Protein AF-A0A1A8I9E7-F1 (afdb_monomer_lite)

Structure (mmCIF, N/CA/C/O backbone):
data_AF-A0A1A8I9E7-F1
#
_entry.id   AF-A0A1A8I9E7-F1
#
loop_
_atom_site.group_PDB
_atom_site.id
_atom_site.type_symbol
_atom_site.label_atom_id
_atom_site.label_alt_id
_atom_site.label_comp_id
_atom_site.label_asym_id
_atom_site.label_entity_id
_atom_site.label_seq_id
_atom_site.pdbx_PDB_ins_code
_atom_site.Cartn_x
_atom_site.Cartn_y
_atom_site.Cartn_z
_atom_site.occupancy
_atom_site.B_iso_or_equiv
_atom_site.auth_seq_id
_atom_site.auth_comp_id
_atom_site.auth_asym_id
_atom_site.auth_atom_id
_atom_site.pdbx_PDB_model_num
ATOM 1 N N . MET A 1 1 ? -54.613 -38.519 32.284 1.00 37.44 1 MET A N 1
ATOM 2 C CA . MET A 1 1 ? -55.415 -38.424 31.058 1.00 37.44 1 MET A CA 1
ATOM 3 C C . MET A 1 1 ? -54.970 -37.152 30.360 1.00 37.44 1 MET A C 1
ATOM 5 O O . MET A 1 1 ? -55.374 -36.081 30.785 1.00 37.44 1 MET A O 1
ATOM 9 N N . ASP A 1 2 ? -53.796 -37.197 29.730 1.00 36.69 2 ASP A N 1
ATOM 10 C CA . ASP A 1 2 ? -53.566 -37.478 28.289 1.00 36.69 2 ASP A CA 1
ATOM 11 C C . ASP A 1 2 ? -53.491 -36.109 27.583 1.00 36.69 2 ASP A C 1
ATOM 13 O O . ASP A 1 2 ? -54.378 -35.292 27.770 1.00 36.69 2 ASP A O 1
ATOM 17 N N . GLY A 1 3 ? -52.450 -35.687 26.867 1.00 38.34 3 GLY A N 1
ATOM 18 C CA . GLY A 1 3 ? -51.458 -36.410 26.076 1.00 38.34 3 GLY A CA 1
ATOM 19 C C . GLY A 1 3 ? -51.583 -35.952 24.611 1.00 38.34 3 GLY A C 1
ATOM 20 O O . GLY A 1 3 ? -52.696 -35.914 24.105 1.00 38.34 3 GLY A O 1
ATOM 21 N N . PHE A 1 4 ? -50.440 -35.674 23.959 1.00 38.84 4 PHE A N 1
ATOM 22 C CA . PHE A 1 4 ? -50.211 -35.439 22.508 1.00 38.84 4 PHE A CA 1
ATOM 23 C C . PHE A 1 4 ? -50.531 -34.026 21.955 1.00 38.84 4 PHE A C 1
ATOM 25 O O . PHE A 1 4 ? -51.675 -33.599 21.970 1.00 38.84 4 PHE A O 1
ATOM 32 N N . THR A 1 5 ? -49.570 -33.141 21.626 1.00 44.59 5 THR A N 1
ATOM 33 C CA . THR A 1 5 ? -48.468 -33.095 20.615 1.00 44.59 5 THR A CA 1
ATOM 34 C C . THR A 1 5 ? -48.896 -32.791 19.170 1.00 44.59 5 THR A C 1
ATOM 36 O O . THR A 1 5 ? -49.544 -33.618 18.543 1.00 44.59 5 THR A O 1
ATOM 39 N N . GLY A 1 6 ? -48.343 -31.694 18.625 1.00 40.12 6 GLY A N 1
ATOM 40 C CA . GLY A 1 6 ? -47.860 -31.596 17.238 1.00 40.12 6 GLY A CA 1
ATOM 41 C C . GLY A 1 6 ? -48.793 -30.978 16.190 1.00 40.12 6 GLY A C 1
ATOM 42 O O . GLY A 1 6 ? -49.735 -31.621 15.755 1.00 40.12 6 GLY A O 1
ATOM 43 N N . SER A 1 7 ? -48.466 -29.770 15.718 1.00 38.19 7 SER A N 1
ATOM 44 C CA . SER A 1 7 ? -48.066 -29.516 14.318 1.00 38.19 7 SER A CA 1
ATOM 45 C C . SER A 1 7 ? -47.848 -28.009 14.117 1.00 38.19 7 SER A C 1
ATOM 47 O O . SER A 1 7 ? -48.800 -27.231 14.104 1.00 38.19 7 SER A O 1
ATOM 49 N N . LEU A 1 8 ? -46.587 -27.585 14.012 1.00 43.53 8 LEU A N 1
ATOM 50 C CA . LEU A 1 8 ? -46.217 -26.324 13.372 1.00 43.53 8 LEU A CA 1
ATOM 51 C C . LEU A 1 8 ? -45.744 -26.719 11.975 1.00 43.53 8 LEU A C 1
ATOM 53 O O . LEU A 1 8 ? -44.605 -27.153 11.816 1.00 43.53 8 LEU A O 1
ATOM 57 N N . ASP A 1 9 ? -46.642 -26.650 10.997 1.00 43.72 9 ASP A N 1
ATOM 58 C CA . ASP A 1 9 ? -46.278 -26.826 9.596 1.00 43.72 9 ASP A CA 1
ATOM 59 C C . ASP A 1 9 ? -45.456 -25.613 9.137 1.00 43.72 9 ASP A C 1
ATOM 61 O O . ASP A 1 9 ? -45.975 -24.511 8.936 1.00 43.72 9 ASP A O 1
ATOM 65 N N . ASP A 1 10 ? -44.155 -25.842 8.962 1.00 47.00 10 ASP A N 1
ATOM 66 C CA . ASP A 1 10 ? -43.246 -25.013 8.176 1.00 47.00 10 ASP A CA 1
ATOM 67 C C . ASP A 1 10 ? -43.697 -25.029 6.706 1.00 47.00 10 ASP A C 1
ATOM 69 O O . ASP A 1 10 ? -43.279 -25.860 5.898 1.00 47.00 10 ASP A O 1
ATOM 73 N N . SER A 1 11 ? -44.548 -24.078 6.324 1.00 49.19 11 SER A N 1
ATOM 74 C CA . SER A 1 11 ? -44.754 -23.748 4.912 1.00 49.19 11 SER A CA 1
ATOM 75 C C . SER A 1 11 ? -43.566 -22.932 4.397 1.00 49.19 11 SER A C 1
ATOM 77 O O . SER A 1 11 ? -43.624 -21.707 4.299 1.00 49.19 11 SER A O 1
ATOM 79 N N . MET A 1 12 ? -42.473 -23.617 4.045 1.00 53.09 12 MET A N 1
ATOM 80 C CA . MET A 1 12 ? -41.503 -23.096 3.077 1.00 53.09 12 MET A CA 1
ATOM 81 C C . MET A 1 12 ? -42.272 -22.803 1.783 1.00 53.09 12 MET A C 1
ATOM 83 O O . MET A 1 12 ? -42.802 -23.713 1.146 1.00 53.09 12 MET A O 1
ATOM 87 N N . SER A 1 13 ? -42.407 -21.527 1.426 1.00 56.28 13 SER A N 1
ATOM 88 C CA . SER A 1 13 ? -43.133 -21.122 0.225 1.00 56.28 13 SER A CA 1
ATOM 89 C C . SER A 1 13 ? -42.505 -21.764 -1.017 1.00 56.28 13 SER A C 1
ATOM 91 O O . SER A 1 13 ? -41.287 -21.825 -1.150 1.00 56.28 13 SER A O 1
ATOM 93 N N . ALA A 1 14 ? -43.322 -22.224 -1.968 1.00 58.38 14 ALA A N 1
ATOM 94 C CA . ALA A 1 14 ? -42.833 -22.829 -3.215 1.00 58.38 14 ALA A CA 1
ATOM 95 C C . ALA A 1 14 ? -41.843 -21.926 -3.989 1.00 58.38 14 ALA A C 1
ATOM 97 O O . ALA A 1 14 ? -41.006 -22.429 -4.734 1.00 58.38 14 ALA A O 1
ATOM 98 N N . ALA A 1 15 ? -41.900 -20.609 -3.753 1.00 58.56 15 ALA A N 1
ATOM 99 C CA . ALA A 1 15 ? -40.973 -19.613 -4.285 1.00 58.56 15 ALA A CA 1
ATOM 100 C C . ALA A 1 15 ? -39.550 -19.692 -3.688 1.00 58.56 15 ALA A C 1
ATOM 102 O O . ALA A 1 15 ? -38.583 -19.393 -4.379 1.00 58.56 15 ALA A O 1
ATOM 103 N N . SER A 1 16 ? -39.382 -20.111 -2.426 1.00 63.25 16 SER A N 1
ATOM 104 C CA . SER A 1 16 ? -38.044 -20.269 -1.832 1.00 63.25 16 SER A CA 1
ATOM 105 C C . SER A 1 16 ? -37.353 -21.549 -2.304 1.00 63.25 16 SER A C 1
ATOM 107 O O . SER A 1 16 ? -36.131 -21.584 -2.439 1.00 63.25 16 SER A O 1
ATOM 109 N N . VAL A 1 17 ? -38.130 -22.593 -2.603 1.00 69.75 17 VAL A N 1
ATOM 110 C CA . VAL A 1 17 ? -37.617 -23.865 -3.126 1.00 69.75 17 VAL A CA 1
ATOM 111 C C . VAL A 1 17 ? -37.176 -23.723 -4.586 1.00 69.75 17 VAL A C 1
ATOM 113 O O . VAL A 1 17 ? -36.122 -24.250 -4.943 1.00 69.75 17 VAL A O 1
ATOM 116 N N . SER A 1 18 ? -37.916 -22.971 -5.412 1.00 74.88 18 SER A N 1
ATOM 117 C CA . SER A 1 18 ? -37.513 -22.686 -6.797 1.00 74.88 18 SER A CA 1
ATOM 118 C C . SER A 1 18 ? -36.206 -21.895 -6.864 1.00 74.88 18 SER A C 1
ATOM 120 O O . SER A 1 18 ? -35.294 -22.298 -7.579 1.00 74.88 18 SER A O 1
ATOM 122 N N . ASP A 1 19 ? -36.052 -20.856 -6.037 1.00 81.00 19 ASP A N 1
ATOM 123 C CA . ASP A 1 19 ? -34.835 -20.033 -6.007 1.00 81.00 19 ASP A CA 1
ATOM 124 C C . ASP A 1 19 ? -33.592 -20.832 -5.585 1.00 81.00 19 ASP A C 1
ATOM 126 O O . ASP A 1 19 ? -32.482 -20.608 -6.078 1.00 81.00 19 ASP A O 1
ATOM 130 N N . VAL A 1 20 ? -33.750 -21.785 -4.663 1.00 82.50 20 VAL A N 1
ATOM 131 C CA . VAL A 1 20 ? -32.656 -22.679 -4.259 1.00 82.50 20 VAL A CA 1
ATOM 132 C C . VAL A 1 20 ? -32.312 -23.658 -5.380 1.00 82.50 20 VAL A C 1
ATOM 134 O O . VAL A 1 20 ? -31.129 -23.884 -5.638 1.00 82.50 20 VAL A O 1
ATOM 137 N N . ASN A 1 21 ? -33.314 -24.198 -6.075 1.00 87.00 21 ASN A N 1
ATOM 138 C CA . ASN A 1 21 ? -33.112 -25.133 -7.179 1.00 87.00 21 ASN A CA 1
ATOM 139 C C . ASN A 1 21 ? -32.437 -24.468 -8.394 1.00 87.00 21 ASN A C 1
ATOM 141 O O . ASN A 1 21 ? -31.539 -25.053 -9.003 1.00 87.00 21 ASN A O 1
ATOM 145 N N . ASP A 1 22 ? -32.786 -23.217 -8.693 1.00 90.62 22 ASP A N 1
ATOM 146 C CA . ASP A 1 22 ? -32.154 -22.433 -9.759 1.00 90.62 22 ASP A CA 1
ATOM 147 C C . ASP A 1 22 ? -30.697 -22.099 -9.420 1.00 90.62 22 ASP A C 1
ATOM 149 O O . ASP A 1 22 ? -29.799 -22.213 -10.260 1.00 90.62 22 ASP A O 1
ATOM 153 N N . ARG A 1 23 ? -30.418 -21.754 -8.156 1.00 88.81 23 ARG A N 1
ATOM 154 C CA . ARG A 1 23 ? -29.044 -21.528 -7.681 1.00 88.81 23 ARG A CA 1
ATOM 155 C C . ARG A 1 23 ? -28.207 -22.801 -7.691 1.00 88.81 23 ARG A C 1
ATOM 157 O O . ARG A 1 23 ? -27.016 -22.713 -7.992 1.00 88.81 23 ARG A O 1
ATOM 164 N N . LEU A 1 24 ? -28.802 -23.950 -7.369 1.00 91.38 24 LEU A N 1
ATOM 165 C CA . LEU A 1 24 ? -28.143 -25.252 -7.446 1.00 91.38 24 LEU A CA 1
ATOM 166 C C . LEU A 1 24 ? -27.806 -25.594 -8.902 1.00 91.38 24 LEU A C 1
ATOM 168 O O . LEU A 1 24 ? -26.644 -25.848 -9.202 1.00 91.38 24 LEU A O 1
ATOM 172 N N . SER A 1 25 ? -28.768 -25.444 -9.813 1.00 92.69 25 SER A N 1
ATOM 173 C CA . SER A 1 25 ? -28.573 -25.657 -11.255 1.00 92.69 25 SER A CA 1
ATOM 174 C C . SER A 1 25 ? -27.474 -24.745 -11.825 1.00 92.69 25 SER A C 1
ATOM 176 O O . SER A 1 25 ? -26.604 -25.176 -12.581 1.00 92.69 25 SER A O 1
ATOM 178 N N . ALA A 1 26 ? -27.440 -23.474 -11.406 1.00 92.19 26 ALA A N 1
ATOM 179 C CA . ALA A 1 26 ? -26.405 -22.521 -11.810 1.00 92.19 26 ALA A CA 1
ATOM 180 C C . ALA A 1 26 ? -25.018 -22.816 -11.207 1.00 92.19 26 ALA A C 1
ATOM 182 O O . ALA A 1 26 ? -24.004 -22.332 -11.724 1.00 92.19 26 ALA A O 1
ATOM 183 N N . LEU A 1 27 ? -24.948 -23.533 -10.083 1.00 91.44 27 LEU A N 1
ATOM 184 C CA . LEU A 1 27 ? -23.693 -24.006 -9.499 1.00 91.44 27 LEU A CA 1
ATOM 185 C C . LEU A 1 27 ? -23.208 -25.271 -10.205 1.00 91.44 27 LEU A C 1
ATOM 187 O O . LEU A 1 27 ? -22.034 -25.327 -10.556 1.00 91.44 27 LEU A O 1
ATOM 191 N N . GLU A 1 28 ? -24.094 -26.227 -10.478 1.00 95.19 28 GLU A N 1
ATOM 192 C CA . GLU A 1 28 ? -23.784 -27.445 -11.236 1.00 95.19 28 GLU A CA 1
ATOM 193 C C . GLU A 1 28 ? -23.247 -27.114 -12.631 1.00 95.19 28 GLU A C 1
ATOM 195 O O . GLU A 1 28 ? -22.197 -27.620 -13.020 1.00 95.19 28 GLU A O 1
ATOM 200 N N . LEU A 1 29 ? -23.872 -26.162 -13.335 1.00 95.62 29 LEU A N 1
ATOM 201 C CA . LEU A 1 29 ? -23.383 -25.692 -14.634 1.00 95.62 29 LEU A CA 1
ATOM 202 C C . LEU A 1 29 ? -21.972 -25.086 -14.545 1.00 95.62 29 LEU A C 1
ATOM 204 O O . LEU A 1 29 ? -21.135 -25.311 -15.416 1.00 95.62 29 LEU A O 1
ATOM 208 N N . ARG A 1 30 ? -21.685 -24.322 -13.483 1.00 92.56 30 ARG A N 1
ATOM 209 C CA . ARG A 1 30 ? -20.353 -23.733 -13.268 1.00 92.56 30 ARG A CA 1
ATOM 210 C C . ARG A 1 30 ? -19.304 -24.784 -12.926 1.00 92.56 30 ARG A C 1
ATOM 212 O O . ARG A 1 30 ? -18.172 -24.649 -13.376 1.00 92.56 30 ARG A O 1
ATOM 219 N N . VAL A 1 31 ? -19.668 -25.808 -12.156 1.00 95.25 31 VAL A N 1
ATOM 220 C CA . VAL A 1 31 ? -18.780 -26.942 -11.870 1.00 95.25 31 VAL A CA 1
ATOM 221 C C . VAL A 1 31 ? -18.471 -27.693 -13.163 1.00 95.25 31 VAL A C 1
ATOM 223 O O . VAL A 1 31 ? -17.299 -27.921 -13.446 1.00 95.25 31 VAL A O 1
ATOM 226 N N . GLN A 1 32 ? -19.477 -27.964 -13.999 1.00 93.31 32 GLN A N 1
ATOM 227 C CA . GLN A 1 32 ? -19.276 -28.627 -15.290 1.00 93.31 32 GLN A CA 1
ATOM 228 C C . GLN A 1 32 ? -18.340 -27.828 -16.208 1.00 93.31 32 GLN A C 1
ATOM 230 O O . GLN A 1 32 ? -17.392 -28.378 -16.764 1.00 93.31 32 GLN A O 1
ATOM 235 N N . GLN A 1 33 ? -18.534 -26.509 -16.294 1.00 94.00 33 GLN A N 1
ATOM 236 C CA . GLN A 1 33 ? -17.655 -25.628 -17.068 1.00 94.00 33 GLN A CA 1
ATOM 237 C C . GLN A 1 33 ? -16.200 -25.672 -16.566 1.00 94.00 33 GLN A C 1
ATOM 239 O O . GLN A 1 33 ? -15.262 -25.679 -17.362 1.00 94.00 33 GLN A O 1
ATOM 244 N N . GLN A 1 34 ? -15.996 -25.724 -15.246 1.00 94.12 34 GLN A N 1
ATOM 245 C CA . GLN A 1 34 ? -14.660 -25.850 -14.658 1.00 94.12 34 GLN A CA 1
ATOM 246 C C . GLN A 1 34 ? -14.021 -27.218 -14.938 1.00 94.12 34 GLN A C 1
ATOM 248 O O . GLN A 1 34 ? -12.808 -27.291 -15.144 1.00 94.12 34 GLN A O 1
ATOM 253 N N . GLU A 1 35 ? -14.804 -28.299 -14.965 1.00 93.19 35 GLU A N 1
ATOM 254 C CA . GLU A 1 35 ? -14.322 -29.634 -15.340 1.00 93.19 35 GLU A CA 1
ATOM 255 C C . GLU A 1 35 ? -13.864 -29.692 -16.804 1.00 93.19 35 GLU A C 1
ATOM 257 O O . GLU A 1 35 ? -12.814 -30.278 -17.102 1.00 93.19 35 GLU A O 1
ATOM 262 N N . ASP A 1 36 ? -14.586 -29.024 -17.703 1.00 96.06 36 ASP A N 1
ATOM 263 C CA . ASP A 1 36 ? -14.226 -28.920 -19.118 1.00 96.06 36 ASP A CA 1
ATOM 264 C C . ASP A 1 36 ? -12.932 -28.113 -19.306 1.00 96.06 36 ASP A C 1
ATOM 266 O O . ASP A 1 36 ? -11.999 -28.570 -19.975 1.00 96.06 36 ASP A O 1
ATOM 270 N N . GLU A 1 37 ? -12.805 -26.959 -18.642 1.00 93.81 37 GLU A N 1
ATOM 271 C CA . GLU A 1 37 ? -11.572 -26.156 -18.651 1.00 93.81 37 GLU A CA 1
ATOM 272 C C . GLU A 1 37 ? -10.370 -26.939 -18.109 1.00 93.81 37 GLU A C 1
ATOM 274 O O . GLU A 1 37 ? -9.271 -26.898 -18.673 1.00 93.81 37 GLU A O 1
ATOM 279 N N . LEU A 1 38 ? -10.572 -27.701 -17.033 1.00 94.25 38 LEU A N 1
ATOM 280 C CA . LEU A 1 38 ? -9.539 -28.541 -16.440 1.00 94.25 38 LEU A CA 1
ATOM 281 C C . LEU A 1 38 ? -9.136 -29.691 -17.372 1.00 94.25 38 LEU A C 1
ATOM 283 O O . LEU A 1 38 ? -7.959 -30.061 -17.424 1.00 94.25 38 LEU A O 1
ATOM 287 N N . THR A 1 39 ? -10.076 -30.227 -18.145 1.00 95.75 39 THR A N 1
ATOM 288 C CA . THR A 1 39 ? -9.808 -31.242 -19.171 1.00 95.75 39 THR A CA 1
ATOM 289 C C . THR A 1 39 ? -8.976 -30.666 -20.317 1.00 95.75 39 THR A C 1
ATOM 291 O O . THR A 1 39 ? -7.970 -31.268 -20.707 1.00 95.75 39 THR A O 1
ATOM 294 N N . VAL A 1 40 ? -9.306 -29.462 -20.793 1.00 95.00 40 VAL A N 1
ATOM 295 C CA . VAL A 1 40 ? -8.523 -28.754 -21.820 1.00 95.00 40 VAL A CA 1
ATOM 296 C C . VAL A 1 40 ? -7.114 -28.431 -21.313 1.00 95.00 40 VAL A C 1
ATOM 298 O O . VAL A 1 40 ? -6.134 -28.689 -22.014 1.00 95.00 40 VAL A O 1
ATOM 301 N N . MET A 1 41 ? -6.975 -27.949 -20.073 1.00 92.81 41 MET A N 1
ATOM 302 C CA . MET A 1 41 ? -5.663 -27.690 -19.467 1.00 92.81 41 MET A CA 1
ATOM 303 C C . MET A 1 41 ? -4.817 -28.961 -19.341 1.00 92.81 41 MET A C 1
ATOM 305 O O . MET A 1 41 ? -3.621 -28.933 -19.639 1.00 92.81 41 MET A O 1
ATOM 309 N N . LYS A 1 42 ? -5.417 -30.093 -18.948 1.00 93.69 42 LYS A N 1
ATOM 310 C CA . LYS A 1 42 ? -4.724 -31.392 -18.908 1.00 93.69 42 LYS A CA 1
ATOM 311 C C . LYS A 1 42 ? -4.242 -31.820 -20.294 1.00 93.69 42 LYS A C 1
ATOM 313 O O . LYS A 1 42 ? -3.108 -32.280 -20.417 1.00 93.69 42 LYS A O 1
ATOM 318 N N . ALA A 1 43 ? -5.062 -31.641 -21.330 1.00 93.94 43 ALA A N 1
ATOM 319 C CA . ALA A 1 43 ? -4.684 -31.954 -22.707 1.00 93.94 43 ALA A CA 1
ATOM 320 C C . ALA A 1 43 ? -3.530 -31.063 -23.204 1.00 93.94 43 ALA A C 1
ATOM 322 O O . ALA A 1 43 ? -2.563 -31.571 -23.774 1.00 93.94 43 ALA A O 1
ATOM 323 N N . ALA A 1 44 ? -3.583 -29.758 -22.921 1.00 94.31 44 ALA A N 1
ATOM 324 C CA . ALA A 1 44 ? -2.518 -28.816 -23.262 1.00 94.31 44 ALA A CA 1
ATOM 325 C C . ALA A 1 44 ? -1.202 -29.150 -22.541 1.00 94.31 44 ALA A C 1
ATOM 327 O O . ALA A 1 44 ? -0.139 -29.173 -23.162 1.00 94.31 44 ALA A O 1
ATOM 328 N N . LEU A 1 45 ? -1.261 -29.488 -21.249 1.00 94.12 45 LEU A N 1
ATOM 329 C CA . LEU A 1 45 ? -0.087 -29.914 -20.487 1.00 94.12 45 LEU A CA 1
ATOM 330 C C . LEU A 1 45 ? 0.513 -31.211 -21.050 1.00 94.12 45 LEU A C 1
ATOM 332 O O . LEU A 1 45 ? 1.730 -31.313 -21.195 1.00 94.12 45 LEU A O 1
ATOM 336 N N . ALA A 1 46 ? -0.324 -32.184 -21.414 1.00 95.06 46 ALA A N 1
ATOM 337 C CA . ALA A 1 46 ? 0.127 -33.423 -22.041 1.00 95.06 46 ALA A CA 1
ATOM 338 C C . ALA A 1 46 ? 0.783 -33.186 -23.414 1.00 95.06 46 ALA A C 1
ATOM 340 O O . ALA A 1 46 ? 1.702 -33.914 -23.795 1.00 95.06 46 ALA A O 1
ATOM 341 N N . ASP A 1 47 ? 0.341 -32.180 -24.172 1.00 95.75 47 ASP A N 1
ATOM 342 C CA . ASP A 1 47 ? 0.998 -31.768 -25.415 1.00 95.75 47 ASP A CA 1
ATOM 343 C C . ASP A 1 47 ? 2.370 -31.130 -25.167 1.00 95.75 47 ASP A C 1
ATOM 345 O O . ASP A 1 47 ? 3.362 -31.536 -25.775 1.00 95.75 47 ASP A O 1
ATOM 349 N N . VAL A 1 48 ? 2.461 -30.210 -24.203 1.00 95.06 48 VAL A N 1
ATOM 350 C CA . VAL A 1 48 ? 3.730 -29.579 -23.810 1.00 95.06 48 VAL A CA 1
ATOM 351 C C . VAL A 1 48 ? 4.745 -30.623 -23.346 1.00 95.06 48 VAL A C 1
ATOM 353 O O . VAL A 1 48 ? 5.896 -30.585 -23.777 1.00 95.06 48 VAL A O 1
ATOM 356 N N . LEU A 1 49 ? 4.325 -31.593 -22.529 1.00 93.44 49 LEU A N 1
ATOM 357 C CA . LEU A 1 49 ? 5.192 -32.683 -22.074 1.00 93.44 49 LEU A CA 1
ATOM 358 C C . LEU A 1 49 ? 5.672 -33.568 -23.233 1.00 93.44 49 LEU A C 1
ATOM 360 O O . LEU A 1 49 ? 6.849 -33.917 -23.277 1.00 93.44 49 LEU A O 1
ATOM 364 N N . ARG A 1 50 ? 4.806 -33.881 -24.208 1.00 94.50 50 ARG A N 1
ATOM 365 C CA . ARG A 1 50 ? 5.216 -34.614 -25.420 1.00 94.50 50 ARG A CA 1
ATOM 366 C C . ARG A 1 50 ? 6.243 -33.829 -26.235 1.00 94.50 50 ARG A C 1
ATOM 368 O O . ARG A 1 50 ? 7.236 -34.402 -26.673 1.00 94.50 50 ARG A O 1
ATOM 375 N N . ARG A 1 51 ? 6.045 -32.519 -26.413 1.00 92.25 51 ARG A N 1
ATOM 376 C CA . ARG A 1 51 ? 6.990 -31.652 -27.138 1.00 92.25 51 ARG A CA 1
ATOM 377 C C . ARG A 1 51 ? 8.330 -31.525 -26.417 1.00 92.25 51 ARG A C 1
ATOM 379 O O . ARG A 1 51 ? 9.365 -31.535 -27.078 1.00 92.25 51 ARG A O 1
ATOM 386 N N . LEU A 1 52 ? 8.314 -31.449 -25.086 1.00 89.75 52 LEU A N 1
ATOM 387 C CA . LEU A 1 52 ? 9.523 -31.457 -24.264 1.00 89.75 52 LEU A CA 1
ATOM 388 C C . LEU A 1 52 ? 10.292 -32.770 -24.425 1.00 89.75 52 LEU A C 1
ATOM 390 O O . LEU A 1 52 ? 11.471 -32.717 -24.761 1.00 89.75 52 LEU A O 1
ATOM 394 N N . ALA A 1 53 ? 9.625 -33.922 -24.317 1.00 89.38 53 ALA A N 1
ATOM 395 C CA . ALA A 1 53 ? 10.260 -35.227 -24.516 1.00 89.38 53 ALA A CA 1
ATOM 396 C C . ALA A 1 53 ? 10.902 -35.356 -25.912 1.00 89.38 53 ALA A C 1
ATOM 398 O O . ALA A 1 53 ? 12.060 -35.746 -26.033 1.00 89.38 53 ALA A O 1
ATOM 399 N N . VAL A 1 54 ? 10.205 -34.924 -26.972 1.00 87.94 54 VAL A N 1
ATOM 400 C CA . VAL A 1 54 ? 10.761 -34.909 -28.341 1.00 87.94 54 VAL A CA 1
ATOM 401 C C . VAL A 1 54 ? 11.960 -33.961 -28.458 1.00 87.94 54 VAL A C 1
ATOM 403 O O . VAL A 1 54 ? 12.915 -34.255 -29.183 1.00 87.94 54 VAL A O 1
ATOM 406 N N . SER A 1 55 ? 11.939 -32.822 -27.759 1.00 82.12 55 SER A N 1
ATOM 407 C CA . SER A 1 55 ? 13.062 -31.879 -27.750 1.00 82.12 55 SER A CA 1
ATOM 408 C C . SER A 1 55 ? 14.281 -32.426 -27.000 1.00 82.12 55 SER A C 1
ATOM 410 O O . SER A 1 55 ? 15.405 -32.242 -27.465 1.00 82.12 55 SER A O 1
ATOM 412 N N . GLU A 1 56 ? 14.070 -33.162 -25.906 1.00 85.62 56 GLU A N 1
ATOM 413 C CA . GLU A 1 56 ? 15.124 -33.847 -25.152 1.00 85.62 56 GLU A CA 1
ATOM 414 C C . GLU A 1 56 ? 15.736 -34.990 -25.972 1.00 85.62 56 GLU A C 1
ATOM 416 O O . GLU A 1 56 ? 16.961 -35.084 -26.070 1.00 85.62 56 GLU A O 1
ATOM 421 N N . ASP A 1 57 ? 14.912 -35.785 -26.662 1.00 80.19 57 ASP A N 1
ATOM 422 C CA . ASP A 1 57 ? 15.373 -36.836 -27.575 1.00 80.19 57 ASP A CA 1
ATOM 423 C C . ASP A 1 57 ? 16.143 -36.259 -28.774 1.00 80.19 57 ASP A C 1
ATOM 425 O O . ASP A 1 57 ? 17.177 -36.798 -29.184 1.00 80.19 57 ASP A O 1
ATOM 429 N N . SER A 1 58 ? 15.694 -35.121 -29.312 1.00 77.94 58 SER A N 1
ATOM 430 C CA . SER A 1 58 ? 16.380 -34.411 -30.402 1.00 77.94 58 SER A CA 1
ATOM 431 C C . SER A 1 58 ? 17.722 -33.828 -29.949 1.00 77.94 58 SER A C 1
ATOM 433 O O . SER A 1 58 ? 18.715 -33.925 -30.676 1.00 77.94 58 SER A O 1
ATOM 435 N N . ALA A 1 59 ? 17.794 -33.280 -28.732 1.00 73.44 59 ALA A N 1
ATOM 436 C CA . ALA A 1 59 ? 19.036 -32.805 -28.126 1.00 73.44 59 ALA A CA 1
ATOM 437 C C . ALA A 1 59 ? 20.009 -33.965 -27.838 1.00 73.44 59 ALA A C 1
ATOM 439 O O . ALA A 1 59 ? 21.209 -33.867 -28.117 1.00 73.44 59 ALA A O 1
ATOM 440 N N . ALA A 1 60 ? 19.499 -35.107 -27.367 1.00 70.50 60 ALA A N 1
ATOM 441 C CA . ALA A 1 60 ? 20.286 -36.318 -27.156 1.00 70.50 60 ALA A CA 1
ATOM 442 C C . ALA A 1 60 ? 20.824 -36.893 -28.481 1.00 70.50 60 ALA A C 1
ATOM 444 O O . ALA A 1 60 ? 21.996 -37.276 -28.559 1.00 70.50 60 ALA A O 1
ATOM 445 N N . ALA A 1 61 ? 20.021 -36.900 -29.547 1.00 69.25 61 ALA A N 1
ATOM 446 C CA . ALA A 1 61 ? 20.438 -37.334 -30.881 1.00 69.25 61 ALA A CA 1
ATOM 447 C C . ALA A 1 61 ? 21.481 -36.393 -31.515 1.00 69.25 61 ALA A C 1
ATOM 449 O O . ALA A 1 61 ? 22.436 -36.866 -32.139 1.00 69.25 61 ALA A O 1
ATOM 450 N N . ALA A 1 62 ? 21.356 -35.077 -31.306 1.00 65.19 62 ALA A N 1
ATOM 451 C CA . ALA A 1 62 ? 22.350 -34.092 -31.734 1.00 65.19 62 ALA A CA 1
ATOM 452 C C . ALA A 1 62 ? 23.699 -34.290 -31.018 1.00 65.19 62 ALA A C 1
ATOM 454 O O . ALA A 1 62 ? 24.747 -34.250 -31.664 1.00 65.19 62 ALA A O 1
ATOM 455 N N . SER A 1 63 ? 23.683 -34.619 -29.719 1.00 61.16 63 SER A N 1
ATOM 456 C CA . SER A 1 63 ? 24.906 -34.919 -28.956 1.00 61.16 63 SER A CA 1
ATOM 457 C C . SER A 1 63 ? 25.622 -36.195 -29.436 1.00 61.16 63 SER A C 1
ATOM 459 O O . SER A 1 63 ? 26.853 -36.251 -29.454 1.00 61.16 63 SER A O 1
ATOM 461 N N . LYS A 1 64 ? 24.870 -37.203 -29.910 1.00 58.25 64 LYS A N 1
ATOM 462 C CA . LYS A 1 64 ? 25.428 -38.452 -30.463 1.00 58.25 64 LYS A CA 1
ATOM 463 C C . LYS A 1 64 ? 26.050 -38.274 -31.850 1.00 58.25 64 LYS A C 1
ATOM 465 O O . LYS A 1 64 ? 27.041 -38.939 -32.142 1.00 58.25 64 LYS A O 1
ATOM 470 N N . LYS A 1 65 ? 25.542 -37.361 -32.689 1.00 55.78 65 LYS A N 1
ATOM 471 C CA . LYS A 1 65 ? 26.160 -37.043 -33.994 1.00 55.78 65 LYS A CA 1
ATOM 472 C C . LYS A 1 65 ? 27.497 -36.301 -33.876 1.00 55.78 65 LYS A C 1
ATOM 474 O O . LYS A 1 65 ? 28.266 -36.312 -34.830 1.00 55.78 65 LYS A O 1
ATOM 479 N N . GLN A 1 66 ? 27.807 -35.719 -32.716 1.00 52.56 66 GLN A N 1
ATOM 480 C CA . GLN A 1 66 ? 29.066 -35.004 -32.479 1.00 52.56 66 GLN A CA 1
ATOM 481 C C . GLN A 1 66 ? 30.220 -35.886 -31.961 1.00 52.56 66 GLN A C 1
ATOM 483 O O . GLN A 1 66 ? 31.338 -35.399 -31.858 1.00 52.56 66 GLN A O 1
ATOM 488 N N . HIS A 1 67 ? 29.988 -37.174 -31.665 1.00 47.81 67 HIS A N 1
ATOM 489 C CA . HIS A 1 67 ? 31.006 -38.086 -31.104 1.00 47.81 67 HIS A CA 1
ATOM 490 C C . HIS A 1 67 ? 31.447 -39.223 -32.049 1.00 47.81 67 HIS A C 1
ATOM 492 O O . HIS A 1 67 ? 31.984 -40.240 -31.615 1.00 47.81 67 HIS A O 1
ATOM 498 N N . GLY A 1 68 ? 31.285 -39.046 -33.361 1.00 42.25 68 GLY A N 1
ATOM 499 C CA . GLY A 1 68 ? 31.890 -39.911 -34.379 1.00 42.25 68 GLY A CA 1
ATOM 500 C C . GLY A 1 68 ? 33.313 -39.480 -34.752 1.00 42.25 68 GLY A C 1
ATOM 501 O O . GLY A 1 68 ? 33.547 -39.111 -35.895 1.00 42.25 68 GLY A O 1
ATOM 502 N N . GLY A 1 69 ? 34.260 -39.495 -33.808 1.00 36.19 69 GLY A N 1
ATOM 503 C CA . GLY A 1 69 ? 35.666 -39.150 -34.060 1.00 36.19 69 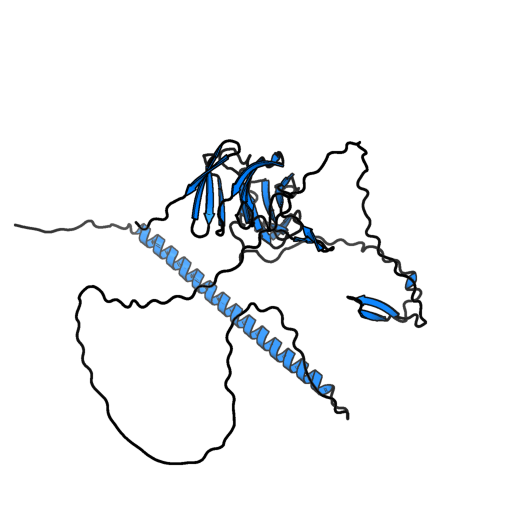GLY A CA 1
ATOM 504 C C . GLY A 1 69 ? 36.578 -39.609 -32.919 1.00 36.19 69 GLY A C 1
ATOM 505 O O . GLY A 1 69 ? 36.353 -39.266 -31.767 1.00 36.19 69 GLY A O 1
ATOM 506 N N . LYS A 1 70 ? 37.565 -40.450 -33.242 1.00 38.72 70 LYS A N 1
ATOM 507 C CA . LYS A 1 70 ? 38.433 -41.210 -32.323 1.00 38.72 70 LYS A CA 1
ATOM 508 C C . LYS A 1 70 ? 39.170 -40.368 -31.261 1.00 38.72 70 LYS A C 1
ATOM 510 O O . LYS A 1 70 ? 39.901 -39.454 -31.613 1.00 38.72 70 LYS A O 1
ATOM 515 N N . GLY A 1 71 ? 39.162 -40.883 -30.025 1.00 34.50 71 GLY A N 1
ATOM 516 C CA . GLY A 1 71 ? 40.371 -41.043 -29.198 1.00 34.50 71 GLY A CA 1
ATOM 517 C C . GLY A 1 71 ? 40.585 -40.050 -28.049 1.00 34.50 71 GLY A C 1
ATOM 518 O O . GLY A 1 71 ? 40.939 -38.904 -28.281 1.00 34.50 71 GLY A O 1
ATOM 519 N N . GLY A 1 72 ? 40.499 -40.544 -26.807 1.00 32.97 72 GLY A N 1
ATOM 520 C CA . GLY A 1 72 ? 41.054 -39.873 -25.623 1.00 32.97 72 GLY A CA 1
ATOM 521 C C . GLY A 1 72 ? 40.232 -40.095 -24.356 1.00 32.97 72 GLY A C 1
ATOM 522 O O . GLY A 1 72 ? 39.216 -39.442 -24.151 1.00 32.97 72 GLY A O 1
ATOM 523 N N . ALA A 1 73 ? 40.664 -41.026 -23.505 1.00 36.78 73 ALA A N 1
ATOM 524 C CA . ALA A 1 73 ? 40.067 -41.278 -22.198 1.00 36.78 73 ALA A CA 1
ATOM 525 C C . ALA A 1 73 ? 40.390 -40.143 -21.208 1.00 36.78 73 ALA A C 1
ATOM 527 O O . ALA A 1 73 ? 41.548 -39.764 -21.054 1.00 36.78 73 ALA A O 1
ATOM 528 N N . GLY A 1 74 ? 39.367 -39.653 -20.505 1.00 36.16 74 GLY A N 1
ATOM 529 C CA . GLY A 1 74 ? 39.490 -38.682 -19.418 1.00 36.16 74 GLY A CA 1
ATOM 530 C C . GLY A 1 74 ? 38.141 -38.438 -18.742 1.00 36.16 74 GLY A C 1
ATOM 531 O O . GLY A 1 74 ? 37.353 -37.635 -19.218 1.00 36.16 74 GLY A O 1
ATOM 532 N N . LEU A 1 75 ? 37.880 -39.221 -17.691 1.00 36.47 75 LEU A N 1
ATOM 533 C CA . LEU A 1 75 ? 36.915 -39.058 -16.589 1.00 36.47 75 LEU A CA 1
ATOM 534 C C . LEU A 1 75 ? 35.727 -38.088 -16.775 1.00 36.47 75 LEU A C 1
ATOM 536 O O . LEU A 1 75 ? 35.861 -36.868 -16.774 1.00 36.47 75 LEU A O 1
AT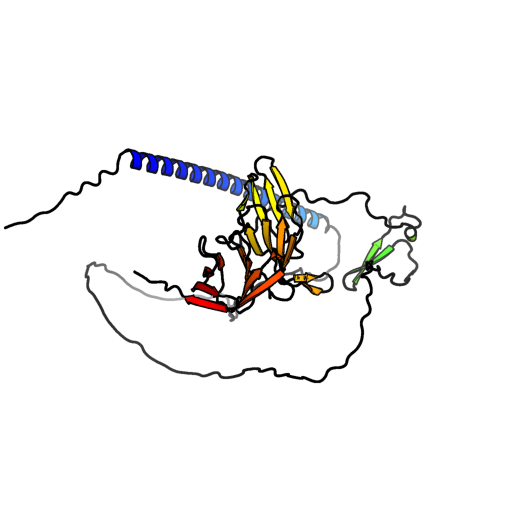OM 540 N N . ARG A 1 76 ? 34.526 -38.677 -16.794 1.00 36.62 76 ARG A N 1
ATOM 541 C CA . ARG A 1 76 ? 33.256 -37.995 -16.522 1.00 36.62 76 ARG A CA 1
ATOM 542 C C . ARG A 1 76 ? 33.148 -37.647 -15.036 1.00 36.62 76 ARG A C 1
ATOM 544 O O . ARG A 1 76 ? 33.319 -38.539 -14.215 1.00 36.62 76 ARG A O 1
ATOM 551 N N . GLU A 1 77 ? 32.662 -36.447 -14.730 1.00 32.19 77 GLU A N 1
ATOM 552 C CA . GLU A 1 77 ? 31.591 -36.285 -13.741 1.00 32.19 77 GLU A CA 1
ATOM 553 C C . GLU A 1 77 ? 30.754 -35.039 -14.058 1.00 32.19 77 GLU A C 1
ATOM 555 O O . GLU A 1 77 ? 31.277 -33.967 -14.363 1.00 32.19 77 GLU A O 1
ATOM 560 N N . ALA A 1 78 ? 29.435 -35.224 -14.074 1.00 32.50 78 ALA A N 1
ATOM 561 C CA . ALA A 1 78 ? 28.443 -34.229 -14.446 1.00 32.50 78 ALA A CA 1
ATOM 562 C C . ALA A 1 78 ? 27.758 -33.659 -13.193 1.00 32.50 78 ALA A C 1
ATOM 564 O O . ALA A 1 78 ? 27.275 -34.410 -12.355 1.00 32.50 78 ALA A O 1
ATOM 565 N N . TYR A 1 79 ? 27.732 -32.324 -13.142 1.00 35.94 79 TYR A N 1
ATOM 566 C CA . TYR A 1 79 ? 26.753 -31.379 -12.582 1.00 35.94 79 TYR A CA 1
ATOM 567 C C . TYR A 1 79 ? 25.898 -31.726 -11.348 1.00 35.94 79 TYR A C 1
ATOM 569 O O . TYR A 1 79 ? 25.061 -32.620 -11.382 1.00 35.94 79 TYR A O 1
ATOM 577 N N . SER A 1 80 ? 25.903 -30.803 -10.372 1.00 28.67 80 SER A N 1
ATOM 578 C CA . SER A 1 80 ? 24.661 -30.358 -9.717 1.00 28.67 80 SER A CA 1
ATOM 579 C C . SER A 1 80 ? 24.800 -28.953 -9.104 1.00 28.67 80 SER A C 1
ATOM 581 O O . SER A 1 80 ? 25.593 -28.736 -8.191 1.00 28.67 80 SER A O 1
ATOM 583 N N . MET A 1 81 ? 24.029 -27.987 -9.614 1.00 33.50 81 MET A N 1
ATOM 584 C CA . MET A 1 81 ? 23.725 -26.717 -8.944 1.00 33.50 81 MET A CA 1
ATOM 585 C C . MET A 1 81 ? 22.291 -26.828 -8.429 1.00 33.50 81 MET A C 1
ATOM 587 O O . MET A 1 81 ? 21.343 -26.672 -9.196 1.00 33.50 81 MET A O 1
ATOM 591 N N . SER A 1 82 ? 22.131 -27.126 -7.142 1.00 33.06 82 SER A N 1
ATOM 592 C CA . SER A 1 82 ? 20.834 -27.128 -6.469 1.00 33.06 82 SER A CA 1
ATOM 593 C C . SER A 1 82 ? 20.532 -25.756 -5.872 1.00 33.06 82 SER A C 1
ATOM 595 O O . SER A 1 82 ? 21.304 -25.216 -5.077 1.00 33.06 82 SER A O 1
ATOM 597 N N . CYS A 1 83 ? 19.365 -25.229 -6.221 1.00 30.22 83 CYS A N 1
ATOM 598 C CA . CYS A 1 83 ? 18.647 -24.223 -5.461 1.00 30.22 83 CYS A CA 1
ATOM 599 C C . CYS A 1 83 ? 18.204 -24.777 -4.088 1.00 30.22 83 CYS A C 1
ATOM 601 O O . CYS A 1 83 ? 17.833 -25.938 -3.955 1.00 30.22 83 CYS A O 1
ATOM 603 N N . ILE A 1 84 ? 18.303 -23.908 -3.080 1.00 31.78 84 ILE A N 1
ATOM 604 C CA . ILE A 1 84 ? 17.552 -23.813 -1.815 1.00 31.78 84 ILE A CA 1
ATOM 605 C C . ILE A 1 84 ? 16.659 -25.022 -1.456 1.00 31.78 84 ILE A C 1
ATOM 607 O O . ILE A 1 84 ? 15.619 -25.234 -2.074 1.00 31.78 84 ILE A O 1
ATOM 611 N N . SER A 1 85 ? 16.965 -25.704 -0.345 1.00 30.83 85 SER A N 1
ATOM 612 C CA . SER A 1 85 ? 15.957 -26.448 0.425 1.00 30.83 85 SER A CA 1
ATOM 613 C C . SER A 1 85 ? 16.070 -26.153 1.924 1.00 30.83 85 SER A C 1
ATOM 615 O O . SER A 1 85 ? 17.152 -26.166 2.510 1.00 30.83 85 SER A O 1
ATOM 617 N N . ASN A 1 86 ? 14.914 -25.837 2.515 1.00 30.05 86 ASN A N 1
ATOM 618 C CA . ASN A 1 86 ? 14.679 -25.803 3.954 1.00 30.05 86 ASN A CA 1
ATOM 619 C C . ASN A 1 86 ? 14.730 -27.226 4.528 1.00 30.05 86 ASN A C 1
ATOM 621 O O . ASN A 1 86 ? 14.385 -28.194 3.855 1.00 30.05 86 ASN A O 1
ATOM 625 N N . GLY A 1 87 ? 15.165 -27.311 5.785 1.00 29.11 87 GLY A N 1
ATOM 626 C CA . GLY A 1 87 ?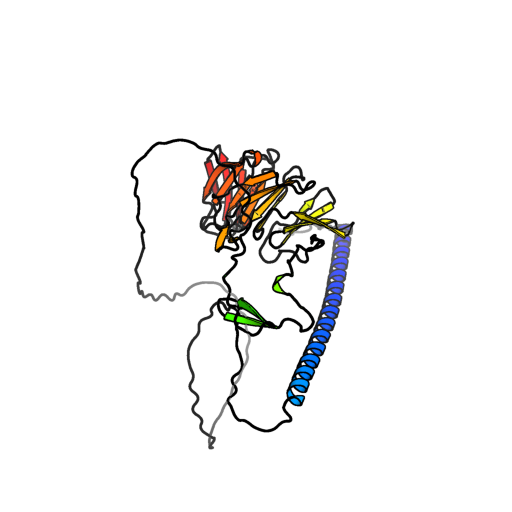 15.543 -28.544 6.461 1.00 29.11 87 GLY A CA 1
ATOM 627 C C . GLY A 1 87 ? 14.441 -29.581 6.685 1.00 29.11 87 GLY A C 1
ATOM 628 O O . GLY A 1 87 ? 13.257 -29.281 6.806 1.00 29.11 87 GLY A O 1
ATOM 629 N N . GLY A 1 88 ? 14.909 -30.819 6.829 1.00 28.47 88 GLY A N 1
ATOM 630 C CA . GLY A 1 88 ? 14.169 -31.971 7.324 1.00 28.47 88 GLY A CA 1
ATOM 631 C C . GLY A 1 88 ? 15.166 -33.033 7.779 1.00 28.47 88 GLY A C 1
ATOM 632 O O . GLY A 1 88 ? 15.843 -33.659 6.971 1.00 28.47 88 GLY A O 1
ATOM 633 N N . THR A 1 89 ? 15.305 -33.187 9.090 1.00 33.72 89 THR A N 1
ATOM 634 C CA . THR A 1 89 ? 16.141 -34.187 9.761 1.00 33.72 89 THR A CA 1
ATOM 635 C C . THR A 1 89 ? 15.605 -35.606 9.563 1.00 33.72 89 THR A C 1
ATOM 637 O O . THR A 1 89 ? 14.458 -35.871 9.902 1.00 33.72 89 THR A O 1
ATOM 640 N N . SER A 1 90 ? 16.457 -36.547 9.153 1.00 32.06 90 SER A N 1
ATOM 641 C CA . SER A 1 90 ? 16.604 -37.852 9.822 1.00 32.06 90 SER A CA 1
ATOM 642 C C . SER A 1 90 ? 17.824 -38.594 9.268 1.00 32.06 90 SER A C 1
ATOM 644 O O . SER A 1 90 ? 17.960 -38.826 8.071 1.00 32.06 90 SER A O 1
ATOM 646 N N . GLY A 1 91 ? 18.748 -38.947 10.159 1.00 30.42 91 GLY A N 1
ATOM 647 C CA . GLY A 1 91 ? 19.807 -39.904 9.878 1.00 30.42 91 GLY A CA 1
ATOM 648 C C . GLY A 1 91 ? 19.473 -41.237 10.536 1.00 30.42 91 GLY A C 1
ATOM 649 O O . GLY A 1 91 ? 19.121 -41.255 11.711 1.00 30.42 91 GLY A O 1
ATOM 650 N N . ARG A 1 92 ? 19.653 -42.347 9.816 1.00 33.22 92 ARG A N 1
ATOM 651 C CA . ARG A 1 92 ? 20.745 -43.316 10.047 1.00 33.22 92 ARG A CA 1
ATOM 652 C C . ARG A 1 92 ? 20.522 -44.617 9.258 1.00 33.22 92 ARG A C 1
ATOM 654 O O . ARG A 1 92 ? 19.562 -45.338 9.481 1.00 33.22 92 ARG A O 1
ATOM 661 N N . LYS A 1 93 ? 21.504 -44.870 8.384 1.00 29.38 93 LYS A N 1
ATOM 662 C CA . LYS A 1 93 ? 22.213 -46.122 8.057 1.00 29.38 93 LYS A CA 1
ATOM 663 C C . LYS A 1 93 ? 21.442 -47.453 8.029 1.00 29.38 93 LYS A C 1
ATOM 665 O O . LYS A 1 93 ? 21.020 -47.960 9.064 1.00 29.38 93 LYS A O 1
ATOM 670 N N . ARG A 1 94 ? 21.544 -48.134 6.882 1.00 27.52 94 ARG A N 1
ATOM 671 C CA . ARG A 1 94 ? 21.900 -49.561 6.841 1.00 27.52 94 ARG A CA 1
ATOM 672 C C . ARG A 1 94 ? 23.007 -49.800 5.821 1.00 27.52 94 ARG A C 1
ATOM 674 O O . ARG A 1 94 ? 22.895 -49.373 4.677 1.00 27.52 94 ARG A O 1
ATOM 681 N N . ASP A 1 95 ? 24.048 -50.476 6.292 1.00 26.95 95 ASP A N 1
ATOM 682 C CA . ASP A 1 95 ? 25.069 -51.138 5.493 1.00 26.95 95 ASP A CA 1
ATOM 683 C C . ASP A 1 95 ? 24.440 -52.277 4.678 1.00 26.95 95 ASP A C 1
ATOM 685 O O . ASP A 1 95 ? 23.533 -52.967 5.152 1.00 26.95 95 ASP A O 1
ATOM 689 N N . SER A 1 96 ? 24.939 -52.492 3.463 1.00 27.11 96 SER A N 1
ATOM 690 C CA . SER A 1 96 ? 24.637 -53.670 2.652 1.00 27.11 96 SER A CA 1
ATOM 691 C C . SER A 1 96 ? 25.922 -54.451 2.403 1.00 27.11 96 SER A C 1
ATOM 693 O O . SER A 1 96 ? 26.775 -54.014 1.631 1.00 27.11 96 SER A O 1
ATOM 695 N N . THR A 1 97 ? 26.043 -55.619 3.026 1.00 27.97 97 THR A N 1
ATOM 696 C CA . THR A 1 97 ? 26.947 -56.683 2.589 1.00 27.97 97 THR A CA 1
ATOM 697 C C . THR A 1 97 ? 26.146 -57.751 1.851 1.00 27.97 97 THR A C 1
ATOM 699 O O . THR A 1 97 ? 25.092 -58.210 2.287 1.00 27.97 97 THR A O 1
ATOM 702 N N . SER A 1 98 ? 26.653 -58.098 0.676 1.00 28.77 98 SER A N 1
ATOM 703 C CA . SER A 1 98 ? 26.202 -59.154 -0.224 1.00 28.77 98 SER A CA 1
ATOM 704 C C . SER A 1 98 ? 26.457 -60.545 0.350 1.00 28.77 98 SER A C 1
ATOM 706 O O . SER A 1 98 ? 27.591 -60.776 0.751 1.00 28.77 98 SER A O 1
ATOM 708 N N . VAL A 1 99 ? 25.512 -61.490 0.237 1.00 27.86 99 VAL A N 1
ATOM 709 C CA . VAL A 1 99 ? 25.819 -62.909 -0.051 1.00 27.86 99 VAL A CA 1
ATOM 710 C C . VAL A 1 99 ? 24.638 -63.581 -0.770 1.00 27.86 99 VAL A C 1
ATOM 712 O O . VAL A 1 99 ? 23.468 -63.342 -0.484 1.00 27.86 99 VAL A O 1
ATOM 715 N N . THR A 1 100 ? 25.006 -64.412 -1.736 1.00 28.98 100 THR A N 1
ATOM 716 C CA . THR A 1 100 ? 24.249 -65.344 -2.573 1.00 28.98 100 THR A CA 1
ATOM 717 C C . THR A 1 100 ? 23.467 -66.431 -1.815 1.00 28.98 100 THR A C 1
ATOM 719 O O . THR A 1 100 ? 23.803 -66.829 -0.704 1.00 28.98 100 THR A O 1
ATOM 722 N N . ARG A 1 101 ? 22.421 -66.938 -2.487 1.00 28.77 101 ARG A N 1
ATOM 723 C CA . ARG A 1 101 ? 21.547 -68.068 -2.113 1.00 28.77 101 ARG A CA 1
ATOM 724 C C . ARG A 1 101 ? 22.309 -69.339 -1.697 1.00 28.77 101 ARG A C 1
ATOM 726 O O . ARG A 1 101 ? 23.172 -69.787 -2.449 1.00 28.77 101 ARG A O 1
ATOM 733 N N . LYS A 1 102 ? 21.821 -70.026 -0.652 1.00 26.30 102 LYS A N 1
ATOM 734 C CA . LYS A 1 102 ? 21.667 -71.494 -0.641 1.00 26.30 102 LYS A CA 1
ATOM 735 C C . LYS A 1 102 ? 20.541 -71.945 0.306 1.00 26.30 102 LYS A C 1
ATOM 737 O O . LYS A 1 102 ? 20.140 -71.226 1.208 1.00 26.30 102 LYS A O 1
ATOM 742 N N . GLU A 1 103 ? 20.021 -73.106 -0.052 1.00 25.23 103 GLU A N 1
ATOM 743 C CA . GLU A 1 103 ? 18.766 -73.798 0.219 1.00 25.23 103 GLU A CA 1
ATOM 744 C C . GLU A 1 103 ? 18.417 -74.216 1.671 1.00 25.23 103 GLU A C 1
ATOM 746 O O . GLU A 1 103 ? 19.265 -74.307 2.553 1.00 25.23 103 GLU A O 1
ATOM 751 N N . THR A 1 104 ? 17.130 -74.591 1.772 1.00 25.38 104 THR A N 1
ATOM 752 C CA . THR A 1 104 ? 16.520 -75.764 2.440 1.00 25.38 104 THR A CA 1
ATOM 753 C C . THR A 1 104 ? 15.958 -75.718 3.878 1.00 25.38 104 THR A C 1
ATOM 755 O O . THR A 1 104 ? 16.630 -75.413 4.851 1.00 25.38 104 THR A O 1
ATOM 758 N N . VAL A 1 105 ? 14.706 -76.219 3.911 1.00 27.72 105 VAL A N 1
ATOM 759 C CA . VAL A 1 105 ? 13.959 -77.047 4.888 1.00 27.72 105 VAL A CA 1
ATOM 760 C C . VAL A 1 105 ? 13.162 -76.455 6.077 1.00 27.72 105 VAL A C 1
ATOM 762 O O . VAL A 1 105 ? 13.711 -75.987 7.063 1.00 27.72 105 VAL A O 1
ATOM 765 N N . SER A 1 106 ? 11.839 -76.719 5.986 1.00 29.66 106 SER A N 1
ATOM 766 C CA . SER A 1 106 ? 10.926 -77.278 7.018 1.00 29.66 106 SER A CA 1
ATOM 767 C C . SER A 1 106 ? 10.267 -76.319 8.028 1.00 29.66 106 SER A C 1
ATOM 769 O O . SER A 1 106 ? 10.925 -75.760 8.889 1.00 29.66 106 SER A O 1
ATOM 771 N N . SER A 1 107 ? 8.952 -76.043 7.907 1.00 31.19 107 SER A N 1
ATOM 772 C CA . SER A 1 107 ? 7.785 -76.787 8.479 1.00 31.19 107 SER A CA 1
ATOM 773 C C . SER A 1 107 ? 7.319 -76.138 9.805 1.00 31.19 107 SER A C 1
ATOM 775 O O . SER A 1 107 ? 8.174 -75.744 10.577 1.00 31.19 107 SER A O 1
ATOM 777 N N . ALA A 1 108 ? 6.054 -75.965 10.204 1.00 29.70 108 ALA A N 1
ATOM 778 C CA . ALA A 1 108 ? 4.743 -76.451 9.782 1.00 29.70 108 ALA A CA 1
ATOM 779 C C . ALA A 1 108 ? 3.628 -75.563 10.416 1.00 29.70 108 ALA A C 1
ATOM 781 O O . ALA A 1 108 ? 3.878 -74.930 11.432 1.00 29.70 108 ALA A O 1
ATOM 782 N N . ALA A 1 109 ? 2.417 -75.592 9.826 1.00 30.75 109 ALA A N 1
ATOM 783 C CA . ALA A 1 109 ? 1.073 -75.720 10.449 1.00 30.75 109 ALA A CA 1
ATOM 784 C C . ALA A 1 109 ? 0.712 -74.911 11.736 1.00 30.75 109 ALA A C 1
ATOM 786 O O . ALA A 1 109 ? 1.438 -74.942 12.710 1.00 30.75 109 ALA A O 1
ATOM 787 N N . LYS A 1 110 ? -0.482 -74.324 11.946 1.00 30.83 110 LYS A N 1
ATOM 788 C CA . LYS A 1 110 ? -1.835 -74.523 11.381 1.00 30.83 110 LYS A CA 1
ATOM 789 C C . LYS A 1 110 ? -2.823 -73.511 12.034 1.00 30.83 110 LYS A C 1
ATOM 791 O O . LYS A 1 110 ? -2.662 -73.189 13.202 1.00 30.83 110 LYS A O 1
ATOM 796 N N . ARG A 1 111 ? -3.918 -73.232 11.302 1.00 28.36 111 ARG A N 1
ATOM 797 C CA . ARG A 1 111 ? -5.329 -72.997 11.739 1.00 28.36 111 ARG A CA 1
ATOM 798 C C . ARG A 1 111 ? -5.766 -71.673 12.421 1.00 28.36 111 ARG A C 1
ATOM 800 O O . ARG A 1 111 ? -5.405 -71.396 13.553 1.00 28.36 111 ARG A O 1
ATOM 807 N N . GLY A 1 112 ? -6.692 -70.959 11.754 1.00 25.81 112 GLY A N 1
ATOM 808 C CA . GLY A 1 112 ? -7.763 -70.145 12.386 1.00 25.81 112 GLY A CA 1
ATOM 809 C C . GLY A 1 112 ? -8.988 -71.020 12.730 1.00 25.81 112 GLY A C 1
ATOM 810 O O . GLY A 1 112 ? -8.782 -72.218 12.934 1.00 25.81 112 GLY A O 1
ATOM 811 N N . PRO A 1 113 ? -10.258 -70.558 12.645 1.00 53.28 113 PRO A N 1
ATOM 812 C CA . PRO A 1 113 ? -10.855 -69.207 12.732 1.00 53.28 113 PRO A CA 1
ATOM 813 C C . PRO A 1 113 ? -12.033 -69.156 13.763 1.00 53.28 113 PRO A C 1
ATOM 815 O O . PRO A 1 113 ? -12.370 -70.183 14.337 1.00 53.28 113 PRO A O 1
ATOM 818 N N . SER A 1 114 ? -12.710 -68.010 13.977 1.00 28.53 114 SER A N 1
ATOM 819 C CA . SER A 1 114 ? -14.198 -67.914 14.024 1.00 28.53 114 SER A CA 1
ATOM 820 C C . SER A 1 114 ? -14.736 -66.555 14.515 1.00 28.53 114 SER A C 1
ATOM 822 O O . SER A 1 114 ? -14.276 -65.965 15.483 1.00 28.53 114 SER A O 1
ATOM 824 N N . VAL A 1 115 ? -15.799 -66.155 13.822 1.00 32.91 115 VAL A N 1
ATOM 825 C CA . VAL A 1 115 ? -16.771 -65.061 13.963 1.00 32.91 115 VAL A CA 1
ATOM 826 C C . VAL A 1 115 ? -17.594 -65.117 15.267 1.00 32.91 115 VAL A C 1
ATOM 828 O O . VAL A 1 115 ? -17.995 -66.212 15.659 1.00 32.91 115 VAL A O 1
ATOM 831 N N . LYS A 1 116 ? -17.970 -63.954 15.846 1.00 30.08 116 LYS A N 1
ATOM 832 C CA . LYS A 1 116 ? -19.364 -63.591 16.232 1.00 30.08 116 LYS A CA 1
ATOM 833 C C . LYS A 1 116 ? -19.521 -62.152 16.767 1.00 30.08 116 LYS A C 1
ATOM 835 O O . LYS A 1 116 ? -18.674 -61.635 17.481 1.00 30.08 116 LYS A O 1
ATOM 840 N N . ARG A 1 117 ? -20.649 -61.546 16.369 1.00 28.20 117 ARG A N 1
ATOM 841 C CA . ARG A 1 117 ? -21.224 -60.239 16.747 1.00 28.20 117 ARG A CA 1
ATOM 842 C C . ARG A 1 117 ? -21.697 -60.206 18.210 1.00 28.20 117 ARG A C 1
ATOM 844 O O . ARG A 1 117 ? -22.285 -61.196 18.628 1.00 28.20 117 ARG A O 1
ATOM 851 N N . SER A 1 118 ? -21.662 -59.031 18.851 1.00 27.98 118 SER A N 1
ATOM 852 C CA . SER A 1 118 ? -22.847 -58.380 19.458 1.00 27.98 118 SER A CA 1
ATOM 853 C C . SER A 1 118 ? -22.530 -57.004 20.064 1.00 27.98 118 SER A C 1
ATOM 855 O O . SER A 1 118 ? -21.425 -56.740 20.520 1.00 27.98 118 SER A O 1
ATOM 857 N N . SER A 1 119 ? -23.557 -56.160 20.033 1.00 30.08 119 SER A N 1
ATOM 858 C CA . SER A 1 119 ? -23.742 -54.806 20.563 1.00 30.08 119 SER A CA 1
ATOM 859 C C . SER A 1 119 ? -23.560 -54.637 22.077 1.00 30.08 119 SER A C 1
ATOM 861 O O . SER A 1 119 ? -23.911 -55.537 22.834 1.00 30.08 119 SER A O 1
ATOM 863 N N . GLY A 1 120 ? -23.182 -53.426 22.506 1.00 27.45 120 GLY A N 1
ATOM 864 C CA . GLY A 1 120 ? -23.320 -52.957 23.890 1.00 27.45 120 GLY A CA 1
ATOM 865 C C . GLY A 1 120 ? -22.840 -51.513 24.072 1.00 27.45 120 GLY A C 1
ATOM 866 O O . GLY A 1 120 ? -21.663 -51.223 23.894 1.00 27.45 120 GLY A O 1
ATOM 867 N N . ILE A 1 121 ? -23.776 -50.619 24.388 1.00 32.66 121 ILE A N 1
ATOM 868 C CA . ILE A 1 121 ? -23.578 -49.243 24.867 1.00 32.66 121 ILE A CA 1
ATOM 869 C C . ILE A 1 121 ? -23.251 -49.308 26.368 1.00 32.66 121 ILE A C 1
ATOM 871 O O . ILE A 1 121 ? -23.948 -50.028 27.069 1.00 32.66 121 ILE A O 1
ATOM 875 N N . GLU A 1 122 ? -22.238 -48.578 26.854 1.00 27.30 122 GLU A N 1
ATOM 876 C CA . GLU A 1 122 ? -22.346 -47.610 27.968 1.00 27.30 122 GLU A CA 1
ATOM 877 C C . GLU A 1 122 ? -20.997 -46.987 28.401 1.00 27.30 122 GLU A C 1
ATOM 879 O O . GLU A 1 122 ? -19.928 -47.587 28.379 1.00 27.30 122 GLU A O 1
ATOM 884 N N . ARG A 1 123 ? -21.149 -45.711 28.760 1.00 27.48 123 ARG A N 1
ATOM 885 C CA . ARG A 1 123 ? -20.346 -44.724 29.496 1.00 27.48 123 ARG A CA 1
ATOM 886 C C . ARG A 1 123 ? -19.155 -45.142 30.391 1.00 27.48 123 ARG A C 1
ATOM 888 O O . ARG A 1 123 ? -19.291 -45.904 31.334 1.00 27.48 123 ARG A O 1
ATOM 895 N N . SER A 1 124 ? -18.113 -44.314 30.231 1.00 26.03 124 SER A N 1
ATOM 896 C CA . SER A 1 124 ? -17.397 -43.532 31.263 1.00 26.03 124 SER A CA 1
ATOM 897 C C . SER A 1 124 ? -16.306 -44.157 32.154 1.00 26.03 124 SER A C 1
ATOM 899 O O . SER A 1 124 ? -16.553 -45.013 32.986 1.00 26.03 124 SER A O 1
ATOM 901 N N . GLN A 1 125 ? -15.164 -43.452 32.089 1.00 25.03 125 GLN A N 1
ATOM 902 C CA . GLN A 1 125 ? -14.143 -43.170 33.113 1.00 25.03 125 GLN A CA 1
ATOM 903 C C . GLN A 1 125 ? -12.964 -44.142 33.346 1.00 25.03 125 GLN A C 1
ATOM 905 O O . GLN A 1 125 ? -13.103 -45.230 33.881 1.00 25.03 125 GLN A O 1
ATOM 910 N N . SER A 1 126 ? -11.775 -43.558 33.113 1.00 25.52 126 SER A N 1
ATOM 911 C CA . SER A 1 126 ? -10.602 -43.548 34.007 1.00 25.52 126 SER A CA 1
ATOM 912 C C . SER A 1 126 ? -9.675 -44.775 34.075 1.00 25.52 126 SER A C 1
ATOM 914 O O . SER A 1 126 ? -9.949 -45.725 34.796 1.00 25.52 126 SER A O 1
ATOM 916 N N . SER A 1 127 ? -8.472 -44.629 33.500 1.00 25.52 127 SER A N 1
ATOM 917 C CA . SER A 1 127 ? -7.184 -44.953 34.157 1.00 25.52 127 SER A CA 1
ATOM 918 C C . SER A 1 127 ? -6.029 -44.378 33.312 1.00 25.52 127 SER A C 1
ATOM 920 O O . SER A 1 127 ? -5.876 -44.757 32.154 1.00 25.52 127 SER A O 1
ATOM 922 N N . THR A 1 128 ? -5.349 -43.310 33.733 1.00 24.30 128 THR A N 1
ATOM 923 C CA . THR A 1 128 ? -4.153 -43.329 34.604 1.00 24.30 128 THR A CA 1
ATOM 924 C C . THR A 1 128 ? -2.980 -44.083 33.983 1.00 24.30 128 THR A C 1
ATOM 926 O O . THR A 1 128 ? -2.931 -45.298 34.094 1.00 24.30 128 THR A O 1
ATOM 929 N N . TRP A 1 129 ? -2.024 -43.350 33.403 1.00 27.81 129 TRP A N 1
ATOM 930 C CA . TRP A 1 129 ? -0.604 -43.717 33.375 1.00 27.81 129 TRP A CA 1
ATOM 931 C C . TRP A 1 129 ? 0.209 -42.431 33.539 1.00 27.81 129 TRP A C 1
ATOM 933 O O . TRP A 1 129 ? 0.392 -41.658 32.601 1.00 27.81 129 TRP A O 1
ATOM 943 N N . ASP A 1 130 ? 0.604 -42.193 34.785 1.00 23.62 130 ASP A N 1
ATOM 944 C CA . ASP A 1 130 ? 1.688 -41.302 35.176 1.00 23.62 130 ASP A CA 1
ATOM 945 C C . ASP A 1 130 ? 2.976 -42.134 35.171 1.00 23.62 130 ASP A C 1
ATOM 947 O O . ASP A 1 130 ? 2.980 -43.259 35.672 1.00 23.62 130 ASP A O 1
ATOM 951 N N . SER A 1 131 ? 4.044 -41.597 34.589 1.00 23.91 131 SER A N 1
ATOM 952 C CA . SER A 1 131 ? 5.383 -41.791 35.135 1.00 23.91 131 SER A CA 1
ATOM 953 C C . SER A 1 131 ? 6.319 -40.734 34.558 1.00 23.91 131 SER A C 1
ATOM 955 O O . SER A 1 131 ? 6.663 -40.724 33.375 1.00 23.91 131 SER A O 1
ATOM 957 N N . SER A 1 132 ? 6.686 -39.835 35.459 1.00 24.19 132 SER A N 1
ATOM 958 C CA . SER A 1 132 ? 7.717 -38.809 35.366 1.00 24.19 132 SER A CA 1
ATOM 959 C C . SER A 1 132 ? 9.117 -39.397 35.124 1.00 24.19 132 SER A C 1
ATOM 961 O O . SER A 1 132 ? 9.408 -40.483 35.614 1.00 24.19 132 SER A O 1
ATOM 963 N N . GLU A 1 133 ? 10.001 -38.657 34.443 1.00 27.41 133 GLU A N 1
ATOM 964 C CA . GLU A 1 133 ? 11.182 -38.063 35.096 1.00 27.41 133 GLU A CA 1
ATOM 965 C C . GLU A 1 133 ? 11.950 -37.068 34.204 1.00 27.41 133 GLU A C 1
ATOM 967 O O . GLU A 1 133 ? 12.010 -37.162 32.978 1.00 27.41 133 GLU A O 1
ATOM 972 N N . ASP A 1 134 ? 12.504 -36.081 34.905 1.00 28.67 134 ASP A N 1
ATOM 973 C CA . ASP A 1 134 ? 13.250 -34.898 34.496 1.00 28.67 134 ASP A CA 1
ATOM 974 C C . ASP A 1 134 ? 14.558 -35.157 33.734 1.00 28.67 134 ASP A C 1
ATOM 976 O O . ASP A 1 134 ? 15.346 -36.025 34.097 1.00 28.67 134 ASP A O 1
ATOM 980 N N . THR A 1 135 ? 14.937 -34.227 32.845 1.00 27.22 135 THR A N 1
ATOM 981 C CA . THR A 1 135 ? 16.303 -33.669 32.883 1.00 27.22 135 THR A CA 1
ATOM 982 C C . THR A 1 135 ? 16.348 -32.231 32.350 1.00 27.22 135 THR A C 1
ATOM 984 O O . THR A 1 135 ? 16.046 -31.941 31.194 1.00 27.22 135 THR A O 1
ATOM 987 N N . ARG A 1 136 ? 16.763 -31.323 33.240 1.00 32.81 136 ARG A N 1
ATOM 988 C CA . ARG A 1 136 ? 17.105 -29.908 33.023 1.00 32.81 136 ARG A CA 1
ATOM 989 C C . ARG A 1 136 ? 18.074 -29.690 31.858 1.00 32.81 136 ARG A C 1
ATOM 991 O O . ARG A 1 136 ? 19.084 -30.373 31.796 1.00 32.81 136 ARG A O 1
ATOM 998 N N . ASN A 1 137 ? 17.898 -28.582 31.130 1.00 30.06 137 ASN A N 1
ATOM 999 C CA . ASN A 1 137 ? 19.018 -27.800 30.593 1.00 30.06 137 ASN A CA 1
ATOM 1000 C C . ASN A 1 137 ? 18.759 -26.288 30.747 1.00 30.06 137 ASN A C 1
ATOM 1002 O O . ASN A 1 137 ? 17.815 -25.726 30.198 1.00 30.06 137 ASN A O 1
ATOM 1006 N N . LYS A 1 138 ? 19.612 -25.658 31.564 1.00 27.64 138 LYS A N 1
ATOM 1007 C CA . LYS A 1 138 ? 19.807 -24.206 31.733 1.00 27.64 138 LYS A CA 1
ATOM 1008 C C . LYS A 1 138 ? 20.772 -23.679 30.654 1.00 27.64 138 LYS A C 1
ATOM 1010 O O . LYS A 1 138 ? 21.496 -24.485 30.084 1.00 27.64 138 LYS A O 1
ATOM 1015 N N . LEU A 1 139 ? 20.873 -22.335 30.581 1.00 28.16 139 LEU A N 1
ATOM 1016 C CA . LEU A 1 139 ? 21.928 -21.472 29.979 1.00 28.16 139 LEU A CA 1
ATOM 1017 C C . LEU A 1 139 ? 21.612 -21.002 28.534 1.00 28.16 139 LEU A C 1
ATOM 1019 O O . LEU A 1 139 ? 21.220 -21.810 27.712 1.00 28.16 139 LEU A O 1
ATOM 1023 N N . VAL A 1 140 ? 21.712 -19.724 28.120 1.00 28.12 140 VAL A N 1
ATOM 1024 C CA . VAL A 1 140 ? 22.271 -18.474 28.689 1.00 28.12 140 VAL A CA 1
ATOM 1025 C C . VAL A 1 140 ? 21.504 -17.264 28.112 1.00 28.12 140 VAL A C 1
ATOM 1027 O O . VAL A 1 140 ? 21.247 -17.210 26.913 1.00 28.12 140 VAL A O 1
ATOM 1030 N N . LYS A 1 141 ? 21.203 -16.260 28.950 1.00 26.16 141 LYS A N 1
ATOM 1031 C CA . LYS A 1 141 ? 20.855 -14.883 28.544 1.00 26.16 141 LYS A CA 1
ATOM 1032 C C . LYS A 1 141 ? 22.123 -14.148 28.102 1.00 26.16 141 LYS A C 1
ATOM 1034 O O . LYS A 1 141 ? 23.017 -13.984 28.928 1.00 26.16 141 LYS A O 1
ATOM 1039 N N . VAL A 1 142 ? 22.168 -13.613 26.884 1.00 28.09 142 VAL A N 1
ATOM 1040 C CA . VAL A 1 142 ? 23.156 -12.579 26.536 1.00 28.09 142 VAL A CA 1
ATOM 1041 C C . VAL A 1 142 ? 22.479 -11.219 26.650 1.00 28.09 142 VAL A C 1
ATOM 1043 O O . VAL A 1 142 ? 21.636 -10.849 25.838 1.00 28.09 142 VAL A O 1
ATOM 1046 N N . ALA A 1 143 ? 22.826 -10.503 27.717 1.00 25.30 143 ALA A N 1
ATOM 1047 C CA . ALA A 1 143 ? 22.612 -9.072 27.834 1.00 25.30 143 ALA A CA 1
ATOM 1048 C C . ALA A 1 143 ? 23.789 -8.364 27.151 1.00 25.30 143 ALA A C 1
ATOM 1050 O O . ALA A 1 143 ? 24.937 -8.625 27.504 1.00 25.30 143 ALA A O 1
ATOM 1051 N N . SER A 1 144 ? 23.516 -7.452 26.218 1.00 26.67 144 SER A N 1
ATOM 1052 C CA . SER A 1 144 ? 24.512 -6.483 25.757 1.00 26.67 144 SER A CA 1
ATOM 1053 C C . SER A 1 144 ? 24.109 -5.096 26.225 1.00 26.67 144 SER A C 1
ATOM 1055 O O . SER A 1 144 ? 23.151 -4.489 25.756 1.00 26.67 144 SER A O 1
ATOM 1057 N N . THR A 1 145 ? 24.858 -4.632 27.216 1.00 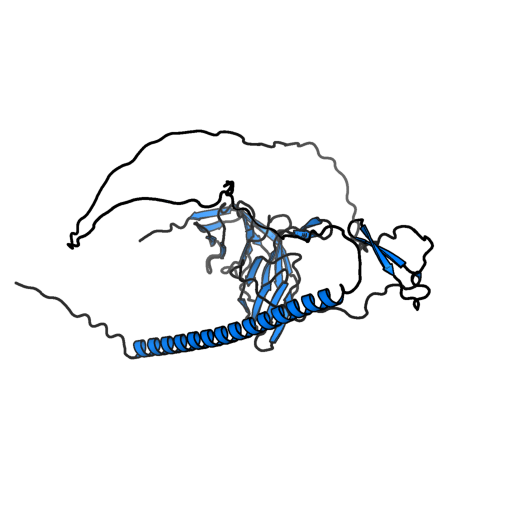28.75 145 THR A N 1
ATOM 1058 C CA . THR A 1 145 ? 24.880 -3.273 27.736 1.00 28.75 145 THR A CA 1
ATOM 1059 C C . THR A 1 145 ? 25.809 -2.409 26.890 1.00 28.75 145 THR A C 1
ATOM 1061 O O . THR A 1 145 ? 26.983 -2.745 26.757 1.00 28.75 145 THR A O 1
ATOM 1064 N N . SER A 1 146 ? 25.351 -1.239 26.456 1.00 31.08 146 SER A N 1
ATOM 1065 C CA . SER A 1 146 ? 26.211 -0.050 26.417 1.00 31.08 146 SER A CA 1
ATOM 1066 C C . SER A 1 146 ? 25.369 1.228 26.404 1.00 31.08 146 SER A C 1
ATOM 1068 O O . SER A 1 146 ? 24.830 1.666 25.394 1.00 31.08 146 SER A O 1
ATOM 1070 N N . LYS A 1 147 ? 25.270 1.843 27.586 1.00 29.88 147 LYS A N 1
ATOM 1071 C CA . LYS A 1 147 ? 25.038 3.279 27.734 1.00 29.88 147 LYS A CA 1
ATOM 1072 C C . LYS A 1 147 ? 26.400 3.961 27.627 1.00 29.88 147 LYS A C 1
ATOM 1074 O O . LYS A 1 147 ? 27.281 3.629 28.413 1.00 29.88 147 LYS A O 1
ATOM 1079 N N . LEU A 1 148 ? 26.540 4.948 26.749 1.00 30.80 148 LEU A N 1
ATOM 1080 C CA . LEU A 1 148 ? 27.495 6.041 26.931 1.00 30.80 148 LEU A CA 1
ATOM 1081 C C . LEU A 1 148 ? 26.803 7.354 26.550 1.00 30.80 148 LEU A C 1
ATOM 1083 O O . LEU A 1 148 ? 26.439 7.577 25.401 1.00 30.80 148 LEU A O 1
ATOM 1087 N N . LEU A 1 149 ? 26.600 8.200 27.560 1.00 31.08 149 LEU A N 1
ATOM 1088 C CA . LEU A 1 149 ? 26.299 9.625 27.436 1.00 31.08 149 LEU A CA 1
ATOM 1089 C C . LEU A 1 149 ? 27.612 10.396 27.603 1.00 31.08 149 LEU A C 1
ATOM 1091 O O . LEU A 1 149 ? 28.398 10.064 28.490 1.00 31.08 149 LEU A O 1
ATOM 1095 N N . GLY A 1 150 ? 27.813 11.464 26.823 1.00 28.88 150 GLY A N 1
ATOM 1096 C CA . GLY A 1 150 ? 28.931 12.379 27.052 1.00 28.88 150 GLY A CA 1
ATOM 1097 C C . GLY A 1 150 ? 29.113 13.522 26.049 1.00 28.88 150 GLY A C 1
ATOM 1098 O O . GLY A 1 150 ? 30.016 13.461 25.232 1.00 28.88 150 GLY A O 1
ATOM 1099 N N . LYS A 1 151 ? 28.340 14.599 26.254 1.00 29.08 151 LYS A N 1
ATOM 1100 C CA . LYS A 1 151 ? 28.658 16.029 26.008 1.00 29.08 151 LYS A CA 1
ATOM 1101 C C . LYS A 1 151 ? 28.626 16.628 24.586 1.00 29.08 151 LYS A C 1
ATOM 1103 O O . LYS A 1 151 ? 29.554 16.537 23.797 1.00 29.08 151 LYS A O 1
ATOM 1108 N N . LEU A 1 152 ? 27.548 17.395 24.395 1.00 26.20 152 LEU A N 1
ATOM 1109 C CA . LEU A 1 152 ? 27.454 18.795 23.945 1.00 26.20 152 LEU A CA 1
ATOM 1110 C C . LEU A 1 152 ? 28.740 19.500 23.445 1.00 26.20 152 LEU A C 1
ATOM 1112 O O . LEU A 1 152 ? 29.655 19.770 24.222 1.00 26.20 152 LEU A O 1
ATOM 1116 N N . GLY A 1 153 ? 28.690 19.963 22.192 1.00 27.69 153 GLY A N 1
ATOM 1117 C CA . GLY A 1 153 ? 29.531 21.019 21.624 1.00 27.69 153 GLY A CA 1
ATOM 1118 C C . GLY A 1 153 ? 28.779 21.721 20.486 1.00 27.69 153 GLY A C 1
ATOM 1119 O O . GLY A 1 153 ? 28.359 21.076 19.532 1.00 27.69 153 GLY A O 1
ATOM 1120 N N . LYS A 1 154 ? 28.545 23.031 20.630 1.00 29.53 154 LYS A N 1
ATOM 1121 C CA . LYS A 1 154 ? 27.890 23.918 19.650 1.00 29.53 154 LYS A CA 1
ATOM 1122 C C . LYS A 1 154 ? 28.776 24.113 18.409 1.00 29.53 154 LYS A C 1
ATOM 1124 O O . LYS A 1 154 ? 29.965 24.353 18.590 1.00 29.53 154 LYS A O 1
ATOM 1129 N N . ASN A 1 155 ? 28.198 24.138 17.200 1.00 26.56 155 ASN A N 1
ATOM 1130 C CA . ASN A 1 155 ? 28.255 25.305 16.296 1.00 26.56 155 ASN A CA 1
ATOM 1131 C C . ASN A 1 155 ? 27.633 25.073 14.903 1.00 26.56 155 ASN A C 1
ATOM 1133 O O . ASN A 1 155 ? 27.950 24.108 14.221 1.00 26.56 155 ASN A O 1
ATOM 1137 N N . ALA A 1 156 ? 26.839 26.081 14.522 1.00 28.52 156 ALA A N 1
ATOM 1138 C CA . ALA A 1 156 ? 26.736 26.768 13.230 1.00 28.52 156 ALA A CA 1
ATOM 1139 C C . ALA A 1 156 ? 26.289 26.029 11.951 1.00 28.52 156 ALA A C 1
ATOM 1141 O O . ALA A 1 156 ? 26.920 25.104 11.449 1.00 28.52 156 ALA A O 1
ATOM 1142 N N . GLU A 1 157 ? 25.224 26.594 11.377 1.00 27.92 157 GLU A N 1
ATOM 1143 C CA . GLU A 1 157 ? 24.692 26.391 10.033 1.00 27.92 157 GLU A CA 1
ATOM 1144 C C . GLU A 1 157 ? 25.741 26.517 8.917 1.00 27.92 157 GLU A C 1
ATOM 1146 O O . GLU A 1 157 ? 26.600 27.401 8.951 1.00 27.92 157 GLU A O 1
ATOM 1151 N N . LYS A 1 158 ? 25.558 25.727 7.849 1.00 29.34 158 LYS A N 1
ATOM 1152 C CA . LYS A 1 158 ? 25.591 26.232 6.467 1.00 29.34 158 LYS A CA 1
ATOM 1153 C C . LYS A 1 158 ? 24.954 25.236 5.493 1.00 29.34 158 LYS A C 1
ATOM 1155 O O . LYS A 1 158 ? 25.357 24.080 5.404 1.00 29.34 158 LYS A O 1
ATOM 1160 N N . HIS A 1 159 ? 23.970 25.747 4.758 1.00 33.22 159 HIS A N 1
ATOM 1161 C CA . HIS A 1 159 ? 23.363 25.176 3.558 1.00 33.22 159 HIS A CA 1
ATOM 1162 C C . HIS A 1 159 ? 24.405 24.656 2.554 1.00 33.22 159 HIS A C 1
ATOM 1164 O O . HIS A 1 159 ? 25.382 25.353 2.273 1.00 33.22 159 HIS A O 1
ATOM 1170 N N . LYS A 1 160 ? 24.133 23.501 1.932 1.00 28.91 160 LYS A N 1
ATOM 1171 C CA . LYS A 1 160 ? 24.615 23.176 0.581 1.00 28.91 160 LYS A CA 1
ATOM 1172 C C . LYS A 1 160 ? 23.634 22.249 -0.138 1.00 28.91 160 LYS A C 1
ATOM 1174 O O . LYS A 1 160 ? 23.288 21.186 0.370 1.00 28.91 160 LYS A O 1
ATOM 1179 N N . ASP A 1 161 ? 23.215 22.701 -1.313 1.00 27.00 161 ASP A N 1
ATOM 1180 C CA . ASP A 1 161 ? 22.308 22.040 -2.243 1.00 27.00 161 ASP A CA 1
ATOM 1181 C C . ASP A 1 161 ? 22.782 20.645 -2.666 1.00 27.00 161 ASP A C 1
ATOM 1183 O O . ASP A 1 161 ? 23.964 20.406 -2.934 1.00 27.00 161 ASP A O 1
ATOM 1187 N N . ALA A 1 162 ? 21.821 19.726 -2.773 1.00 29.09 162 ALA A N 1
ATOM 1188 C CA . ALA A 1 162 ? 22.010 18.389 -3.310 1.00 29.09 162 ALA A CA 1
ATOM 1189 C C . ALA A 1 162 ? 22.155 18.452 -4.840 1.00 29.09 162 ALA A C 1
ATOM 1191 O O . ALA A 1 162 ? 21.184 18.354 -5.589 1.00 29.09 162 ALA A O 1
ATOM 1192 N N . GLY A 1 163 ? 23.394 18.616 -5.301 1.00 28.06 163 GLY A N 1
ATOM 1193 C CA . GLY A 1 163 ? 23.775 18.403 -6.692 1.00 28.06 163 GLY A CA 1
ATOM 1194 C C . GLY A 1 163 ? 23.649 16.927 -7.082 1.00 28.06 163 GLY A C 1
ATOM 1195 O O . GLY A 1 163 ? 24.179 16.039 -6.412 1.00 28.06 163 GLY A O 1
ATOM 1196 N N . VAL A 1 164 ? 22.943 16.687 -8.185 1.00 32.25 164 VAL A N 1
ATOM 1197 C CA . VAL A 1 164 ? 22.788 15.406 -8.884 1.00 32.25 164 VAL A CA 1
ATOM 1198 C C . VAL A 1 164 ? 24.133 14.677 -8.982 1.00 32.25 164 VAL A C 1
ATOM 1200 O O . VAL A 1 164 ? 25.040 15.103 -9.693 1.00 32.25 164 VAL A O 1
ATOM 1203 N N . SER A 1 165 ? 24.265 13.556 -8.274 1.00 27.45 165 SER A N 1
ATOM 1204 C CA . SER A 1 165 ? 25.424 12.675 -8.404 1.00 27.45 165 SER A CA 1
ATOM 1205 C C . SER A 1 165 ? 25.249 11.807 -9.647 1.00 27.45 165 SER A C 1
ATOM 1207 O O . SER A 1 165 ? 24.605 10.760 -9.607 1.00 27.45 165 SER A O 1
ATOM 1209 N N . GLN A 1 166 ? 25.809 12.262 -10.770 1.00 29.61 166 GLN A N 1
ATOM 1210 C CA . GLN A 1 166 ? 26.093 11.402 -11.915 1.00 29.61 166 GLN A CA 1
ATOM 1211 C C . GLN A 1 166 ? 26.959 10.230 -11.442 1.00 29.61 166 GLN A C 1
ATOM 1213 O O . GLN A 1 166 ? 28.039 10.426 -10.880 1.00 29.61 166 GLN A O 1
ATOM 1218 N N . ALA A 1 167 ? 26.479 9.009 -11.669 1.00 28.30 167 ALA A N 1
ATOM 1219 C CA . ALA A 1 167 ? 27.266 7.803 -11.489 1.00 28.30 167 ALA A CA 1
ATOM 1220 C C . ALA A 1 167 ? 28.509 7.888 -12.390 1.00 28.30 167 ALA A C 1
ATOM 1222 O O . ALA A 1 167 ? 28.422 7.770 -13.611 1.00 28.30 167 ALA A O 1
ATOM 1223 N N . LYS A 1 168 ? 29.673 8.133 -11.782 1.00 27.55 168 LYS A N 1
ATOM 1224 C CA . LYS A 1 168 ? 30.966 8.028 -12.454 1.00 27.55 168 LYS A CA 1
ATOM 1225 C C . LYS A 1 168 ? 31.201 6.552 -12.767 1.00 27.55 168 LYS A C 1
ATOM 1227 O O . LYS A 1 168 ? 31.524 5.778 -11.869 1.00 27.55 168 LYS A O 1
ATOM 1232 N N . MET A 1 169 ? 31.041 6.162 -14.032 1.00 31.23 169 MET A N 1
ATOM 1233 C CA . MET A 1 169 ? 31.674 4.943 -14.527 1.00 31.23 169 MET A CA 1
ATOM 1234 C C . MET A 1 169 ? 33.176 5.088 -14.288 1.00 31.23 169 MET A C 1
ATOM 1236 O O . MET A 1 169 ? 33.808 6.014 -14.790 1.00 31.23 169 MET A O 1
ATOM 1240 N N . SER A 1 170 ? 33.721 4.211 -13.449 1.00 33.41 170 SER A N 1
ATOM 1241 C CA . SER A 1 170 ? 35.154 4.112 -13.215 1.00 33.41 170 SER A CA 1
ATOM 1242 C C . SER A 1 170 ? 35.822 3.701 -14.525 1.00 33.41 170 SER A C 1
ATOM 1244 O O . SER A 1 170 ? 35.747 2.547 -14.945 1.00 33.41 170 SER A O 1
ATOM 1246 N N . THR A 1 171 ? 36.460 4.665 -15.182 1.00 42.34 171 THR A N 1
ATOM 1247 C CA . THR A 1 171 ? 37.483 4.437 -16.199 1.00 42.34 171 THR A CA 1
ATOM 1248 C C . THR A 1 171 ? 38.653 3.742 -15.510 1.00 42.34 171 THR A C 1
ATOM 1250 O O . THR A 1 171 ? 39.498 4.381 -14.886 1.00 42.34 171 THR A O 1
ATOM 1253 N N . ARG A 1 172 ? 38.655 2.408 -15.549 1.00 40.81 172 ARG A N 1
ATOM 1254 C CA . ARG A 1 172 ? 39.784 1.594 -15.105 1.00 40.81 172 ARG A CA 1
ATOM 1255 C C . ARG A 1 172 ? 40.811 1.514 -16.228 1.00 40.81 172 ARG A C 1
ATOM 1257 O O . ARG A 1 172 ? 40.478 1.263 -17.381 1.00 40.81 172 ARG A O 1
ATOM 1264 N N . GLU A 1 173 ? 42.043 1.774 -15.823 1.00 39.06 173 GLU A N 1
ATOM 1265 C CA . GLU A 1 173 ? 43.236 2.019 -16.618 1.00 39.06 173 GLU A CA 1
ATOM 1266 C C . GLU A 1 173 ? 43.558 0.953 -17.674 1.00 39.06 173 GLU A C 1
ATOM 1268 O O . GLU A 1 173 ? 43.284 -0.241 -17.521 1.00 39.06 173 GLU A O 1
ATOM 1273 N N . LYS A 1 174 ? 44.194 1.458 -18.737 1.00 47.03 174 LYS A N 1
ATOM 1274 C CA . LYS A 1 174 ? 44.795 0.758 -19.872 1.00 47.03 174 LYS A CA 1
ATOM 1275 C C . LYS A 1 174 ? 45.493 -0.538 -19.457 1.00 47.03 174 LYS A C 1
ATOM 1277 O O . LYS A 1 174 ? 46.536 -0.510 -18.818 1.00 47.03 174 LYS A O 1
ATOM 1282 N N . ASN A 1 175 ? 44.982 -1.651 -19.972 1.00 40.31 175 ASN A N 1
ATOM 1283 C CA . ASN A 1 175 ? 45.788 -2.831 -20.267 1.00 40.31 175 ASN A CA 1
ATOM 1284 C C . ASN A 1 175 ? 45.675 -3.103 -21.773 1.00 40.31 175 ASN A C 1
ATOM 1286 O O . ASN A 1 175 ? 45.086 -4.083 -22.223 1.00 40.31 175 ASN A O 1
ATOM 1290 N N . SER A 1 176 ? 46.185 -2.151 -22.555 1.00 46.97 176 SER A N 1
ATOM 1291 C CA . SER A 1 176 ? 46.434 -2.299 -23.985 1.00 46.97 176 SER A CA 1
ATOM 1292 C C . SER A 1 176 ? 47.577 -3.295 -24.163 1.00 46.97 176 SER A C 1
ATOM 1294 O O . SER A 1 176 ? 48.747 -2.918 -24.140 1.00 46.97 176 SER A O 1
ATOM 1296 N N . GLN A 1 177 ? 47.235 -4.575 -24.288 1.00 44.75 177 GLN A N 1
ATOM 1297 C CA . GLN A 1 177 ? 48.185 -5.623 -24.639 1.00 44.75 177 GLN A CA 1
ATOM 1298 C C . GLN A 1 177 ? 47.717 -6.317 -25.922 1.00 44.75 177 GLN A C 1
ATOM 1300 O O . GLN A 1 177 ? 46.902 -7.232 -25.893 1.00 44.75 177 GLN A O 1
ATOM 1305 N N . ALA A 1 178 ? 48.228 -5.777 -27.029 1.00 44.03 178 ALA A N 1
ATOM 1306 C CA . ALA A 1 178 ? 48.722 -6.446 -28.236 1.00 44.03 178 ALA A CA 1
ATOM 1307 C C . ALA A 1 178 ? 47.847 -7.423 -29.050 1.00 44.03 178 ALA A C 1
ATOM 1309 O O . ALA A 1 178 ? 48.371 -7.962 -30.012 1.00 44.03 178 ALA A O 1
ATOM 1310 N N . ASP A 1 179 ? 46.552 -7.580 -28.775 1.00 53.28 179 ASP A N 1
ATOM 1311 C CA . ASP A 1 179 ? 45.603 -8.212 -29.709 1.00 53.28 179 ASP A CA 1
ATOM 1312 C C . ASP A 1 179 ? 44.350 -7.332 -29.814 1.00 53.28 179 ASP A C 1
ATOM 1314 O O . ASP A 1 179 ? 43.366 -7.523 -29.093 1.00 53.28 179 ASP A O 1
ATOM 1318 N N . GLY A 1 180 ? 44.407 -6.317 -30.683 1.00 61.16 180 GLY A N 1
ATOM 1319 C CA . GLY A 1 180 ? 43.417 -5.234 -30.842 1.00 61.16 180 GLY A CA 1
ATOM 1320 C C . GLY A 1 180 ? 42.000 -5.645 -31.273 1.00 61.16 180 GLY A C 1
ATOM 1321 O O . GLY A 1 180 ? 41.195 -4.786 -31.606 1.00 61.16 180 GLY A O 1
ATOM 1322 N N . ASN A 1 181 ? 41.673 -6.938 -31.235 1.00 76.88 181 ASN A N 1
ATOM 1323 C CA . ASN A 1 181 ? 40.388 -7.499 -31.651 1.00 76.88 181 ASN A CA 1
ATOM 1324 C C . ASN A 1 181 ? 39.568 -8.050 -30.474 1.00 76.88 181 ASN A C 1
ATOM 1326 O O . ASN A 1 181 ? 38.642 -8.833 -30.692 1.00 76.88 181 ASN A O 1
ATOM 1330 N N . SER A 1 182 ? 39.891 -7.719 -29.217 1.00 83.44 182 SER A N 1
ATOM 1331 C CA . SER A 1 182 ? 39.121 -8.229 -28.076 1.00 83.44 182 SER A CA 1
ATOM 1332 C C . SER A 1 182 ? 38.977 -7.261 -26.903 1.00 83.44 182 SER A C 1
ATOM 1334 O O . SER A 1 182 ? 39.872 -6.487 -26.578 1.00 83.44 182 SER A O 1
ATOM 1336 N N . ILE A 1 183 ? 37.831 -7.356 -26.231 1.00 88.00 183 ILE A N 1
ATOM 1337 C CA . ILE A 1 183 ? 37.442 -6.602 -25.039 1.00 88.00 183 ILE A CA 1
ATOM 1338 C C . ILE A 1 183 ? 37.361 -7.579 -23.870 1.00 88.00 183 ILE A C 1
ATOM 1340 O O . ILE A 1 183 ? 36.739 -8.637 -23.974 1.00 88.00 183 ILE A O 1
ATOM 1344 N N . LYS A 1 184 ? 37.950 -7.225 -22.726 1.00 90.62 184 LYS A N 1
ATOM 1345 C CA . LYS A 1 184 ? 37.862 -8.026 -21.496 1.00 90.62 184 LYS A CA 1
ATOM 1346 C C . LYS A 1 184 ? 36.869 -7.399 -20.524 1.00 90.62 184 LYS A C 1
ATOM 1348 O O . LYS A 1 184 ? 37.143 -6.355 -19.940 1.00 90.62 184 LYS A O 1
ATOM 1353 N N . MET A 1 185 ? 35.740 -8.066 -20.306 1.00 92.06 185 MET A N 1
ATOM 1354 C CA . MET A 1 185 ? 34.780 -7.722 -19.256 1.00 92.06 185 MET A CA 1
ATOM 1355 C C . MET A 1 185 ? 35.064 -8.550 -18.002 1.00 92.06 185 MET A C 1
ATOM 1357 O O . MET A 1 185 ? 35.346 -9.738 -18.095 1.00 92.06 185 MET A O 1
ATOM 1361 N N . PHE A 1 186 ? 34.968 -7.958 -16.812 1.00 93.38 186 PHE A N 1
ATOM 1362 C CA . PHE A 1 186 ? 35.186 -8.680 -15.555 1.00 93.38 186 PHE A CA 1
ATOM 1363 C C . PHE A 1 186 ? 33.860 -8.929 -14.841 1.00 93.38 186 PHE A C 1
ATOM 1365 O O . PHE A 1 186 ? 33.222 -7.996 -14.363 1.00 93.38 186 PHE A O 1
ATOM 1372 N N . MET A 1 187 ? 33.478 -10.196 -14.698 1.00 93.00 187 MET A N 1
ATOM 1373 C CA . MET A 1 187 ? 32.298 -10.609 -13.938 1.00 93.00 187 MET A CA 1
ATOM 1374 C C . MET A 1 187 ? 32.749 -11.272 -12.641 1.00 93.00 187 MET A C 1
ATOM 1376 O O . MET A 1 187 ? 33.350 -12.345 -12.658 1.00 93.00 187 MET A O 1
ATOM 1380 N N . ARG A 1 188 ? 32.483 -10.623 -11.497 1.00 91.19 188 ARG A N 1
ATOM 1381 C CA . ARG A 1 188 ? 32.924 -11.088 -10.163 1.00 91.19 188 ARG A CA 1
ATOM 1382 C C . ARG A 1 188 ? 34.433 -11.394 -10.107 1.00 91.19 188 ARG A C 1
ATOM 1384 O O . ARG A 1 188 ? 34.852 -12.422 -9.587 1.00 91.19 188 ARG A O 1
ATOM 1391 N N . GLY A 1 189 ? 35.243 -10.524 -10.712 1.00 91.56 189 GLY A N 1
ATOM 1392 C CA . GLY A 1 189 ? 36.703 -10.668 -10.777 1.00 91.56 189 GLY A CA 1
ATOM 1393 C C . GLY A 1 189 ? 37.222 -11.657 -11.829 1.00 91.56 189 GLY A C 1
ATOM 1394 O O . GLY A 1 189 ? 38.421 -11.663 -12.093 1.00 91.56 189 GLY A O 1
ATOM 1395 N N . ARG A 1 190 ? 36.356 -12.449 -12.479 1.00 93.75 190 ARG A N 1
ATOM 1396 C CA . ARG A 1 190 ? 36.750 -13.357 -13.568 1.00 93.75 190 ARG A CA 1
ATOM 1397 C C . ARG A 1 190 ? 36.687 -12.641 -14.923 1.00 93.75 190 ARG A C 1
ATOM 1399 O O . ARG A 1 190 ? 35.658 -12.024 -15.207 1.00 93.75 190 ARG A O 1
ATOM 1406 N N . PRO A 1 191 ? 37.738 -12.712 -15.759 1.00 95.19 191 PRO A N 1
ATOM 1407 C CA . PRO A 1 191 ? 37.722 -12.105 -17.084 1.00 95.19 191 PRO A CA 1
ATOM 1408 C C . PRO A 1 191 ? 36.889 -12.936 -18.069 1.00 95.19 191 PRO A C 1
ATOM 1410 O O . PRO A 1 191 ? 37.009 -14.157 -18.131 1.00 95.19 191 PRO A O 1
ATOM 1413 N N . ILE A 1 192 ? 36.074 -12.248 -18.861 1.00 94.75 192 ILE A N 1
ATOM 1414 C CA . ILE A 1 192 ? 35.340 -12.746 -20.021 1.00 94.75 192 ILE A CA 1
ATOM 1415 C C . ILE A 1 192 ? 35.873 -11.982 -21.231 1.00 94.75 192 ILE A C 1
ATOM 1417 O O . ILE A 1 192 ? 35.741 -10.759 -21.302 1.00 94.75 192 ILE A O 1
ATOM 1421 N N . THR A 1 193 ? 36.493 -12.700 -22.162 1.00 93.62 193 THR A N 1
ATOM 1422 C CA . THR A 1 193 ? 36.996 -12.131 -23.416 1.00 93.62 193 THR A CA 1
ATOM 1423 C C . THR A 1 193 ? 35.878 -12.122 -24.455 1.00 93.62 193 THR A C 1
ATOM 1425 O O . THR A 1 193 ? 35.273 -13.157 -24.722 1.00 93.62 193 THR A O 1
ATOM 1428 N N . MET A 1 194 ? 35.614 -10.959 -25.041 1.00 91.31 194 MET A N 1
ATOM 1429 C CA . MET A 1 194 ? 34.651 -10.744 -26.119 1.00 91.31 194 MET A CA 1
ATOM 1430 C C . MET A 1 194 ? 35.417 -10.284 -27.355 1.00 91.31 194 MET A C 1
ATOM 1432 O O . MET A 1 194 ? 36.210 -9.353 -27.260 1.00 91.31 194 MET A O 1
ATOM 1436 N N . PHE A 1 195 ? 35.212 -10.929 -28.499 1.00 89.81 195 PHE A N 1
ATOM 1437 C CA . PHE A 1 195 ? 35.927 -10.589 -29.730 1.00 89.81 195 PHE A CA 1
ATOM 1438 C C . PHE A 1 195 ? 35.158 -9.539 -30.533 1.00 89.81 195 PHE A C 1
ATOM 1440 O O . PHE A 1 195 ? 33.948 -9.661 -30.724 1.00 89.81 195 PHE A O 1
ATOM 1447 N N . ILE A 1 196 ? 35.869 -8.511 -30.987 1.00 88.19 196 ILE A N 1
ATOM 1448 C CA . ILE A 1 196 ? 35.340 -7.448 -31.838 1.00 88.19 196 ILE A CA 1
ATOM 1449 C C . ILE A 1 196 ? 35.244 -7.999 -33.271 1.00 88.19 196 ILE A C 1
ATOM 1451 O O . ILE A 1 196 ? 36.217 -8.593 -33.751 1.00 88.19 196 ILE A O 1
ATOM 1455 N N . PRO A 1 197 ? 34.101 -7.837 -33.964 1.00 89.00 197 PRO A N 1
ATOM 1456 C CA . PRO A 1 197 ? 33.979 -8.218 -35.367 1.00 89.00 197 PRO A CA 1
ATOM 1457 C C . PRO A 1 197 ? 35.044 -7.540 -36.235 1.00 89.00 197 PRO A C 1
ATOM 1459 O O . PRO A 1 197 ? 35.327 -6.357 -36.072 1.00 89.00 197 PRO A O 1
ATOM 1462 N N . SER A 1 198 ? 35.613 -8.274 -37.192 1.00 85.69 198 SER A N 1
ATOM 1463 C CA . SER A 1 198 ? 36.739 -7.806 -38.015 1.00 85.69 198 SER A CA 1
ATOM 1464 C C . SER A 1 198 ? 36.428 -6.601 -38.910 1.00 85.69 198 SER A C 1
ATOM 1466 O O . SER A 1 198 ? 37.346 -5.993 -39.439 1.00 85.69 198 SER A O 1
ATOM 1468 N N . ASN A 1 199 ? 35.151 -6.275 -39.113 1.00 86.31 199 ASN A N 1
ATOM 1469 C CA . ASN A 1 199 ? 34.681 -5.135 -39.903 1.00 86.31 199 ASN A CA 1
ATOM 1470 C C . ASN A 1 199 ? 34.459 -3.858 -39.070 1.00 86.31 199 ASN A C 1
ATOM 1472 O O . ASN A 1 199 ? 33.959 -2.873 -39.607 1.00 86.31 199 ASN A O 1
ATOM 1476 N N . VAL A 1 200 ? 34.753 -3.889 -37.767 1.00 82.50 200 VAL A N 1
ATOM 1477 C CA . VAL A 1 200 ? 34.631 -2.734 -36.873 1.00 82.50 200 VAL A CA 1
ATOM 1478 C C . VAL A 1 200 ? 36.023 -2.173 -36.615 1.00 82.50 200 VAL A C 1
ATOM 1480 O O . VAL A 1 200 ? 36.787 -2.706 -35.813 1.00 82.50 200 VAL A O 1
ATOM 1483 N N . GLU A 1 201 ? 36.343 -1.087 -37.310 1.00 79.25 201 GLU A N 1
ATOM 1484 C CA . GLU A 1 201 ? 37.555 -0.303 -37.081 1.00 79.25 201 GLU A CA 1
ATOM 1485 C C . GLU A 1 201 ? 37.290 0.777 -36.024 1.00 79.25 201 GLU A C 1
ATOM 1487 O O . GLU A 1 201 ? 36.162 1.245 -35.874 1.00 79.25 201 GLU A O 1
ATOM 1492 N N . ASN A 1 202 ? 38.331 1.178 -35.289 1.00 77.88 202 ASN A N 1
ATOM 1493 C CA . ASN A 1 202 ? 38.264 2.258 -34.296 1.00 77.88 202 ASN A CA 1
ATOM 1494 C C . ASN A 1 202 ? 37.167 2.058 -33.229 1.00 77.88 202 ASN A C 1
ATOM 1496 O O . ASN A 1 202 ? 36.461 2.996 -32.865 1.00 77.88 202 ASN A O 1
ATOM 1500 N N . TYR A 1 203 ? 37.029 0.831 -32.704 1.00 75.94 203 TYR A N 1
ATOM 1501 C CA . TYR A 1 203 ? 36.052 0.504 -31.653 1.00 75.94 203 TYR A CA 1
ATOM 1502 C C . TYR A 1 203 ? 36.120 1.462 -30.447 1.00 75.94 203 TYR A C 1
ATOM 1504 O O . TYR A 1 203 ? 35.088 1.803 -29.875 1.00 75.94 203 TYR A O 1
ATOM 1512 N N . ASP A 1 204 ? 37.318 1.935 -30.089 1.00 75.19 204 ASP A N 1
ATOM 1513 C CA . ASP A 1 204 ? 37.531 2.866 -28.973 1.00 75.19 204 ASP A CA 1
ATOM 1514 C C . ASP A 1 204 ? 36.863 4.243 -29.180 1.00 75.19 204 ASP A C 1
ATOM 1516 O O . ASP A 1 204 ? 36.547 4.923 -28.201 1.00 75.19 204 ASP A O 1
ATOM 1520 N N . ASP A 1 205 ? 36.590 4.631 -30.430 1.00 76.00 205 ASP A N 1
ATOM 1521 C CA . ASP A 1 205 ? 35.923 5.891 -30.783 1.00 76.00 205 ASP A CA 1
ATOM 1522 C C . ASP A 1 205 ? 34.389 5.767 -30.798 1.00 76.00 205 ASP A C 1
ATOM 1524 O O . ASP A 1 205 ? 33.675 6.774 -30.894 1.00 76.00 205 ASP A O 1
ATOM 1528 N N . VAL A 1 206 ? 33.853 4.546 -30.663 1.00 76.69 206 VAL A N 1
ATOM 1529 C CA . VAL A 1 206 ? 32.410 4.293 -30.592 1.00 76.69 206 VAL A CA 1
ATOM 1530 C C . VAL A 1 206 ? 31.884 4.798 -29.249 1.00 76.69 206 VAL A C 1
ATOM 1532 O O . VAL A 1 206 ? 31.825 4.085 -28.245 1.00 76.69 206 VAL A O 1
ATOM 1535 N N . ARG A 1 207 ? 31.467 6.066 -29.216 1.00 70.00 207 ARG A N 1
ATOM 1536 C CA . ARG A 1 207 ? 30.713 6.617 -28.087 1.00 70.00 207 ARG A CA 1
ATOM 1537 C C . ARG A 1 207 ? 29.374 5.897 -27.987 1.00 70.00 207 ARG A C 1
ATOM 1539 O O . ARG A 1 207 ? 28.549 5.958 -28.891 1.00 70.00 207 ARG A O 1
ATOM 1546 N N . THR A 1 208 ? 29.131 5.256 -26.852 1.00 81.12 208 THR A N 1
ATOM 1547 C CA . THR A 1 208 ? 27.811 4.720 -26.521 1.00 81.12 208 THR A CA 1
ATOM 1548 C C . THR A 1 208 ? 26.878 5.868 -26.146 1.00 81.12 208 THR A C 1
ATOM 1550 O O . THR A 1 208 ? 26.939 6.384 -25.026 1.00 81.12 208 THR A O 1
ATOM 1553 N N . GLU A 1 209 ? 26.037 6.288 -27.085 1.00 87.62 209 GLU A N 1
ATOM 1554 C CA . GLU A 1 209 ? 24.919 7.193 -26.817 1.00 87.62 209 GLU A CA 1
ATOM 1555 C C . GLU A 1 209 ? 23.759 6.443 -26.146 1.00 87.62 209 GLU A C 1
ATOM 1557 O O . GLU A 1 209 ? 23.655 5.215 -26.219 1.00 87.62 209 GLU A O 1
ATOM 1562 N N . LEU A 1 210 ? 22.886 7.179 -25.452 1.00 92.25 210 LEU A N 1
ATOM 1563 C CA . LEU A 1 210 ? 21.662 6.584 -24.920 1.00 92.25 210 LEU A CA 1
ATOM 1564 C C . LEU A 1 210 ? 20.725 6.218 -26.080 1.00 92.25 210 LEU A C 1
ATOM 1566 O O . LEU A 1 210 ? 20.646 6.980 -27.045 1.00 92.25 210 LEU A O 1
ATOM 1570 N N . PRO A 1 211 ? 19.974 5.105 -25.982 1.00 93.31 211 PRO A N 1
ATOM 1571 C CA . PRO A 1 211 ? 18.963 4.784 -26.976 1.00 93.31 211 PRO A CA 1
ATOM 1572 C C . PRO A 1 211 ? 17.967 5.944 -27.146 1.00 93.31 211 PRO A C 1
ATOM 1574 O O . PRO A 1 211 ? 17.569 6.546 -26.142 1.00 93.31 211 PRO A O 1
ATOM 1577 N N . PRO A 1 212 ? 17.535 6.246 -28.383 1.00 94.06 212 PRO A N 1
ATOM 1578 C CA . PRO A 1 212 ? 16.541 7.292 -28.628 1.00 94.06 212 PRO A CA 1
ATOM 1579 C C . PRO A 1 212 ? 15.164 6.922 -28.054 1.00 94.06 212 PRO A C 1
ATOM 1581 O O . PRO A 1 212 ? 14.387 7.799 -27.681 1.00 94.06 212 PRO A O 1
ATOM 1584 N N . GLU A 1 213 ? 14.888 5.622 -27.936 1.00 96.75 213 GLU A N 1
ATOM 1585 C CA . GLU A 1 213 ? 13.622 5.085 -27.448 1.00 96.75 213 GLU A CA 1
ATOM 1586 C C . GLU A 1 213 ? 13.571 4.937 -25.925 1.00 96.75 213 GLU A C 1
ATOM 1588 O O . GLU A 1 213 ? 14.582 4.723 -25.248 1.00 96.75 213 GLU A O 1
ATOM 1593 N N . ARG A 1 214 ? 12.353 4.996 -25.372 1.00 96.31 214 ARG A N 1
ATOM 1594 C CA . ARG A 1 214 ? 12.090 4.813 -23.939 1.00 96.31 214 ARG A CA 1
ATOM 1595 C C . ARG A 1 214 ? 11.103 3.684 -23.698 1.00 96.31 214 ARG A C 1
ATOM 1597 O O . ARG A 1 214 ? 10.102 3.553 -24.391 1.00 96.31 214 ARG A O 1
ATOM 1604 N N . LEU A 1 215 ? 11.357 2.913 -22.647 1.00 96.75 215 LEU A N 1
ATOM 1605 C CA . LEU A 1 215 ? 10.428 1.887 -22.190 1.00 96.75 215 LEU A CA 1
ATOM 1606 C C . LEU A 1 215 ? 9.290 2.528 -21.391 1.00 96.75 215 LEU A C 1
ATOM 1608 O O . LEU A 1 215 ? 9.527 3.338 -20.492 1.00 96.75 215 LEU A O 1
ATOM 1612 N N . LYS A 1 216 ? 8.058 2.117 -21.689 1.00 95.94 216 LYS A N 1
ATOM 1613 C CA . LYS A 1 216 ? 6.856 2.434 -20.917 1.00 95.94 216 LYS A CA 1
ATOM 1614 C C . LYS A 1 216 ? 6.192 1.120 -20.535 1.00 95.94 216 LYS A C 1
ATOM 1616 O O . LYS A 1 216 ? 5.989 0.268 -21.392 1.00 95.94 216 LYS A O 1
ATOM 1621 N N . LEU A 1 217 ? 5.872 0.951 -19.255 1.00 97.25 217 LEU A N 1
ATOM 1622 C CA . LEU A 1 217 ? 5.126 -0.224 -18.826 1.00 97.25 217 LEU A CA 1
ATOM 1623 C C . LEU A 1 217 ? 3.712 -0.163 -19.408 1.00 97.25 217 LEU A C 1
ATOM 1625 O O . LEU A 1 217 ? 3.006 0.825 -19.218 1.00 97.25 217 LEU A O 1
ATOM 1629 N N . GLU A 1 218 ? 3.332 -1.221 -20.110 1.00 97.56 218 GLU A N 1
ATOM 1630 C CA . GLU A 1 218 ? 2.004 -1.366 -20.703 1.00 97.56 218 GLU A CA 1
ATOM 1631 C C . GLU A 1 218 ? 1.127 -2.305 -19.875 1.00 97.56 218 GLU A C 1
ATOM 1633 O O . GLU A 1 218 ? -0.037 -2.008 -19.618 1.00 97.56 218 GLU A O 1
ATOM 1638 N N . TRP A 1 219 ? 1.698 -3.419 -19.410 1.00 98.44 219 TRP A N 1
ATOM 1639 C CA . TRP A 1 219 ? 0.934 -4.455 -18.734 1.00 98.44 219 TRP A CA 1
ATOM 1640 C C . TRP A 1 219 ? 1.722 -5.148 -17.632 1.00 98.44 219 TRP A C 1
ATOM 1642 O O . TRP A 1 219 ? 2.917 -5.420 -17.763 1.00 98.44 219 TRP A O 1
ATOM 1652 N N . VAL A 1 220 ? 1.014 -5.498 -16.564 1.00 98.50 220 VAL A N 1
ATOM 1653 C CA . VAL A 1 220 ? 1.499 -6.354 -15.486 1.00 98.50 220 VAL A CA 1
ATOM 1654 C C . VAL A 1 220 ? 0.650 -7.617 -15.443 1.00 98.50 220 VAL A C 1
ATOM 1656 O O . VAL A 1 220 ? -0.574 -7.561 -15.311 1.00 98.50 220 VAL A O 1
ATOM 1659 N N . TYR A 1 221 ? 1.317 -8.767 -15.537 1.00 98.12 221 TYR A N 1
ATOM 1660 C CA . TYR A 1 221 ? 0.685 -10.077 -15.435 1.00 98.12 221 TYR A CA 1
ATOM 1661 C C . TYR A 1 221 ? 0.772 -10.620 -14.009 1.00 98.12 221 TYR A C 1
ATOM 1663 O O . TYR A 1 221 ? 1.829 -10.591 -13.377 1.00 98.12 221 TYR A O 1
ATOM 1671 N N . GLY A 1 222 ? -0.341 -11.181 -13.540 1.00 97.06 222 GLY A N 1
ATOM 1672 C CA . GLY A 1 222 ? -0.449 -11.809 -12.229 1.00 97.06 222 GLY A CA 1
ATOM 1673 C C . GLY A 1 222 ? -0.981 -10.884 -11.135 1.00 97.06 222 GLY A C 1
ATOM 1674 O O . GLY A 1 222 ? -1.036 -9.663 -11.262 1.00 97.06 222 GLY A O 1
ATOM 1675 N N . TYR A 1 223 ? -1.381 -11.512 -10.034 1.00 97.62 223 TYR A N 1
ATOM 1676 C CA . TYR A 1 223 ? -1.911 -10.869 -8.838 1.00 97.62 223 TYR A CA 1
ATOM 1677 C C . TYR A 1 223 ? -1.285 -11.522 -7.603 1.00 97.62 223 TYR A C 1
ATOM 1679 O O . TYR A 1 223 ? -1.169 -12.749 -7.521 1.00 97.62 223 TYR A O 1
ATOM 1687 N N . ARG A 1 224 ? -0.879 -10.710 -6.621 1.00 96.94 224 ARG A N 1
ATOM 1688 C CA . ARG A 1 224 ? -0.285 -11.209 -5.377 1.00 96.94 224 ARG A CA 1
ATOM 1689 C C . ARG A 1 224 ? -1.365 -11.671 -4.391 1.00 96.94 224 ARG A C 1
ATOM 1691 O O . ARG A 1 224 ? -1.639 -11.002 -3.400 1.00 96.94 224 ARG A O 1
ATOM 1698 N N . GLY A 1 225 ? -1.958 -12.835 -4.658 1.00 95.81 225 GLY A N 1
ATOM 1699 C CA . GLY A 1 225 ? -2.967 -13.466 -3.790 1.00 95.81 225 GLY A CA 1
ATOM 1700 C C . GLY A 1 225 ? -2.443 -14.561 -2.852 1.00 95.81 225 GLY A C 1
ATOM 1701 O O . GLY A 1 225 ? -3.141 -14.962 -1.930 1.00 95.81 225 GLY A O 1
ATOM 1702 N N . ARG A 1 226 ? -1.221 -15.068 -3.072 1.00 95.00 226 ARG A N 1
ATOM 1703 C CA . ARG A 1 226 ? -0.676 -16.226 -2.332 1.00 95.00 226 ARG A CA 1
ATOM 1704 C C . ARG A 1 226 ? -0.342 -15.916 -0.869 1.00 95.00 226 ARG A C 1
ATOM 1706 O O . ARG A 1 226 ? -0.508 -16.772 -0.009 1.00 95.00 226 ARG A O 1
ATOM 1713 N N . ASP A 1 227 ? 0.205 -14.733 -0.608 1.00 91.00 227 ASP A N 1
ATOM 1714 C CA . ASP A 1 227 ? 0.826 -14.358 0.672 1.00 91.00 227 ASP A CA 1
ATOM 1715 C C . ASP A 1 227 ? 0.419 -12.953 1.161 1.00 91.00 227 ASP A C 1
ATOM 1717 O O . ASP A 1 227 ? 1.049 -12.386 2.064 1.00 91.00 227 ASP A O 1
ATOM 1721 N N . CYS A 1 228 ? -0.623 -12.385 0.552 1.00 92.94 228 CYS A N 1
ATOM 1722 C CA . CYS A 1 228 ? -1.229 -11.102 0.903 1.00 92.94 228 CYS A CA 1
ATOM 1723 C C . CYS A 1 228 ? -2.748 -11.262 1.023 1.00 92.94 228 CYS A C 1
ATOM 1725 O O . CYS A 1 228 ? -3.315 -12.275 0.616 1.00 92.94 228 CYS A O 1
ATOM 1727 N N . ARG A 1 229 ? -3.393 -10.274 1.638 1.00 93.38 229 ARG A N 1
ATOM 1728 C CA . ARG A 1 229 ? -4.836 -10.246 1.889 1.00 93.38 229 ARG A CA 1
ATOM 1729 C C . ARG A 1 229 ? -5.339 -8.811 1.824 1.00 93.38 229 ARG A C 1
ATOM 1731 O O . ARG A 1 229 ? -4.528 -7.896 1.944 1.00 93.38 229 ARG A O 1
ATOM 1738 N N . ALA A 1 230 ? -6.657 -8.646 1.689 1.00 92.94 230 ALA A N 1
ATOM 1739 C CA . ALA A 1 230 ? -7.321 -7.340 1.681 1.00 92.94 230 ALA A CA 1
ATOM 1740 C C . ALA A 1 230 ? -6.627 -6.335 0.737 1.00 92.94 230 ALA A C 1
ATOM 1742 O O . ALA A 1 230 ? -6.249 -5.237 1.125 1.00 92.94 230 ALA A O 1
ATOM 1743 N N . ASN A 1 231 ? -6.378 -6.759 -0.502 1.00 96.69 231 ASN A N 1
ATOM 1744 C CA . ASN A 1 231 ? -5.579 -6.015 -1.474 1.00 96.69 231 ASN A CA 1
ATOM 1745 C C . ASN A 1 231 ? -6.188 -5.997 -2.883 1.00 96.69 231 ASN A C 1
ATOM 1747 O O . ASN A 1 231 ? -5.458 -5.838 -3.860 1.00 96.69 231 ASN A O 1
ATOM 1751 N N . VAL A 1 232 ? -7.508 -6.161 -2.982 1.00 97.88 232 VAL A N 1
ATOM 1752 C CA . VAL A 1 232 ? -8.277 -5.981 -4.220 1.00 97.88 232 VAL A CA 1
ATOM 1753 C C . VAL A 1 232 ? -9.480 -5.110 -3.900 1.00 97.88 232 VAL A C 1
ATOM 1755 O O . VAL A 1 232 ? -10.251 -5.437 -2.999 1.00 97.88 232 VAL A O 1
ATOM 1758 N N . TYR A 1 233 ? -9.635 -4.006 -4.623 1.00 98.19 233 TYR A N 1
ATOM 1759 C CA . TYR A 1 233 ? -10.729 -3.057 -4.431 1.00 98.19 233 TYR A CA 1
ATOM 1760 C C . TYR A 1 233 ? -11.247 -2.565 -5.778 1.00 98.19 233 TYR A C 1
ATOM 1762 O O . TYR A 1 233 ? -10.471 -2.409 -6.713 1.00 98.19 233 TYR A O 1
ATOM 1770 N N . LEU A 1 234 ? -12.546 -2.288 -5.864 1.00 97.88 234 LEU A N 1
ATOM 1771 C CA . LEU A 1 234 ? -13.158 -1.635 -7.019 1.00 97.88 234 LEU A CA 1
ATOM 1772 C C . LEU A 1 234 ? -13.339 -0.144 -6.713 1.00 97.88 234 LEU A C 1
ATOM 1774 O O . LEU A 1 234 ? -13.957 0.207 -5.703 1.00 97.88 234 LEU A O 1
ATOM 1778 N N . LEU A 1 235 ? -12.784 0.726 -7.556 1.00 97.50 235 LEU A N 1
ATOM 1779 C CA . LEU A 1 235 ? -12.988 2.171 -7.463 1.00 97.50 235 LEU A CA 1
ATOM 1780 C C . LEU A 1 235 ? -14.311 2.590 -8.123 1.00 97.50 235 LEU A C 1
ATOM 1782 O O . LEU A 1 235 ? -14.792 1.897 -9.020 1.00 97.50 235 LEU A O 1
ATOM 1786 N N . PRO A 1 236 ? -14.878 3.757 -7.757 1.00 96.00 236 PRO A N 1
ATOM 1787 C CA . PRO A 1 236 ? -16.054 4.312 -8.435 1.00 96.00 236 PRO A CA 1
ATOM 1788 C C . PRO A 1 236 ? -15.846 4.581 -9.931 1.00 96.00 236 PRO A C 1
ATOM 1790 O O . PRO A 1 236 ? -16.820 4.693 -10.663 1.00 96.00 236 PRO A O 1
ATOM 1793 N N . THR A 1 237 ? -14.592 4.676 -10.385 1.00 94.75 237 THR A N 1
ATOM 1794 C CA . THR A 1 237 ? -14.225 4.793 -11.805 1.00 94.75 237 THR A CA 1
ATOM 1795 C C . THR A 1 237 ? -14.438 3.497 -12.596 1.00 94.75 237 THR A C 1
ATOM 1797 O O . THR A 1 237 ? -14.311 3.518 -13.812 1.00 94.75 237 THR A O 1
ATOM 1800 N N . GLY A 1 238 ? -14.723 2.370 -11.930 1.00 95.56 238 GLY A N 1
ATOM 1801 C CA . GLY A 1 238 ? -14.784 1.036 -12.540 1.00 95.56 238 GLY A CA 1
ATOM 1802 C C . GLY A 1 238 ? -13.438 0.301 -12.563 1.00 95.56 238 GLY A C 1
ATOM 1803 O O . GLY A 1 238 ? -13.370 -0.864 -12.950 1.00 95.56 238 GLY A O 1
ATOM 1804 N N . GLU A 1 239 ? -12.358 0.944 -12.110 1.00 98.00 239 GLU A N 1
ATOM 1805 C CA . GLU A 1 239 ? -11.025 0.344 -12.079 1.00 98.00 239 GLU A CA 1
ATOM 1806 C C . GLU A 1 239 ? -10.851 -0.603 -10.884 1.00 98.00 239 GLU A C 1
ATOM 1808 O O . GLU A 1 239 ? -11.126 -0.256 -9.730 1.00 98.00 239 GLU A O 1
ATOM 1813 N N . ILE A 1 240 ? -10.327 -1.798 -11.154 1.00 98.44 240 ILE A N 1
ATOM 1814 C CA . ILE A 1 240 ? -9.933 -2.779 -10.146 1.00 98.44 240 ILE A CA 1
ATOM 1815 C C . ILE A 1 240 ? -8.502 -2.471 -9.711 1.00 98.44 240 ILE A C 1
ATOM 1817 O O . ILE A 1 240 ? -7.568 -2.539 -10.510 1.00 98.44 240 ILE A O 1
ATOM 1821 N N . VAL A 1 241 ? -8.318 -2.171 -8.431 1.00 98.62 241 VAL A N 1
ATOM 1822 C CA . VAL A 1 241 ? -7.024 -1.837 -7.842 1.00 98.62 241 VAL A CA 1
ATOM 1823 C C . VAL A 1 241 ? -6.479 -3.012 -7.054 1.00 98.62 241 VAL A C 1
ATOM 1825 O O . VAL A 1 241 ? -7.128 -3.507 -6.133 1.00 98.62 241 VAL A O 1
ATOM 1828 N N . TYR A 1 242 ? -5.259 -3.419 -7.383 1.00 98.69 242 TYR A N 1
ATOM 1829 C CA . TYR A 1 242 ? -4.493 -4.430 -6.659 1.00 98.69 242 TYR A CA 1
ATOM 1830 C C . TYR A 1 242 ? -2.995 -4.180 -6.831 1.00 98.69 242 TYR A C 1
ATOM 1832 O O . TYR A 1 242 ? -2.586 -3.240 -7.504 1.00 98.69 242 TYR A O 1
ATOM 1840 N N . PHE A 1 243 ? -2.143 -5.003 -6.225 1.00 98.56 243 PHE A N 1
ATOM 1841 C CA . PHE A 1 243 ? -0.696 -4.877 -6.400 1.00 98.56 243 PHE A CA 1
ATOM 1842 C C . PHE A 1 243 ? -0.007 -6.216 -6.640 1.00 98.56 243 PHE A C 1
ATOM 1844 O O . PHE A 1 243 ? -0.502 -7.289 -6.278 1.00 98.56 243 PHE A O 1
ATOM 1851 N N . ILE A 1 244 ? 1.180 -6.130 -7.231 1.00 98.19 244 ILE A N 1
ATOM 1852 C CA . ILE A 1 244 ? 2.145 -7.219 -7.365 1.00 98.19 244 ILE A CA 1
ATOM 1853 C C . ILE A 1 244 ? 3.552 -6.621 -7.465 1.00 98.19 244 ILE A C 1
ATOM 1855 O O . ILE A 1 244 ? 3.743 -5.548 -8.037 1.00 98.19 244 ILE A O 1
ATOM 1859 N N . ALA A 1 245 ? 4.541 -7.300 -6.873 1.00 97.31 245 ALA A N 1
ATOM 1860 C CA . ALA A 1 245 ? 5.887 -6.753 -6.690 1.00 97.31 245 ALA A CA 1
ATOM 1861 C C . ALA A 1 245 ? 5.824 -5.344 -6.059 1.00 97.31 245 ALA A C 1
ATOM 1863 O O . ALA A 1 245 ? 5.154 -5.165 -5.040 1.00 97.31 245 ALA A O 1
ATOM 1864 N N . SER A 1 246 ? 6.504 -4.357 -6.640 1.00 97.50 246 SER A N 1
ATOM 1865 C CA . SER A 1 246 ? 6.532 -2.960 -6.189 1.00 97.50 246 SER A CA 1
ATOM 1866 C C . SER A 1 246 ? 5.517 -2.049 -6.902 1.00 97.50 246 SER A C 1
ATOM 1868 O O . SER A 1 246 ? 5.610 -0.828 -6.793 1.00 97.50 246 SER A O 1
ATOM 1870 N N . VAL A 1 247 ? 4.555 -2.613 -7.644 1.00 98.56 247 VAL A N 1
ATOM 1871 C CA . VAL A 1 247 ? 3.635 -1.857 -8.509 1.00 98.56 247 VAL A CA 1
ATOM 1872 C C . VAL A 1 247 ? 2.191 -2.033 -8.047 1.00 98.56 247 VAL A C 1
ATOM 1874 O O . VAL A 1 247 ? 1.742 -3.156 -7.803 1.00 98.56 247 VAL A O 1
ATOM 1877 N N . VAL A 1 248 ? 1.446 -0.927 -7.967 1.00 98.75 248 VAL A N 1
ATOM 1878 C CA . VAL A 1 248 ? -0.023 -0.971 -7.875 1.00 98.75 248 VAL A CA 1
ATOM 1879 C C . VAL A 1 248 ? -0.594 -0.883 -9.283 1.00 98.75 248 VAL A C 1
ATOM 1881 O O . VAL A 1 248 ? -0.217 0.005 -10.046 1.00 98.75 248 VAL A O 1
ATOM 1884 N N . VAL A 1 249 ? -1.501 -1.793 -9.609 1.00 98.75 249 VAL A N 1
ATOM 1885 C CA . VAL A 1 249 ? -2.224 -1.866 -10.875 1.00 98.75 249 VAL A CA 1
ATOM 1886 C C . VAL A 1 249 ? -3.628 -1.311 -10.662 1.00 98.75 249 VAL A C 1
ATOM 1888 O O . VAL A 1 249 ? -4.312 -1.727 -9.729 1.00 98.75 249 VAL A O 1
ATOM 1891 N N . LEU A 1 250 ? -4.048 -0.391 -11.528 1.00 98.62 250 LEU A N 1
ATOM 1892 C CA . LEU A 1 250 ? -5.430 0.050 -11.687 1.00 98.62 250 LEU A CA 1
ATOM 1893 C C . LEU A 1 250 ? -5.901 -0.484 -13.040 1.00 98.62 250 LEU A C 1
ATOM 1895 O O . LEU A 1 250 ? -5.471 -0.003 -14.087 1.00 98.62 250 LEU A O 1
ATOM 1899 N N . PHE A 1 251 ? -6.699 -1.545 -13.014 1.00 98.69 251 PHE A N 1
ATOM 1900 C CA . PHE A 1 251 ? -7.131 -2.266 -14.204 1.00 98.69 251 PHE A CA 1
ATOM 1901 C C . PHE A 1 251 ? -8.572 -1.900 -14.557 1.00 98.69 251 PHE A C 1
ATOM 1903 O O . PHE A 1 251 ? -9.493 -2.218 -13.805 1.00 98.69 251 PHE A O 1
ATOM 1910 N N . ASN A 1 252 ? -8.771 -1.269 -15.714 1.00 98.06 252 ASN A N 1
ATOM 1911 C CA . ASN A 1 252 ? -10.096 -1.065 -16.284 1.00 98.06 252 ASN A CA 1
ATOM 1912 C C . ASN A 1 252 ? -10.486 -2.310 -17.093 1.00 98.06 252 ASN A C 1
ATOM 1914 O O . ASN A 1 252 ? -9.892 -2.610 -18.133 1.00 98.06 252 ASN A O 1
ATOM 1918 N N . TYR A 1 253 ? -11.477 -3.054 -16.600 1.00 94.19 253 TYR A N 1
ATOM 1919 C CA . TYR A 1 253 ? -11.924 -4.289 -17.241 1.00 94.19 253 TYR A CA 1
ATOM 1920 C C . TYR A 1 253 ? -12.652 -4.044 -18.568 1.00 94.19 253 TYR A C 1
ATOM 1922 O O . TYR A 1 253 ? -12.487 -4.833 -19.499 1.00 94.19 253 TYR A O 1
ATOM 1930 N N . GLU A 1 254 ? -13.433 -2.967 -18.658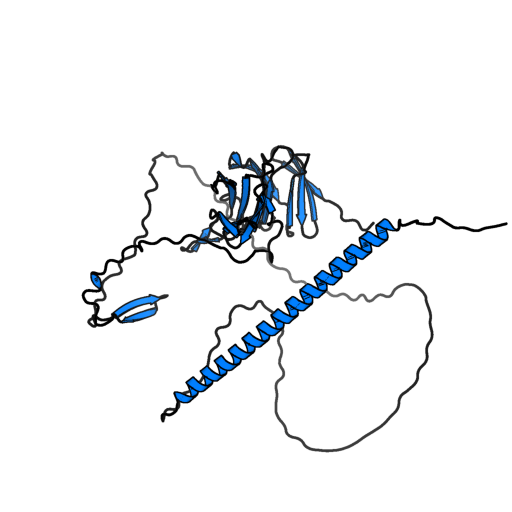 1.00 95.62 254 GLU A N 1
ATOM 1931 C CA . GLU A 1 254 ? -14.234 -2.643 -19.842 1.00 95.62 254 GLU A CA 1
ATOM 1932 C C . GLU A 1 254 ? -13.337 -2.211 -21.003 1.00 95.62 254 GLU A C 1
ATOM 1934 O O . GLU A 1 254 ? -13.428 -2.761 -22.098 1.00 95.62 254 GLU A O 1
ATOM 1939 N N . GLU A 1 255 ? -12.401 -1.297 -20.740 1.00 96.25 255 GLU A N 1
ATOM 1940 C CA . GLU A 1 255 ? -11.474 -0.775 -21.753 1.00 96.25 255 GLU A CA 1
ATOM 1941 C C . GLU A 1 255 ? -10.275 -1.693 -22.013 1.00 96.25 255 GLU A C 1
ATOM 1943 O O . GLU A 1 255 ? -9.542 -1.494 -22.980 1.00 96.25 255 GLU A O 1
ATOM 1948 N N . ARG A 1 256 ? -10.051 -2.694 -21.152 1.00 97.00 256 ARG A N 1
ATOM 1949 C CA . ARG A 1 256 ? -8.866 -3.567 -21.179 1.00 97.00 256 ARG A CA 1
ATOM 1950 C C . ARG A 1 256 ? -7.555 -2.781 -21.121 1.00 97.00 256 ARG A C 1
ATOM 1952 O O . ARG A 1 256 ? -6.584 -3.136 -21.781 1.00 97.00 256 ARG A O 1
ATOM 1959 N N . THR A 1 257 ? -7.511 -1.748 -20.286 1.00 97.88 257 THR A N 1
ATOM 1960 C CA . THR A 1 257 ? -6.333 -0.897 -20.075 1.00 97.88 257 THR A CA 1
ATOM 1961 C C . THR A 1 257 ? -5.834 -0.997 -18.635 1.00 97.88 257 THR A C 1
ATOM 1963 O O . THR A 1 257 ? -6.592 -1.291 -17.707 1.00 97.88 257 THR A O 1
ATOM 1966 N N . GLN A 1 258 ? -4.535 -0.763 -18.429 1.00 98.38 258 GLN A N 1
ATOM 1967 C CA . GLN A 1 258 ? -3.946 -0.649 -17.097 1.00 98.38 258 GLN A CA 1
ATOM 1968 C C . GLN A 1 258 ? -3.271 0.706 -16.914 1.00 98.38 258 GLN A C 1
ATOM 1970 O O . GLN A 1 258 ? -2.559 1.196 -17.792 1.00 98.38 258 GLN A O 1
ATOM 1975 N N . ARG A 1 259 ? -3.442 1.266 -15.720 1.00 98.31 259 ARG A N 1
ATOM 1976 C CA . ARG A 1 259 ? -2.592 2.327 -15.185 1.00 98.31 259 ARG A CA 1
ATOM 1977 C C . ARG A 1 259 ? -1.799 1.780 -14.007 1.00 98.31 259 ARG A C 1
ATOM 1979 O O . ARG A 1 259 ? -2.214 0.825 -13.346 1.00 98.31 259 ARG A O 1
ATOM 1986 N N . HIS A 1 260 ? -0.652 2.387 -13.729 1.00 98.69 260 HIS A N 1
ATOM 1987 C CA . HIS A 1 260 ? 0.291 1.854 -12.751 1.00 98.69 260 HIS A CA 1
ATOM 1988 C C . HIS A 1 260 ? 0.841 2.955 -11.861 1.00 98.69 260 HIS A C 1
ATOM 1990 O O . HIS A 1 260 ? 1.276 4.003 -12.339 1.00 98.69 260 HIS A O 1
ATOM 1996 N N . TYR A 1 261 ? 0.883 2.688 -10.561 1.00 98.75 261 TYR A N 1
ATOM 1997 C CA . TYR A 1 261 ? 1.580 3.534 -9.602 1.00 98.75 261 TYR A CA 1
ATOM 1998 C C . TYR A 1 261 ? 2.919 2.896 -9.205 1.00 98.75 261 TYR A C 1
ATOM 2000 O O . TYR A 1 261 ? 2.962 1.768 -8.710 1.00 98.75 261 TYR A O 1
ATOM 2008 N N . PHE A 1 262 ? 4.008 3.649 -9.407 1.00 98.00 262 PHE A N 1
ATOM 2009 C CA . PHE A 1 262 ? 5.407 3.200 -9.273 1.00 98.00 262 PHE A CA 1
ATOM 2010 C C . PHE A 1 262 ? 6.144 3.785 -8.065 1.00 98.00 262 PHE A C 1
ATOM 2012 O O . PHE A 1 262 ? 7.371 3.790 -8.026 1.00 98.00 262 PHE A O 1
ATOM 2019 N N . GLY A 1 263 ? 5.423 4.342 -7.089 1.00 97.56 263 GLY A N 1
ATOM 2020 C CA . GLY A 1 263 ? 6.070 5.064 -5.992 1.00 97.56 263 GLY A CA 1
ATOM 2021 C C . GLY A 1 263 ? 6.977 4.188 -5.118 1.00 97.56 263 GLY A C 1
ATOM 2022 O O . GLY A 1 263 ? 7.910 4.702 -4.506 1.00 97.56 263 GLY A O 1
ATOM 2023 N N . HIS A 1 264 ? 6.712 2.885 -5.035 1.00 98.06 264 HIS A N 1
ATOM 2024 C CA . HIS A 1 264 ? 7.422 1.981 -4.135 1.00 98.06 264 HIS A CA 1
ATOM 2025 C C . HIS A 1 264 ? 8.743 1.473 -4.713 1.00 98.06 264 HIS A C 1
ATOM 2027 O O . HIS A 1 264 ? 8.870 1.199 -5.903 1.00 98.06 264 HIS A O 1
ATOM 2033 N N . THR A 1 265 ? 9.731 1.323 -3.832 1.00 95.88 265 THR A N 1
ATOM 2034 C CA . THR A 1 265 ? 11.079 0.848 -4.183 1.00 95.88 265 THR A CA 1
ATOM 2035 C C . THR A 1 265 ? 11.298 -0.627 -3.866 1.00 95.88 265 THR A C 1
ATOM 2037 O O . THR A 1 265 ? 12.312 -1.185 -4.270 1.00 95.88 265 THR A O 1
ATOM 2040 N N . ASP A 1 266 ? 10.358 -1.251 -3.158 1.00 96.69 266 ASP A N 1
ATOM 2041 C CA . ASP A 1 266 ? 10.345 -2.680 -2.850 1.00 96.69 266 ASP A CA 1
ATOM 2042 C C . ASP A 1 266 ? 8.895 -3.196 -2.845 1.00 96.69 266 ASP A C 1
ATOM 2044 O O . ASP A 1 266 ? 7.950 -2.459 -3.141 1.00 96.69 266 ASP A O 1
ATOM 2048 N N . CYS A 1 267 ? 8.708 -4.473 -2.537 1.00 97.00 267 CYS A N 1
ATOM 2049 C CA . CYS A 1 267 ? 7.446 -5.170 -2.626 1.00 97.00 267 CYS A CA 1
ATOM 2050 C C . CYS A 1 267 ? 6.380 -4.537 -1.726 1.00 97.00 267 CYS A C 1
ATOM 2052 O O . CYS A 1 267 ? 6.567 -4.364 -0.519 1.00 97.00 267 CYS A O 1
ATOM 2054 N N . ILE A 1 268 ? 5.217 -4.277 -2.314 1.00 98.44 268 ILE A N 1
ATOM 2055 C CA . ILE A 1 268 ? 4.028 -3.800 -1.611 1.00 98.44 268 ILE A CA 1
ATOM 2056 C C . ILE A 1 268 ? 3.410 -4.972 -0.844 1.00 98.44 268 ILE A C 1
ATOM 2058 O O . ILE A 1 268 ? 3.344 -6.096 -1.357 1.00 98.44 268 ILE A O 1
ATOM 2062 N N . LYS A 1 269 ? 2.981 -4.718 0.394 1.00 97.38 269 LYS A N 1
ATOM 2063 C CA . LYS A 1 269 ? 2.418 -5.725 1.308 1.00 97.38 269 LYS A CA 1
ATOM 2064 C C . LYS A 1 269 ? 0.968 -5.470 1.700 1.00 97.38 269 LYS A C 1
ATOM 2066 O O . LYS A 1 269 ? 0.238 -6.431 1.927 1.00 97.38 269 LYS A O 1
ATOM 2071 N N . CYS A 1 270 ? 0.547 -4.212 1.746 1.00 98.00 270 CYS A N 1
ATOM 2072 C CA . CYS A 1 270 ? -0.806 -3.824 2.125 1.00 98.00 270 CYS A CA 1
ATOM 2073 C C . CYS A 1 270 ? -1.275 -2.594 1.342 1.00 98.00 270 CYS A C 1
ATOM 2075 O O . CYS A 1 270 ? -0.466 -1.804 0.842 1.00 98.00 270 CYS A O 1
ATOM 2077 N N . LEU A 1 271 ? -2.596 -2.455 1.234 1.00 98.50 271 LEU A N 1
ATOM 2078 C CA . LEU A 1 271 ? -3.276 -1.389 0.510 1.00 98.50 271 LEU A CA 1
ATOM 2079 C C . LEU A 1 271 ? -4.585 -1.048 1.229 1.00 98.50 271 LEU A C 1
ATOM 2081 O O . LEU A 1 271 ? -5.278 -1.952 1.677 1.00 98.50 271 LEU A O 1
ATOM 2085 N N . ALA A 1 272 ? -4.944 0.233 1.305 1.00 98.50 272 ALA A N 1
ATOM 2086 C CA . ALA A 1 272 ? -6.271 0.660 1.741 1.00 98.50 272 ALA A CA 1
ATOM 2087 C C . ALA A 1 272 ? -6.770 1.863 0.946 1.00 98.50 272 ALA A C 1
ATOM 2089 O O . ALA A 1 272 ? -6.013 2.777 0.609 1.00 98.50 272 ALA A O 1
ATOM 2090 N N . ILE A 1 273 ? -8.079 1.877 0.711 1.00 98.44 273 ILE A N 1
ATOM 2091 C CA . ILE A 1 273 ? -8.781 2.966 0.037 1.00 98.44 273 ILE A CA 1
ATOM 2092 C C . ILE A 1 273 ? -9.308 3.958 1.080 1.00 98.44 273 ILE A C 1
ATOM 2094 O O . ILE A 1 273 ? -9.962 3.578 2.062 1.00 98.44 273 ILE A O 1
ATOM 2098 N N . HIS A 1 274 ? -9.024 5.240 0.867 1.00 98.62 274 HIS A N 1
ATOM 2099 C CA . HIS A 1 274 ? -9.534 6.336 1.683 1.00 98.62 274 HIS A CA 1
ATOM 2100 C C . HIS A 1 274 ? -11.068 6.464 1.532 1.00 98.62 274 HIS A C 1
ATOM 2102 O O . HIS A 1 274 ? -11.614 6.083 0.492 1.00 98.62 274 HIS A O 1
ATOM 2108 N N . PRO A 1 275 ? -11.810 6.965 2.542 1.00 98.00 275 PRO A N 1
ATOM 2109 C CA . PRO A 1 275 ? -13.269 7.110 2.461 1.00 98.00 275 PRO A CA 1
ATOM 2110 C C . PRO A 1 275 ? -13.778 7.913 1.258 1.00 98.00 275 PRO A C 1
ATOM 2112 O O . PRO A 1 275 ? -14.833 7.577 0.731 1.00 98.00 275 PRO A O 1
ATOM 2115 N N . ASP A 1 276 ? -13.006 8.898 0.783 1.00 97.56 276 ASP A N 1
ATOM 2116 C CA . ASP A 1 276 ? -13.317 9.684 -0.427 1.00 97.56 276 ASP A CA 1
ATOM 2117 C C . ASP A 1 276 ? -13.220 8.897 -1.743 1.00 97.56 276 ASP A C 1
ATOM 2119 O O . ASP A 1 276 ? -13.565 9.428 -2.792 1.00 97.56 276 ASP A O 1
ATOM 2123 N N . LYS A 1 277 ? -12.751 7.642 -1.693 1.00 97.06 277 LYS A N 1
ATOM 2124 C CA . LYS A 1 277 ? -12.590 6.731 -2.837 1.00 97.06 277 LYS A CA 1
ATOM 2125 C C . LYS A 1 277 ? -11.624 7.210 -3.923 1.00 97.06 277 LYS A C 1
ATOM 2127 O O . LYS A 1 277 ? -11.573 6.603 -4.987 1.00 97.06 277 LYS A O 1
ATOM 2132 N N . ILE A 1 278 ? -10.835 8.243 -3.639 1.00 97.38 278 ILE A N 1
ATOM 2133 C CA . ILE A 1 278 ? -9.857 8.820 -4.565 1.00 97.38 278 ILE A CA 1
ATOM 2134 C C . ILE A 1 278 ? -8.443 8.569 -4.048 1.00 97.38 278 ILE A C 1
ATOM 2136 O O . ILE A 1 278 ? -7.561 8.170 -4.812 1.00 97.38 278 ILE A O 1
ATOM 2140 N N . ARG A 1 279 ? -8.212 8.767 -2.748 1.00 98.50 279 ARG A N 1
ATOM 2141 C CA . ARG A 1 279 ? -6.898 8.564 -2.133 1.00 98.50 279 ARG A CA 1
ATOM 2142 C C . ARG A 1 279 ? -6.667 7.101 -1.776 1.00 98.50 279 ARG A C 1
ATOM 2144 O O . ARG A 1 279 ? -7.564 6.399 -1.307 1.00 98.50 279 ARG A O 1
ATOM 2151 N N . ILE A 1 280 ? -5.434 6.646 -1.955 1.00 98.81 280 ILE A N 1
ATOM 2152 C CA . ILE A 1 280 ? -5.021 5.272 -1.667 1.00 98.81 280 ILE A CA 1
ATOM 2153 C C . ILE A 1 280 ? -3.754 5.306 -0.820 1.00 98.81 280 ILE A C 1
ATOM 2155 O O . ILE A 1 280 ? -2.858 6.114 -1.058 1.00 98.81 280 ILE A O 1
ATOM 2159 N N . ALA A 1 281 ? -3.688 4.440 0.187 1.00 98.81 281 ALA A N 1
ATOM 2160 C CA . ALA A 1 281 ? -2.493 4.208 0.983 1.00 98.81 281 ALA A CA 1
ATOM 2161 C C . ALA A 1 281 ? -1.927 2.821 0.686 1.00 98.81 281 ALA A C 1
ATOM 2163 O O . ALA A 1 281 ? -2.669 1.841 0.670 1.00 98.81 281 ALA A O 1
ATOM 2164 N N . THR A 1 282 ? -0.615 2.728 0.484 1.00 98.81 282 THR A N 1
ATOM 2165 C CA . THR A 1 282 ? 0.094 1.465 0.240 1.00 98.81 282 THR A CA 1
ATOM 2166 C C . THR A 1 282 ? 1.377 1.389 1.053 1.00 98.81 282 THR A C 1
ATOM 2168 O O . THR A 1 282 ? 2.098 2.378 1.185 1.00 98.81 282 THR A O 1
ATOM 2171 N N . GLY A 1 283 ? 1.658 0.218 1.623 1.00 98.44 283 GLY A N 1
ATOM 2172 C CA . GLY A 1 283 ? 2.827 -0.031 2.468 1.00 98.44 283 GLY A CA 1
ATOM 2173 C C . GLY A 1 283 ? 3.792 -1.027 1.832 1.00 98.44 283 GLY A C 1
ATOM 2174 O O . GLY A 1 283 ? 3.353 -2.013 1.237 1.00 98.44 283 GLY A O 1
ATOM 2175 N N . GLN A 1 284 ? 5.099 -0.781 1.964 1.00 98.12 284 GLN A N 1
ATOM 2176 C CA . GLN A 1 284 ? 6.142 -1.680 1.450 1.00 98.12 284 GLN A CA 1
ATOM 2177 C C . GLN A 1 284 ? 6.936 -2.389 2.545 1.00 98.12 284 GLN A C 1
ATOM 2179 O O . GLN A 1 284 ? 6.957 -1.967 3.704 1.00 98.12 284 GLN A O 1
ATOM 2184 N N . ILE A 1 285 ? 7.628 -3.453 2.142 1.00 97.62 285 ILE A N 1
ATOM 2185 C CA . ILE A 1 285 ? 8.618 -4.143 2.972 1.00 97.62 285 ILE A CA 1
ATOM 2186 C C . ILE A 1 285 ? 9.938 -3.365 3.068 1.00 97.62 285 ILE A C 1
ATOM 2188 O O . ILE A 1 285 ? 10.199 -2.440 2.291 1.00 97.62 285 ILE A O 1
ATOM 2192 N N . ALA A 1 286 ? 10.764 -3.743 4.045 1.00 97.00 286 ALA A N 1
ATOM 2193 C CA . ALA A 1 286 ? 12.166 -3.351 4.077 1.00 97.00 286 ALA A CA 1
ATOM 2194 C C . ALA A 1 286 ? 12.934 -4.069 2.958 1.00 97.00 286 ALA A C 1
ATOM 2196 O O . ALA A 1 286 ? 12.634 -5.219 2.636 1.00 97.00 286 ALA A O 1
ATOM 2197 N N . GLY A 1 287 ? 13.938 -3.394 2.407 1.00 94.00 287 GLY A N 1
ATOM 2198 C CA . GLY A 1 287 ? 14.678 -3.848 1.235 1.00 94.00 287 GLY A CA 1
ATOM 2199 C C . GLY A 1 287 ? 16.173 -3.607 1.324 1.00 94.00 287 GLY A C 1
ATOM 2200 O O . GLY A 1 287 ? 16.689 -3.148 2.345 1.00 94.00 287 GLY A O 1
ATOM 2201 N N . VAL A 1 288 ? 16.864 -3.847 0.214 1.00 94.12 288 VAL A N 1
ATOM 2202 C CA . VAL A 1 288 ? 18.261 -3.445 0.015 1.00 94.12 288 VAL A CA 1
ATOM 2203 C C . VAL A 1 288 ? 18.416 -2.767 -1.339 1.00 94.12 288 VAL A C 1
ATOM 2205 O O . VAL A 1 288 ? 17.816 -3.192 -2.326 1.00 94.12 288 VAL A O 1
ATOM 2208 N N . ASP A 1 289 ? 19.195 -1.692 -1.391 1.00 91.81 289 ASP A N 1
ATOM 2209 C CA . ASP A 1 289 ? 19.517 -1.031 -2.652 1.00 91.81 289 ASP A CA 1
ATOM 2210 C C . ASP A 1 289 ? 20.658 -1.743 -3.401 1.00 91.81 289 ASP A C 1
ATOM 2212 O O . ASP A 1 289 ? 21.204 -2.758 -2.960 1.00 91.81 289 ASP A O 1
ATOM 2216 N N . LYS A 1 290 ? 21.026 -1.200 -4.566 1.00 91.25 290 LYS A N 1
ATOM 2217 C CA . LYS A 1 290 ? 22.090 -1.748 -5.424 1.00 91.25 290 LYS A CA 1
ATOM 2218 C C . LYS A 1 290 ? 23.465 -1.768 -4.747 1.00 91.25 290 LYS A C 1
ATOM 2220 O O . LYS A 1 290 ? 24.309 -2.569 -5.138 1.00 91.25 290 LYS A O 1
ATOM 2225 N N . ASP A 1 291 ? 23.669 -0.914 -3.749 1.00 92.44 291 ASP A N 1
ATOM 2226 C CA . ASP A 1 291 ? 24.906 -0.795 -2.980 1.00 92.44 291 ASP A CA 1
ATOM 2227 C C . ASP A 1 291 ? 24.865 -1.654 -1.700 1.00 92.44 291 ASP A C 1
ATOM 2229 O O . ASP A 1 291 ? 25.807 -1.648 -0.909 1.00 92.44 291 ASP A O 1
ATOM 2233 N N . GLY A 1 292 ? 23.773 -2.396 -1.478 1.00 91.25 292 GLY A N 1
ATOM 2234 C CA . GLY A 1 292 ? 23.551 -3.217 -0.291 1.00 91.25 292 GLY A CA 1
ATOM 2235 C C . GLY A 1 292 ? 23.115 -2.428 0.945 1.00 91.25 292 GLY A C 1
ATOM 2236 O O . GLY A 1 292 ? 23.109 -2.979 2.047 1.00 91.25 292 GLY A O 1
ATOM 2237 N N . ARG A 1 293 ? 22.747 -1.148 0.805 1.00 93.00 293 ARG A N 1
ATOM 2238 C CA . ARG A 1 293 ? 22.236 -0.335 1.917 1.00 93.00 293 ARG A CA 1
ATOM 2239 C C . ARG A 1 293 ? 20.780 -0.685 2.192 1.00 93.00 293 ARG A C 1
ATOM 2241 O O . ARG A 1 293 ? 19.998 -0.911 1.271 1.00 93.00 293 ARG A O 1
ATOM 2248 N N . ALA A 1 294 ? 20.408 -0.691 3.468 1.00 92.56 294 ALA A N 1
ATOM 2249 C CA . ALA A 1 294 ? 19.044 -0.993 3.883 1.00 92.56 294 ALA A CA 1
ATOM 2250 C C . ALA A 1 294 ? 18.056 0.077 3.385 1.00 92.56 294 ALA A C 1
ATOM 2252 O O . ALA A 1 294 ? 18.209 1.266 3.674 1.00 92.56 294 ALA A O 1
ATOM 2253 N N . LEU A 1 295 ? 17.013 -0.360 2.679 1.00 93.69 295 LEU A N 1
ATOM 2254 C CA . LEU A 1 295 ? 15.859 0.458 2.324 1.00 93.69 295 LEU A CA 1
ATOM 2255 C C . LEU A 1 295 ? 14.797 0.314 3.406 1.00 93.69 295 LEU A C 1
ATOM 2257 O O . LEU A 1 295 ? 14.346 -0.788 3.720 1.00 93.69 295 LEU A O 1
ATOM 2261 N N . GLN A 1 296 ? 14.394 1.445 3.973 1.00 95.81 296 GLN A N 1
ATOM 2262 C CA . GLN A 1 296 ? 13.440 1.455 5.071 1.00 95.81 296 GLN A CA 1
ATOM 2263 C C . GLN A 1 296 ? 12.003 1.252 4.566 1.00 95.81 296 GLN A C 1
ATOM 2265 O O . GLN A 1 296 ? 11.613 1.836 3.542 1.00 95.81 296 GLN A O 1
ATOM 2270 N N . PRO A 1 297 ? 11.195 0.458 5.288 1.00 98.06 297 PRO A N 1
ATOM 2271 C CA . PRO A 1 297 ? 9.781 0.328 4.991 1.00 98.06 297 PRO A CA 1
ATOM 2272 C C . PRO A 1 297 ? 9.068 1.658 5.247 1.00 98.06 297 PRO A C 1
ATOM 2274 O O . PRO A 1 297 ? 9.438 2.434 6.127 1.00 98.06 297 PRO A O 1
ATOM 2277 N N . HIS A 1 298 ? 8.051 1.939 4.440 1.00 98.44 298 HIS A N 1
ATOM 2278 C CA . HIS A 1 298 ? 7.268 3.165 4.535 1.00 98.44 298 HIS A CA 1
ATOM 2279 C C . HIS A 1 298 ? 5.885 2.970 3.924 1.00 98.44 298 HIS A C 1
ATOM 2281 O O . HIS A 1 298 ? 5.650 2.043 3.140 1.00 98.44 298 HIS A O 1
ATOM 2287 N N . VAL A 1 299 ? 4.982 3.886 4.261 1.00 98.81 299 VAL A N 1
ATOM 2288 C CA . VAL A 1 299 ? 3.669 4.004 3.629 1.00 98.81 299 VAL A CA 1
ATOM 2289 C C . VAL A 1 299 ? 3.679 5.180 2.665 1.00 98.81 299 VAL A C 1
ATOM 2291 O O . VAL A 1 299 ? 4.274 6.222 2.945 1.00 98.81 299 VAL A O 1
ATOM 2294 N N . ARG A 1 300 ? 3.002 5.032 1.530 1.00 98.81 300 ARG A N 1
ATOM 2295 C CA . ARG A 1 300 ? 2.713 6.125 0.604 1.00 98.81 300 ARG A CA 1
ATOM 2296 C C . ARG A 1 300 ? 1.219 6.351 0.535 1.00 98.81 300 ARG A C 1
ATOM 2298 O O . ARG A 1 300 ? 0.482 5.400 0.311 1.00 98.81 300 ARG A O 1
ATOM 2305 N N . VAL A 1 301 ? 0.801 7.603 0.677 1.00 98.81 301 VAL A N 1
ATOM 2306 C CA . VAL A 1 301 ? -0.556 8.046 0.345 1.00 98.81 301 VAL A CA 1
ATOM 2307 C C . VAL A 1 301 ? -0.484 8.762 -0.992 1.00 98.81 301 VAL A C 1
ATOM 2309 O O . VAL A 1 301 ? 0.367 9.634 -1.177 1.00 98.81 301 VAL A O 1
ATOM 2312 N N . TRP A 1 302 ? -1.332 8.382 -1.932 1.00 98.81 302 TRP A N 1
ATOM 2313 C CA . TRP A 1 302 ? -1.295 8.858 -3.309 1.00 98.81 302 TRP A CA 1
ATOM 2314 C C . TRP A 1 302 ? -2.703 9.016 -3.877 1.00 98.81 302 TRP A C 1
ATOM 2316 O O . TRP A 1 302 ? -3.683 8.528 -3.312 1.00 98.81 302 TRP A O 1
ATOM 2326 N N . ASP A 1 303 ? -2.787 9.764 -4.968 1.00 98.44 303 ASP A N 1
ATOM 2327 C CA . ASP A 1 303 ? -4.031 10.099 -5.649 1.00 98.44 303 ASP A CA 1
ATOM 2328 C C . ASP A 1 303 ? -4.270 9.150 -6.833 1.00 98.44 303 ASP A C 1
ATOM 2330 O O . ASP A 1 303 ? -3.412 9.024 -7.706 1.00 98.44 303 ASP A O 1
ATOM 2334 N N . SER A 1 304 ? -5.418 8.467 -6.874 1.00 98.19 304 SER A N 1
ATOM 2335 C CA . SER A 1 304 ? -5.709 7.464 -7.915 1.00 98.19 304 SER A CA 1
ATOM 2336 C C . SER A 1 304 ? -5.965 8.051 -9.305 1.00 98.19 304 SER A C 1
ATOM 2338 O O . SER A 1 304 ? -5.838 7.343 -10.306 1.00 98.19 304 SER A O 1
ATOM 2340 N N . VAL A 1 305 ? -6.283 9.342 -9.401 1.00 97.31 305 VAL A N 1
ATOM 2341 C CA . VAL A 1 305 ? -6.558 10.009 -10.678 1.00 97.31 305 VAL A CA 1
ATOM 2342 C C . VAL A 1 305 ? -5.243 10.421 -11.340 1.00 97.31 305 VAL A C 1
ATOM 2344 O O . VAL A 1 305 ? -4.918 9.948 -12.425 1.00 97.31 305 VAL A O 1
ATOM 2347 N N . SER A 1 306 ? -4.447 11.238 -10.654 1.00 97.75 306 SER A N 1
ATOM 2348 C CA . SER A 1 306 ? -3.160 11.766 -11.124 1.00 97.75 306 SER A CA 1
ATOM 2349 C C . SER A 1 306 ? -1.987 10.795 -10.972 1.00 97.75 306 SER A C 1
ATOM 2351 O O . SER A 1 306 ? -0.934 11.023 -11.563 1.00 97.75 306 SER A O 1
ATOM 2353 N N . LEU A 1 307 ? -2.141 9.738 -10.164 1.00 98.31 307 LEU A N 1
ATOM 2354 C CA . LEU A 1 307 ? -1.082 8.790 -9.786 1.00 98.31 307 LEU A CA 1
ATOM 2355 C C . LEU A 1 307 ? 0.113 9.457 -9.082 1.00 98.31 307 LEU A C 1
ATOM 2357 O O . LEU A 1 307 ? 1.215 8.905 -9.036 1.00 98.31 307 LEU A O 1
ATOM 2361 N N . SER A 1 308 ? -0.099 10.644 -8.512 1.00 98.31 308 SER A N 1
ATOM 2362 C CA . SER A 1 308 ? 0.928 11.393 -7.793 1.00 98.31 308 SER A CA 1
ATOM 2363 C C . SER A 1 308 ? 1.011 10.966 -6.325 1.00 98.31 308 SER A C 1
ATOM 2365 O O . SER A 1 308 ? -0.000 10.747 -5.651 1.00 98.31 308 SER A O 1
ATOM 2367 N N . THR A 1 309 ? 2.234 10.836 -5.799 1.00 98.62 309 THR A N 1
ATOM 2368 C CA . THR A 1 309 ? 2.435 10.631 -4.360 1.00 98.62 309 THR A CA 1
ATOM 2369 C C . THR A 1 309 ? 2.096 11.921 -3.621 1.00 98.62 309 THR A C 1
ATOM 2371 O O . THR A 1 309 ? 2.769 12.932 -3.800 1.00 98.62 309 THR A O 1
ATOM 2374 N N . LEU A 1 310 ? 1.102 11.860 -2.739 1.00 98.25 310 LEU A N 1
ATOM 2375 C CA . LEU A 1 310 ? 0.730 12.972 -1.873 1.00 98.25 310 LEU A CA 1
ATOM 2376 C C . LEU A 1 310 ? 1.633 13.014 -0.644 1.00 98.25 310 LEU A C 1
ATOM 2378 O O . LEU A 1 310 ? 2.141 14.072 -0.295 1.00 98.25 310 LEU A O 1
ATOM 2382 N N . GLN A 1 311 ? 1.835 11.865 0.013 1.00 98.19 311 GLN A N 1
ATOM 2383 C CA . GLN A 1 311 ? 2.613 11.764 1.247 1.00 98.19 311 GLN A CA 1
ATOM 2384 C C . GLN A 1 311 ? 3.434 10.477 1.329 1.00 98.19 311 GLN A C 1
ATOM 2386 O O . GLN A 1 311 ? 3.036 9.426 0.831 1.00 98.19 311 GLN A O 1
ATOM 2391 N N . VAL A 1 312 ? 4.564 10.566 2.033 1.00 98.25 312 VAL A N 1
ATOM 2392 C CA . VAL A 1 312 ? 5.400 9.433 2.451 1.00 98.25 312 VAL A CA 1
ATOM 2393 C C . VAL A 1 312 ? 5.480 9.459 3.974 1.00 98.25 312 VAL A C 1
ATOM 2395 O O . VAL A 1 312 ? 5.813 10.495 4.551 1.00 98.25 312 VAL A O 1
ATOM 2398 N N . ILE A 1 313 ? 5.131 8.346 4.616 1.00 97.81 313 ILE A N 1
ATOM 2399 C CA . ILE A 1 313 ? 4.873 8.250 6.057 1.00 97.81 313 ILE A CA 1
ATOM 2400 C C . ILE A 1 313 ? 5.738 7.148 6.670 1.00 97.81 313 ILE A C 1
ATOM 2402 O O . ILE A 1 313 ? 5.909 6.082 6.077 1.00 97.81 313 ILE A O 1
ATOM 2406 N N . GLY A 1 314 ? 6.247 7.414 7.876 1.00 95.31 314 GLY A N 1
ATOM 2407 C CA . GLY A 1 314 ? 6.887 6.416 8.736 1.00 95.31 314 GLY A CA 1
ATOM 2408 C C . GLY A 1 314 ? 8.287 5.970 8.322 1.00 95.31 314 GLY A C 1
ATOM 2409 O O . GLY A 1 314 ? 8.744 4.927 8.787 1.00 95.31 314 GLY A O 1
ATOM 2410 N N . LEU A 1 315 ? 8.991 6.768 7.509 1.00 95.00 315 LEU A N 1
ATOM 2411 C CA . LEU A 1 315 ? 10.434 6.597 7.314 1.00 95.00 315 LEU A CA 1
ATOM 2412 C C . LEU A 1 315 ? 11.137 6.609 8.680 1.00 95.00 315 LEU A C 1
ATOM 2414 O O . LEU A 1 315 ? 10.916 7.503 9.495 1.00 95.00 315 LEU A O 1
ATOM 2418 N N . GLY A 1 316 ? 11.938 5.579 8.937 1.00 94.25 316 GLY A N 1
ATOM 2419 C CA . GLY A 1 316 ? 12.653 5.368 10.195 1.00 94.25 316 GLY A CA 1
ATOM 2420 C C . GLY A 1 316 ? 11.779 4.938 11.371 1.00 94.25 316 GLY A C 1
ATOM 2421 O O . GLY A 1 316 ? 12.299 4.808 12.472 1.00 94.25 316 GLY A O 1
ATOM 2422 N N . THR A 1 317 ? 10.471 4.745 11.168 1.00 96.75 317 THR A N 1
ATOM 2423 C CA . THR A 1 317 ? 9.544 4.320 12.229 1.00 96.75 317 THR A CA 1
ATOM 2424 C C . THR A 1 317 ? 9.183 2.847 12.126 1.00 96.75 317 THR A C 1
ATOM 2426 O O . THR A 1 317 ? 9.160 2.169 13.143 1.00 96.75 317 THR A O 1
ATOM 2429 N N . PHE A 1 318 ? 8.877 2.360 10.924 1.00 97.75 318 PHE A N 1
ATOM 2430 C CA . PHE A 1 318 ? 8.477 0.967 10.736 1.00 97.75 318 PHE A CA 1
ATOM 2431 C C . PHE A 1 318 ? 9.697 0.055 10.640 1.00 97.75 318 PHE A C 1
ATOM 2433 O O . PHE A 1 318 ? 10.717 0.419 10.046 1.00 97.75 318 PHE A O 1
ATOM 2440 N N . GLU A 1 319 ? 9.565 -1.167 11.144 1.00 96.44 319 GLU A N 1
ATOM 2441 C CA . GLU A 1 319 ? 10.595 -2.195 11.019 1.00 96.44 319 GLU A CA 1
ATOM 2442 C C . GLU A 1 319 ? 10.101 -3.383 10.193 1.00 96.44 319 GLU A C 1
ATOM 2444 O O . GLU A 1 319 ? 8.937 -3.768 10.265 1.00 96.44 319 GLU A O 1
ATOM 2449 N N . ARG A 1 320 ? 11.015 -3.998 9.425 1.00 96.69 320 ARG A N 1
ATOM 2450 C CA . ARG A 1 320 ? 10.817 -5.184 8.555 1.00 96.69 320 ARG A CA 1
ATOM 2451 C C . ARG A 1 320 ? 9.824 -5.012 7.396 1.00 96.69 320 ARG A C 1
ATOM 2453 O O . ARG A 1 320 ? 10.092 -5.504 6.303 1.00 96.69 320 ARG A O 1
ATOM 2460 N N . GLY A 1 321 ? 8.728 -4.294 7.584 1.00 97.44 321 GLY A N 1
ATOM 2461 C CA . GLY A 1 321 ? 7.706 -4.062 6.577 1.00 97.44 321 GLY A CA 1
ATOM 2462 C C . GLY A 1 321 ? 6.441 -3.467 7.166 1.00 97.44 321 GLY A C 1
ATOM 2463 O O . GLY A 1 321 ? 6.283 -3.386 8.380 1.00 97.44 321 GLY A O 1
ATOM 2464 N N . VAL A 1 322 ? 5.538 -3.042 6.289 1.00 98.12 322 VAL A N 1
ATOM 2465 C CA . VAL A 1 322 ? 4.202 -2.594 6.682 1.00 98.12 322 VAL A CA 1
ATOM 2466 C C . VAL A 1 322 ? 3.202 -3.718 6.419 1.00 98.12 322 VAL A C 1
ATOM 2468 O O . VAL A 1 322 ? 2.895 -4.007 5.260 1.00 98.12 322 VAL A O 1
ATOM 2471 N N . GLY A 1 323 ? 2.700 -4.342 7.484 1.00 96.62 323 GLY A N 1
ATOM 2472 C CA . GLY A 1 323 ? 1.872 -5.545 7.411 1.00 96.62 323 GLY A CA 1
ATOM 2473 C C . GLY A 1 323 ? 0.402 -5.266 7.095 1.00 96.62 323 GLY A C 1
ATOM 2474 O O . GLY A 1 323 ? -0.194 -5.955 6.268 1.00 96.62 323 GLY A O 1
ATOM 2475 N N . SER A 1 324 ? -0.188 -4.244 7.718 1.00 97.50 324 SER A N 1
ATOM 2476 C CA . SER A 1 324 ? -1.583 -3.844 7.492 1.00 97.50 324 SER A CA 1
ATOM 2477 C C . SER A 1 324 ? -1.769 -2.355 7.758 1.00 97.50 324 SER A C 1
ATOM 2479 O O . SER A 1 324 ? -1.088 -1.779 8.604 1.00 97.50 324 SER A O 1
ATOM 2481 N N . LEU A 1 325 ? -2.716 -1.723 7.069 1.00 98.44 325 LEU A N 1
ATOM 2482 C CA . LEU A 1 325 ? -3.059 -0.320 7.291 1.00 98.44 325 LEU A CA 1
ATOM 2483 C C . LEU A 1 325 ? -4.542 -0.071 7.009 1.00 98.44 325 LEU A C 1
ATOM 2485 O O . LEU A 1 325 ? -5.143 -0.792 6.217 1.00 98.44 325 LEU A O 1
ATOM 2489 N N . ALA A 1 326 ? -5.113 0.962 7.626 1.00 98.50 326 ALA A N 1
ATOM 2490 C CA . ALA A 1 326 ? -6.493 1.378 7.393 1.00 98.50 326 ALA A CA 1
ATOM 2491 C C . ALA A 1 326 ? -6.677 2.876 7.642 1.00 98.50 326 ALA A C 1
ATOM 2493 O O . ALA A 1 326 ? -6.065 3.451 8.541 1.00 98.50 326 ALA A O 1
ATOM 2494 N N . PHE A 1 327 ? -7.541 3.500 6.841 1.00 98.69 327 PHE A N 1
ATOM 2495 C CA . PHE A 1 327 ? -8.017 4.858 7.094 1.00 98.69 327 PHE A CA 1
ATOM 2496 C C . PHE A 1 327 ? -9.185 4.844 8.069 1.00 98.69 327 PHE A C 1
ATOM 2498 O O . PHE A 1 327 ? -10.072 3.990 7.951 1.00 98.69 327 PHE A O 1
ATOM 2505 N N . SER A 1 328 ? -9.227 5.846 8.941 1.00 98.25 328 SER A N 1
ATOM 2506 C CA . SER A 1 328 ? -10.398 6.145 9.754 1.00 98.25 328 SER A CA 1
ATOM 2507 C C . SER A 1 328 ? -11.623 6.418 8.878 1.00 98.25 328 SER A C 1
ATOM 2509 O O . SER A 1 328 ? -11.513 6.849 7.729 1.00 98.25 328 SER A O 1
ATOM 2511 N N . LYS A 1 329 ? -12.813 6.065 9.365 1.00 97.19 329 LYS A N 1
ATOM 2512 C CA . LYS A 1 329 ? -14.060 6.186 8.588 1.00 97.19 329 LYS A CA 1
ATOM 2513 C C . LYS A 1 329 ? -14.966 7.270 9.158 1.00 97.19 329 LYS A C 1
ATOM 2515 O O . LYS A 1 329 ? -15.414 8.134 8.410 1.00 97.19 329 LYS A O 1
ATOM 2520 N N . ALA A 1 330 ? -15.147 7.265 10.476 1.00 96.94 330 ALA A N 1
ATOM 2521 C CA . ALA A 1 330 ? -16.045 8.172 11.186 1.00 96.94 330 ALA A CA 1
ATOM 2522 C C . ALA A 1 330 ? -15.667 9.662 11.063 1.00 96.94 330 ALA A C 1
ATOM 2524 O O . ALA A 1 330 ? -16.539 10.522 11.043 1.00 96.94 330 ALA A O 1
ATOM 2525 N N . ASP A 1 331 ? -14.378 9.976 10.926 1.00 95.94 331 ASP A N 1
ATOM 2526 C CA . ASP A 1 331 ? -13.855 11.345 10.800 1.00 95.94 331 ASP A CA 1
ATOM 2527 C C . ASP A 1 331 ? -13.490 11.724 9.351 1.00 95.94 331 ASP A C 1
ATOM 2529 O O . ASP A 1 331 ? -12.731 12.667 9.119 1.00 95.94 331 ASP A O 1
ATOM 2533 N N . SER A 1 332 ? -14.018 10.984 8.369 1.00 96.88 332 SER A N 1
ATOM 2534 C CA . SER A 1 332 ? -13.728 11.153 6.937 1.00 96.88 332 SER A CA 1
ATOM 2535 C C . SER A 1 332 ? -12.281 10.851 6.524 1.00 96.88 332 SER A C 1
ATOM 2537 O O . SER A 1 332 ? -11.796 11.391 5.530 1.00 96.88 332 SER A O 1
ATOM 2539 N N . GLY A 1 333 ? -11.592 9.960 7.242 1.00 97.38 333 GLY A N 1
ATOM 2540 C CA . GLY A 1 333 ? -10.273 9.474 6.831 1.00 97.38 333 GLY A CA 1
ATOM 2541 C C . GLY A 1 333 ? -9.137 10.403 7.191 1.00 97.38 333 GLY A C 1
ATOM 2542 O O . GLY A 1 333 ? -8.099 10.355 6.542 1.00 97.38 333 GLY A O 1
ATOM 2543 N N . GLN A 1 334 ? -9.291 11.237 8.219 1.00 97.06 334 GLN A N 1
ATOM 2544 C CA . GLN A 1 334 ? -8.224 12.131 8.684 1.00 97.06 334 GLN A CA 1
ATOM 2545 C C . GLN A 1 334 ? -7.020 11.377 9.263 1.00 97.06 334 GLN A C 1
ATOM 2547 O O . GLN A 1 334 ? -5.895 11.889 9.236 1.00 97.06 334 GLN A O 1
ATOM 2552 N N . HIS A 1 335 ? -7.240 10.153 9.740 1.00 98.25 335 HIS A N 1
ATOM 2553 C CA . HIS A 1 335 ? -6.234 9.339 10.396 1.00 98.25 335 HIS A CA 1
ATOM 2554 C C . HIS A 1 335 ? -5.941 8.052 9.632 1.00 98.25 335 HIS A C 1
ATOM 2556 O O . HIS A 1 335 ? -6.766 7.509 8.894 1.00 98.25 335 HIS A O 1
ATOM 2562 N N . LEU A 1 336 ? -4.712 7.573 9.807 1.00 98.62 336 LEU A N 1
ATOM 2563 C CA . LEU A 1 336 ? -4.236 6.317 9.252 1.00 98.62 336 LEU A CA 1
ATOM 2564 C C . LEU A 1 336 ? -3.635 5.471 10.373 1.00 98.62 336 LEU A C 1
ATOM 2566 O O . LEU A 1 336 ? -2.683 5.895 11.028 1.00 98.62 336 LEU A O 1
ATOM 2570 N N . SER A 1 337 ? -4.171 4.272 10.575 1.00 98.44 337 SER A N 1
ATOM 2571 C CA . SER A 1 337 ? -3.588 3.261 11.454 1.00 98.44 337 SER A CA 1
ATOM 2572 C C . SER A 1 337 ? -2.677 2.358 10.640 1.00 98.44 337 SER A C 1
ATOM 2574 O O . SER A 1 337 ? -3.054 1.931 9.547 1.00 98.44 337 SER A O 1
ATOM 2576 N N . VAL A 1 338 ? -1.510 2.033 11.182 1.00 98.69 338 VAL A N 1
ATOM 2577 C CA . VAL A 1 338 ? -0.521 1.170 10.540 1.00 98.69 338 VAL A CA 1
ATOM 2578 C C . VAL A 1 338 ? -0.021 0.137 11.543 1.00 98.69 338 VAL A C 1
ATOM 2580 O O . VAL A 1 338 ? 0.348 0.501 12.659 1.00 98.69 338 VAL A O 1
ATOM 2583 N N . ILE A 1 339 ? -0.004 -1.128 11.124 1.00 98.50 339 ILE A N 1
ATOM 2584 C CA . ILE A 1 339 ? 0.645 -2.252 11.802 1.00 98.50 339 ILE A CA 1
ATOM 2585 C C . ILE A 1 339 ? 1.901 -2.611 11.017 1.00 98.50 339 ILE A C 1
ATOM 2587 O O . ILE A 1 339 ? 1.815 -2.912 9.821 1.00 98.50 339 ILE A O 1
ATOM 2591 N N . ASP A 1 340 ? 3.055 -2.595 11.675 1.00 98.06 340 ASP A N 1
ATOM 2592 C CA . ASP A 1 340 ? 4.302 -3.060 11.074 1.00 98.06 340 ASP A CA 1
ATOM 2593 C C . ASP A 1 340 ? 4.566 -4.559 11.316 1.00 98.06 340 ASP A C 1
ATOM 2595 O O . ASP A 1 340 ? 3.892 -5.242 12.094 1.00 98.06 340 ASP A O 1
ATOM 2599 N N . ASP A 1 341 ? 5.553 -5.085 10.597 1.00 96.75 341 ASP A N 1
ATOM 2600 C CA . ASP A 1 341 ? 5.983 -6.481 10.685 1.00 96.75 341 ASP A CA 1
ATOM 2601 C C . ASP A 1 341 ? 7.141 -6.669 11.688 1.00 96.75 341 ASP A C 1
ATOM 2603 O O . ASP A 1 341 ? 7.875 -7.664 11.619 1.00 96.75 341 ASP A O 1
ATOM 2607 N N . CYS A 1 342 ? 7.339 -5.737 12.631 1.00 97.00 342 CYS A N 1
ATOM 2608 C CA . CYS A 1 342 ? 8.289 -5.935 13.727 1.00 97.00 342 CYS A CA 1
ATOM 2609 C C . CYS A 1 342 ? 7.834 -7.094 14.637 1.00 97.00 342 CYS A C 1
ATOM 2611 O O . CYS A 1 342 ? 6.708 -7.579 14.545 1.00 97.00 342 CYS A O 1
ATOM 2613 N N . ASN A 1 343 ? 8.710 -7.574 15.522 1.00 96.56 343 ASN A N 1
ATOM 2614 C CA . ASN A 1 343 ? 8.399 -8.740 16.366 1.00 96.56 343 ASN A CA 1
ATOM 2615 C C . ASN A 1 343 ? 7.237 -8.507 17.350 1.00 96.56 343 ASN A C 1
ATOM 2617 O O . ASN A 1 343 ? 6.615 -9.475 17.776 1.00 96.56 343 ASN A O 1
ATOM 2621 N N . ASP A 1 344 ? 6.966 -7.248 17.701 1.00 96.88 344 ASP A N 1
ATOM 2622 C CA . ASP A 1 344 ? 5.895 -6.847 18.621 1.00 96.88 344 ASP A CA 1
ATOM 2623 C C . ASP A 1 344 ? 4.672 -6.248 17.891 1.00 96.88 344 ASP A C 1
ATOM 2625 O O . ASP A 1 344 ? 3.766 -5.721 18.548 1.00 96.88 344 ASP A O 1
ATOM 2629 N N . HIS A 1 345 ? 4.677 -6.285 16.548 1.00 97.75 345 HIS A N 1
ATOM 2630 C CA . HIS A 1 345 ? 3.653 -5.738 15.654 1.00 97.75 345 HIS A CA 1
ATOM 2631 C C . HIS A 1 345 ? 3.129 -4.375 16.125 1.00 97.75 345 HIS A C 1
ATOM 2633 O O . HIS A 1 345 ? 2.048 -4.268 16.711 1.00 97.75 345 HIS A O 1
ATOM 2639 N N . MET A 1 346 ? 3.906 -3.313 15.923 1.00 98.12 346 MET A N 1
ATOM 2640 C CA . MET A 1 346 ? 3.574 -1.991 16.450 1.00 98.12 346 MET A CA 1
ATOM 2641 C C . MET A 1 346 ? 2.341 -1.427 15.745 1.00 98.12 346 MET A C 1
ATOM 2643 O O . MET A 1 346 ? 2.341 -1.259 14.527 1.00 98.12 346 MET A O 1
ATOM 2647 N N . LEU A 1 347 ? 1.312 -1.073 16.518 1.00 98.56 347 LEU A N 1
ATOM 2648 C CA . LEU A 1 347 ? 0.207 -0.237 16.058 1.00 98.56 347 LEU A CA 1
ATOM 2649 C C . LEU A 1 347 ? 0.609 1.221 16.211 1.00 98.56 347 LEU A C 1
ATOM 2651 O O . LEU A 1 347 ? 0.906 1.675 17.312 1.00 98.56 347 LEU A O 1
ATOM 2655 N N . THR A 1 348 ? 0.575 1.960 15.110 1.00 98.44 348 THR A N 1
ATOM 2656 C CA . THR A 1 348 ? 0.831 3.401 15.074 1.00 98.44 348 THR A CA 1
ATOM 2657 C C . THR A 1 348 ? -0.340 4.129 14.426 1.00 98.44 348 THR A C 1
ATOM 2659 O O . THR A 1 348 ? -0.910 3.651 13.445 1.00 98.44 348 THR A O 1
ATOM 2662 N N . ILE A 1 349 ? -0.702 5.291 14.968 1.00 98.38 349 ILE A N 1
ATOM 2663 C CA . ILE A 1 349 ? -1.765 6.154 14.438 1.00 98.38 349 ILE A CA 1
ATOM 2664 C C . ILE A 1 349 ? -1.135 7.439 13.931 1.00 98.38 349 ILE A C 1
ATOM 2666 O O . ILE A 1 349 ? -0.331 8.063 14.624 1.00 98.38 349 ILE A O 1
ATOM 2670 N N . TRP A 1 350 ? -1.516 7.843 12.726 1.00 98.44 350 TRP A N 1
ATOM 2671 C CA . TRP A 1 350 ? -0.926 8.971 12.026 1.00 98.44 350 TRP A CA 1
ATOM 2672 C C . TRP A 1 350 ? -1.981 9.986 11.622 1.00 98.44 350 TRP A C 1
ATOM 2674 O O . TRP A 1 350 ? -3.002 9.628 11.036 1.00 98.44 350 TRP A O 1
ATOM 2684 N N . ASN A 1 351 ? -1.667 11.267 11.809 1.00 97.69 351 ASN A N 1
ATOM 2685 C CA . ASN A 1 351 ? -2.226 12.309 10.964 1.00 97.69 351 ASN A CA 1
ATOM 2686 C C . ASN A 1 351 ? -1.428 12.290 9.657 1.00 97.69 351 ASN A C 1
ATOM 2688 O O . ASN A 1 351 ? -0.327 12.846 9.564 1.00 97.69 351 ASN A O 1
ATOM 2692 N N . TRP A 1 352 ? -1.958 11.582 8.663 1.00 97.50 352 TRP A N 1
ATOM 2693 C CA . TRP A 1 352 ? -1.224 11.287 7.437 1.00 97.50 352 TRP A CA 1
ATOM 2694 C C . TRP A 1 352 ? -0.965 12.545 6.598 1.00 97.50 352 TRP A C 1
ATOM 2696 O O . TRP A 1 352 ? 0.083 12.648 5.964 1.00 97.50 352 TRP A O 1
ATOM 2706 N N . GLN A 1 353 ? -1.862 13.536 6.652 1.00 96.50 353 GLN A N 1
ATOM 2707 C CA . GLN A 1 353 ? -1.697 14.822 5.965 1.00 96.50 353 GLN A CA 1
ATOM 2708 C C . GLN A 1 353 ? -0.533 15.630 6.545 1.00 96.50 353 GLN A C 1
ATOM 2710 O O . GLN A 1 353 ? 0.231 16.237 5.799 1.00 96.50 353 GLN A O 1
ATOM 2715 N N . LYS A 1 354 ? -0.372 15.605 7.872 1.00 96.62 354 LYS A N 1
ATOM 2716 C CA . LYS A 1 354 ? 0.703 16.304 8.591 1.00 96.62 354 LYS A CA 1
ATOM 2717 C C . LYS A 1 354 ? 1.987 15.478 8.722 1.00 96.62 354 LYS A C 1
ATOM 2719 O O . LYS A 1 354 ? 2.945 15.961 9.317 1.00 96.62 354 LYS A O 1
ATOM 2724 N N . LYS A 1 355 ? 2.013 14.238 8.211 1.00 95.75 355 LYS A N 1
ATOM 2725 C CA . LYS A 1 355 ? 3.112 13.265 8.391 1.00 95.75 355 LYS A CA 1
ATOM 2726 C C . LYS A 1 355 ? 3.499 13.055 9.861 1.00 95.75 355 LYS A C 1
ATOM 2728 O O . LYS A 1 355 ? 4.662 12.810 10.173 1.00 95.75 355 LYS A O 1
ATOM 2733 N N . SER A 1 356 ? 2.535 13.178 10.770 1.00 96.56 356 SER A N 1
ATOM 2734 C CA . SER A 1 356 ? 2.792 13.182 12.210 1.00 96.56 356 SER A CA 1
ATOM 2735 C C . SER A 1 356 ? 2.219 11.932 12.866 1.00 96.56 356 SER A C 1
ATOM 2737 O O . SER A 1 356 ? 1.053 11.596 12.650 1.00 96.56 356 SER A O 1
ATOM 2739 N N . LYS A 1 357 ? 3.050 11.245 13.656 1.00 97.75 357 LYS A N 1
ATOM 2740 C CA . LYS A 1 357 ? 2.650 10.106 14.487 1.00 97.75 357 LYS A CA 1
ATOM 2741 C C . LYS A 1 357 ? 2.003 10.631 15.766 1.00 97.75 357 LYS A C 1
ATOM 2743 O O . LYS A 1 357 ? 2.608 11.441 16.461 1.00 97.75 357 LYS A O 1
ATOM 2748 N N . ILE A 1 358 ? 0.793 10.168 16.063 1.00 97.81 358 ILE A N 1
ATOM 2749 C CA . ILE A 1 358 ? -0.016 10.637 17.194 1.00 97.81 358 ILE A CA 1
ATOM 2750 C C . ILE A 1 358 ? 0.096 9.686 18.385 1.00 97.81 358 ILE A C 1
ATOM 2752 O O . ILE A 1 358 ? 0.305 10.123 19.513 1.00 97.81 358 ILE A O 1
ATOM 2756 N N . ALA A 1 359 ? -0.033 8.387 18.127 1.00 97.88 359 ALA A N 1
ATOM 2757 C CA . ALA A 1 359 ? 0.009 7.348 19.144 1.00 97.88 359 ALA A CA 1
ATOM 2758 C C . ALA A 1 359 ? 0.751 6.122 18.614 1.00 97.88 359 ALA A C 1
ATOM 2760 O O . ALA A 1 359 ? 0.778 5.870 17.404 1.00 97.88 359 ALA A O 1
ATOM 2761 N N . GLU A 1 360 ? 1.330 5.352 19.527 1.00 97.56 360 GLU A N 1
ATOM 2762 C CA . GLU A 1 360 ? 1.921 4.057 19.221 1.00 97.56 360 GLU A CA 1
ATOM 2763 C C . GLU A 1 360 ? 1.789 3.088 20.391 1.00 97.56 360 GLU A C 1
ATOM 2765 O O . GLU A 1 360 ? 1.816 3.496 21.553 1.00 97.56 360 GLU A O 1
ATOM 2770 N N . ILE A 1 361 ? 1.654 1.800 20.090 1.00 98.06 361 ILE 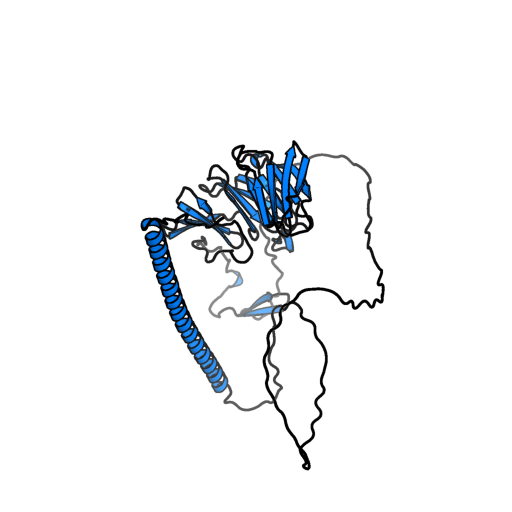A N 1
ATOM 2771 C CA . ILE A 1 361 ? 1.606 0.745 21.097 1.00 98.06 361 ILE A CA 1
ATOM 2772 C C . ILE A 1 361 ? 2.029 -0.600 20.501 1.00 98.06 361 ILE A C 1
ATOM 2774 O O . ILE A 1 361 ? 1.763 -0.894 19.337 1.00 98.06 361 ILE A O 1
ATOM 2778 N N . LYS A 1 362 ? 2.655 -1.445 21.322 1.00 97.62 362 LYS A N 1
ATOM 2779 C CA . LYS A 1 362 ? 2.893 -2.856 20.991 1.00 97.62 362 LYS A CA 1
ATOM 2780 C C . LYS A 1 362 ? 1.566 -3.605 21.006 1.00 97.62 362 LYS A C 1
ATOM 2782 O O . LYS A 1 362 ? 0.841 -3.519 22.000 1.00 97.62 362 LYS A O 1
ATOM 2787 N N . THR A 1 363 ? 1.245 -4.349 19.950 1.00 96.94 363 THR A N 1
ATOM 2788 C CA . THR A 1 363 ? -0.034 -5.074 19.902 1.00 96.94 363 THR A CA 1
ATOM 2789 C C . THR A 1 363 ? 0.081 -6.464 20.513 1.00 96.94 363 THR A C 1
ATOM 2791 O O . THR A 1 363 ? -0.595 -6.773 21.500 1.00 96.94 363 THR A O 1
ATOM 2794 N N . THR A 1 364 ? 0.934 -7.299 19.926 1.00 96.31 364 THR A N 1
ATOM 2795 C CA . THR A 1 364 ? 1.118 -8.718 20.230 1.00 96.31 364 THR A CA 1
ATOM 2796 C C . THR A 1 364 ? 2.377 -9.237 19.532 1.00 96.31 364 THR A C 1
ATOM 2798 O O . THR A 1 364 ? 2.871 -8.630 18.590 1.00 96.31 364 THR A O 1
ATOM 2801 N N . ASN A 1 365 ? 2.875 -10.385 19.973 1.00 95.75 365 ASN A N 1
ATOM 2802 C CA . ASN A 1 365 ? 3.925 -11.154 19.303 1.00 95.75 365 ASN A CA 1
ATOM 2803 C C . ASN A 1 365 ? 3.366 -12.244 18.363 1.00 95.75 365 ASN A C 1
ATOM 2805 O O . ASN A 1 365 ? 4.126 -13.017 17.782 1.00 95.75 365 ASN A O 1
ATOM 2809 N N . GLU A 1 366 ? 2.040 -12.346 18.244 1.00 96.00 366 GLU A N 1
ATOM 2810 C CA . GLU A 1 366 ? 1.355 -13.222 17.293 1.00 96.00 366 GLU A CA 1
ATOM 2811 C C . GLU A 1 366 ? 1.016 -12.476 16.001 1.00 96.00 366 GLU A C 1
ATOM 2813 O O . GLU A 1 366 ? 0.785 -11.271 16.006 1.00 96.00 366 GLU A O 1
ATOM 2818 N N . VAL A 1 367 ? 0.901 -13.210 14.892 1.00 94.62 367 VAL A N 1
ATOM 2819 C CA . VAL A 1 367 ? 0.627 -12.625 13.571 1.00 94.62 367 VAL A CA 1
ATOM 2820 C C . VAL A 1 367 ? -0.654 -11.789 13.589 1.00 94.62 367 VAL A C 1
ATOM 2822 O O . VAL A 1 367 ? -1.746 -12.338 13.763 1.00 94.62 367 VAL A O 1
ATOM 2825 N N . VAL A 1 368 ? -0.529 -10.487 13.324 1.00 96.94 368 VAL A N 1
ATOM 2826 C CA . VAL A 1 368 ? -1.656 -9.582 13.064 1.00 96.94 368 VAL A CA 1
ATOM 2827 C C . VAL A 1 368 ? -2.047 -9.685 11.590 1.00 96.94 368 VAL A C 1
ATOM 2829 O O . VAL A 1 368 ? -1.206 -9.617 10.692 1.00 96.94 368 VAL A O 1
ATOM 2832 N N . LEU A 1 369 ? -3.332 -9.907 11.325 1.00 95.88 369 LEU A N 1
ATOM 2833 C CA . LEU A 1 369 ? -3.850 -10.113 9.975 1.00 95.88 369 LEU A CA 1
ATOM 2834 C C . LEU A 1 369 ? -4.536 -8.872 9.410 1.00 95.88 369 LEU A C 1
ATOM 2836 O O . LEU A 1 369 ? -4.443 -8.662 8.201 1.00 95.88 369 LEU A O 1
ATOM 2840 N N . ALA A 1 370 ? -5.191 -8.077 10.256 1.00 96.88 370 ALA A N 1
ATOM 2841 C CA . ALA A 1 370 ? -5.889 -6.865 9.850 1.00 96.88 370 ALA A CA 1
ATOM 2842 C C . ALA A 1 370 ? -5.909 -5.813 10.968 1.00 96.88 370 ALA A C 1
ATOM 2844 O O . ALA A 1 370 ? -5.854 -6.138 12.158 1.00 96.88 370 ALA A O 1
ATOM 2845 N N . VAL A 1 371 ? -6.039 -4.557 10.549 1.00 98.25 371 VAL A N 1
ATOM 2846 C CA . VAL A 1 371 ? -6.397 -3.409 11.384 1.00 98.25 371 VAL A CA 1
ATOM 2847 C C . VAL A 1 371 ? -7.515 -2.652 10.679 1.00 98.25 371 VAL A C 1
ATOM 2849 O O . VAL A 1 371 ? -7.435 -2.468 9.470 1.00 98.25 371 VAL A O 1
ATOM 2852 N N . GLU A 1 372 ? -8.536 -2.224 11.411 1.00 98.06 372 GLU A N 1
ATOM 2853 C CA . GLU A 1 372 ? -9.674 -1.479 10.870 1.00 98.06 372 GLU A CA 1
ATOM 2854 C C . GLU A 1 372 ? -10.138 -0.443 11.903 1.00 98.06 372 GLU A C 1
ATOM 2856 O O . GLU A 1 372 ? -10.107 -0.702 13.107 1.00 98.06 372 GLU A O 1
ATOM 2861 N N . PHE A 1 373 ? -10.592 0.723 11.449 1.00 98.31 373 PHE A N 1
ATOM 2862 C CA . PHE A 1 373 ? -11.302 1.667 12.314 1.00 98.31 373 PHE A CA 1
ATOM 2863 C C . PHE A 1 373 ? -12.776 1.294 12.414 1.00 98.31 373 PHE A C 1
ATOM 2865 O O . PHE A 1 373 ? -13.374 0.810 11.451 1.00 98.31 373 PHE A O 1
ATOM 2872 N N . HIS A 1 374 ? -13.389 1.586 13.556 1.00 97.75 374 HIS A N 1
ATOM 2873 C CA . HIS A 1 374 ? -14.832 1.487 13.681 1.00 97.75 374 HIS A CA 1
ATOM 2874 C C . HIS A 1 374 ? -15.518 2.458 12.694 1.00 97.75 374 HIS A C 1
ATOM 2876 O O . HIS A 1 374 ? -15.064 3.593 12.512 1.00 97.75 374 HIS A O 1
ATOM 2882 N N . PRO A 1 375 ? -16.607 2.041 12.021 1.00 97.12 375 PRO A N 1
ATOM 2883 C CA . PRO A 1 375 ? -17.218 2.838 10.957 1.00 97.12 375 PRO A CA 1
ATOM 2884 C C . PRO A 1 375 ? -17.802 4.169 11.445 1.00 97.12 375 PRO A C 1
ATOM 2886 O O . PRO A 1 375 ? -17.807 5.136 10.688 1.00 97.12 375 PRO A O 1
ATOM 2889 N N . THR A 1 376 ? -18.279 4.226 12.692 1.00 97.19 376 THR A N 1
ATOM 2890 C CA . THR A 1 376 ? -18.984 5.394 13.254 1.00 97.19 376 THR A CA 1
ATOM 2891 C C . THR A 1 376 ? -18.312 6.008 14.479 1.00 97.19 376 THR A C 1
ATOM 2893 O O . THR A 1 376 ? -18.746 7.062 14.924 1.00 97.19 376 THR A O 1
ATOM 2896 N N . ASP A 1 377 ? -17.280 5.366 15.028 1.00 97.00 377 ASP A N 1
ATOM 2897 C CA . ASP A 1 377 ? -16.574 5.849 16.218 1.00 97.00 377 ASP A CA 1
ATOM 2898 C C . ASP A 1 377 ? -15.093 6.040 15.850 1.00 97.00 377 ASP A C 1
ATOM 2900 O O . ASP A 1 377 ? -14.419 5.052 15.550 1.00 97.00 377 ASP A O 1
ATOM 2904 N N . PRO A 1 378 ? -14.583 7.283 15.784 1.00 94.94 378 PRO A N 1
ATOM 2905 C CA . PRO A 1 378 ? -13.209 7.541 15.357 1.00 94.94 378 PRO A CA 1
ATOM 2906 C C . PRO A 1 378 ? -12.169 7.057 16.374 1.00 94.94 378 PRO A C 1
ATOM 2908 O O . PRO A 1 378 ? -11.017 6.833 15.999 1.00 94.94 378 PRO A O 1
ATOM 2911 N N . ASP A 1 379 ? -12.577 6.852 17.627 1.00 96.31 379 ASP A N 1
ATOM 2912 C CA . ASP A 1 379 ? -11.690 6.515 18.735 1.00 96.31 379 ASP A CA 1
ATOM 2913 C C . ASP A 1 379 ? -11.560 4.998 18.926 1.00 96.31 379 ASP A C 1
ATOM 2915 O O . ASP A 1 379 ? -10.793 4.538 19.772 1.00 96.31 379 ASP A O 1
ATOM 2919 N N . ILE A 1 380 ? -12.279 4.186 18.144 1.00 97.62 380 ILE A N 1
ATOM 2920 C CA . ILE A 1 380 ? -12.212 2.725 18.228 1.00 97.62 380 ILE A CA 1
ATOM 2921 C C . ILE A 1 380 ? -11.474 2.151 17.021 1.00 97.62 380 ILE A C 1
ATOM 2923 O O . ILE A 1 380 ? -11.871 2.318 15.868 1.00 97.62 380 ILE A O 1
ATOM 2927 N N . ILE A 1 381 ? -10.425 1.383 17.307 1.00 98.44 381 ILE A N 1
ATOM 2928 C CA . ILE A 1 381 ? -9.655 0.623 16.320 1.00 98.44 381 ILE A CA 1
ATOM 2929 C C . ILE A 1 381 ? -9.718 -0.853 16.691 1.00 98.44 381 ILE A C 1
ATOM 2931 O O . ILE A 1 381 ? -9.632 -1.220 17.861 1.00 98.44 381 ILE A O 1
ATOM 2935 N N . ILE A 1 382 ? -9.844 -1.721 15.697 1.00 98.25 382 ILE A N 1
ATOM 2936 C CA . ILE A 1 382 ? -9.856 -3.169 15.873 1.00 98.25 382 ILE A CA 1
ATOM 2937 C C . ILE A 1 382 ? -8.628 -3.751 15.186 1.00 98.25 382 ILE A C 1
ATOM 2939 O O . ILE A 1 382 ? -8.351 -3.439 14.032 1.00 98.25 382 ILE A O 1
ATOM 2943 N N . THR A 1 383 ? -7.903 -4.625 15.880 1.00 98.25 383 THR A N 1
ATOM 2944 C CA . THR A 1 383 ? -6.858 -5.462 15.271 1.00 98.25 383 THR A CA 1
ATOM 2945 C C . THR A 1 383 ? -7.198 -6.922 15.497 1.00 98.25 383 THR A C 1
ATOM 2947 O O . THR A 1 383 ? -7.570 -7.299 16.611 1.00 98.25 383 THR A O 1
ATOM 2950 N N . CYS A 1 384 ? -7.031 -7.766 14.488 1.00 97.00 384 CYS A N 1
ATOM 2951 C CA . CYS A 1 384 ? -7.259 -9.199 14.631 1.00 97.00 384 CYS A CA 1
ATOM 2952 C C . CYS A 1 384 ? -6.179 -10.016 13.934 1.00 97.00 384 CYS A C 1
ATOM 2954 O O . CYS A 1 384 ? -5.530 -9.561 12.989 1.00 97.00 384 CYS A O 1
ATOM 2956 N N . GLY A 1 385 ? -6.000 -11.246 14.401 1.00 95.88 385 GLY A N 1
ATOM 2957 C CA . GLY A 1 385 ? -5.024 -12.157 13.841 1.00 95.88 385 GLY A CA 1
ATOM 2958 C C . GLY A 1 385 ? -5.009 -13.503 14.544 1.00 95.88 385 GLY A C 1
ATOM 2959 O O . GLY A 1 385 ? -6.016 -13.952 15.093 1.00 95.88 385 GLY A O 1
ATOM 2960 N N . LYS A 1 386 ? -3.859 -14.174 14.515 1.00 94.31 386 LYS A N 1
ATOM 2961 C CA . LYS A 1 386 ? -3.712 -15.494 15.130 1.00 94.31 386 LYS A CA 1
ATOM 2962 C C . LYS A 1 386 ? -3.969 -15.394 16.638 1.00 94.31 386 LYS A C 1
ATOM 2964 O O . LYS A 1 386 ? -3.285 -14.652 17.340 1.00 94.31 386 LYS A O 1
ATOM 2969 N N . SER A 1 387 ? -4.977 -16.128 17.108 1.00 92.19 387 SER A N 1
ATOM 2970 C CA . SER A 1 387 ? -5.375 -16.233 18.520 1.00 92.19 387 SER A CA 1
ATOM 2971 C C . SER A 1 387 ? -5.755 -14.915 19.212 1.00 92.19 387 SER A C 1
ATOM 2973 O O . SER A 1 387 ? -5.754 -14.858 20.441 1.00 92.19 387 SER A O 1
ATOM 2975 N N . HIS A 1 388 ? -6.089 -13.853 18.468 1.00 94.62 388 HIS A N 1
ATOM 2976 C CA . HIS A 1 388 ? -6.484 -12.585 19.079 1.00 94.62 388 HIS A CA 1
ATOM 2977 C C . HIS A 1 388 ? -7.461 -11.762 18.234 1.00 94.62 388 HIS A C 1
ATOM 2979 O O . HIS A 1 388 ? -7.410 -11.727 17.004 1.00 94.62 388 HIS A O 1
ATOM 2985 N N . ILE A 1 389 ? -8.307 -11.026 18.947 1.00 97.00 389 ILE A N 1
ATOM 2986 C CA . ILE A 1 389 ? -9.015 -9.843 18.470 1.00 97.00 389 ILE A CA 1
ATOM 2987 C C . ILE A 1 389 ? -8.943 -8.805 19.589 1.00 97.00 389 ILE A C 1
ATOM 2989 O O . ILE A 1 389 ? -9.266 -9.097 20.744 1.00 97.00 389 ILE A O 1
ATOM 2993 N N . PHE A 1 390 ? -8.461 -7.612 19.269 1.00 97.69 390 PHE A N 1
ATOM 2994 C CA . PHE A 1 390 ? -8.319 -6.516 20.216 1.00 97.69 390 PHE A CA 1
ATOM 2995 C C . PHE A 1 390 ? -9.146 -5.326 19.764 1.00 97.69 390 PHE A C 1
ATOM 2997 O O . PHE A 1 390 ? -9.151 -4.971 18.588 1.00 97.69 390 PHE A O 1
ATOM 3004 N N . PHE A 1 391 ? -9.794 -4.706 20.738 1.00 97.81 391 PHE A N 1
ATOM 3005 C CA . PHE A 1 391 ? -10.510 -3.451 20.615 1.00 97.81 391 PHE A CA 1
ATOM 3006 C C . PHE A 1 391 ? -9.684 -2.395 21.338 1.00 97.81 391 PHE A C 1
ATOM 3008 O O . PHE A 1 391 ? -9.452 -2.495 22.545 1.00 97.81 391 PHE A O 1
ATOM 3015 N N . TRP A 1 392 ? -9.199 -1.419 20.591 1.00 98.25 392 TRP A N 1
ATOM 3016 C CA . TRP A 1 392 ? -8.376 -0.331 21.083 1.00 98.25 392 TRP A CA 1
ATOM 3017 C C . TRP A 1 392 ? -9.237 0.916 21.197 1.00 98.25 392 TRP A C 1
ATOM 3019 O O . TRP A 1 392 ? -9.822 1.343 20.207 1.00 98.25 392 TRP A O 1
ATOM 3029 N N . THR A 1 393 ? -9.297 1.496 22.391 1.00 97.94 393 THR A N 1
ATOM 3030 C CA . THR A 1 393 ? -9.843 2.838 22.598 1.00 97.94 393 THR A CA 1
ATOM 3031 C C . THR A 1 393 ? -8.691 3.830 22.547 1.00 97.94 393 THR A C 1
ATOM 3033 O O . THR A 1 393 ? -7.778 3.772 23.376 1.00 97.94 393 THR A O 1
ATOM 3036 N N . TRP A 1 394 ? -8.714 4.703 21.554 1.00 97.44 394 TRP A N 1
ATOM 3037 C CA . TRP A 1 394 ? -7.739 5.747 21.310 1.00 97.44 394 TRP A CA 1
ATOM 3038 C C . TRP A 1 394 ? -8.152 7.024 22.042 1.00 97.44 394 TRP A C 1
ATOM 3040 O O . TRP A 1 394 ? -9.280 7.482 21.922 1.00 97.44 394 TRP A O 1
ATOM 3050 N N . ASN A 1 395 ? -7.242 7.598 22.829 1.00 95.38 395 ASN A N 1
ATOM 3051 C CA . ASN A 1 395 ? -7.458 8.893 23.468 1.00 95.38 395 ASN A CA 1
ATOM 3052 C C . ASN A 1 395 ? -6.149 9.691 23.487 1.00 95.38 395 ASN A C 1
ATOM 3054 O O . ASN A 1 395 ? -5.188 9.327 24.177 1.00 95.38 395 ASN A O 1
ATOM 3058 N N . GLY A 1 396 ? -6.096 10.768 22.700 1.00 92.62 396 GLY A N 1
ATOM 3059 C CA . GLY A 1 396 ? -4.909 11.606 22.555 1.00 92.62 396 GLY A CA 1
ATOM 3060 C C . GLY A 1 396 ? -3.725 10.816 21.994 1.00 92.62 396 GLY A C 1
ATOM 3061 O O . GLY A 1 396 ? -3.720 10.433 20.829 1.00 92.62 396 GLY A O 1
ATOM 3062 N N . ASN A 1 397 ? -2.714 10.559 22.821 1.00 94.75 397 ASN A N 1
ATOM 3063 C CA . ASN A 1 397 ? -1.529 9.771 22.462 1.00 94.75 397 ASN A CA 1
ATOM 3064 C C . ASN A 1 397 ? -1.534 8.347 23.053 1.00 94.75 397 ASN A C 1
ATOM 3066 O O . ASN A 1 397 ? -0.536 7.636 22.940 1.00 94.75 397 ASN A O 1
ATOM 3070 N N . THR A 1 398 ? -2.631 7.930 23.691 1.00 96.06 398 THR A N 1
ATOM 3071 C CA . THR A 1 398 ? -2.739 6.638 24.385 1.00 96.06 398 THR A CA 1
ATOM 3072 C C . THR A 1 398 ? -3.704 5.684 23.692 1.00 96.06 398 THR A C 1
ATOM 3074 O O . THR A 1 398 ? -4.694 6.105 23.092 1.00 96.06 398 THR A O 1
ATOM 3077 N N . LEU A 1 399 ? -3.411 4.384 23.789 1.00 97.75 399 LEU A N 1
ATOM 3078 C CA . LEU A 1 399 ? -4.240 3.301 23.265 1.00 97.75 399 LEU A CA 1
ATOM 3079 C C . LEU A 1 399 ? -4.542 2.297 24.377 1.00 97.75 399 LEU A C 1
ATOM 3081 O O . LEU A 1 399 ? -3.647 1.635 24.900 1.00 97.75 399 LEU A O 1
ATOM 3085 N N . CYS A 1 400 ? -5.816 2.175 24.730 1.00 97.38 400 CYS A N 1
ATOM 3086 C CA . CYS A 1 400 ? -6.293 1.263 25.763 1.00 97.38 400 CYS A CA 1
ATOM 3087 C C . CYS A 1 400 ? -6.830 -0.018 25.123 1.00 97.38 400 CYS A C 1
ATOM 3089 O O . CYS A 1 400 ? -7.787 0.022 24.355 1.00 97.38 400 CYS A O 1
ATOM 3091 N N . ARG A 1 401 ? -6.230 -1.165 25.455 1.00 96.69 401 ARG A N 1
ATOM 3092 C CA . ARG A 1 401 ? -6.588 -2.470 24.883 1.00 96.69 401 ARG A CA 1
ATOM 3093 C C . ARG A 1 401 ? -7.698 -3.162 25.673 1.00 96.69 401 ARG A C 1
ATOM 3095 O O . ARG A 1 401 ? -7.557 -3.373 26.875 1.00 96.69 401 ARG A O 1
ATOM 3102 N N . LYS A 1 402 ? -8.717 -3.661 24.976 1.00 96.44 402 LYS A N 1
ATOM 3103 C CA . LYS A 1 402 ? -9.644 -4.700 25.450 1.00 96.44 402 LYS A CA 1
ATOM 3104 C C . LYS A 1 402 ? -9.536 -5.926 24.548 1.00 96.44 402 LYS A C 1
ATOM 3106 O O . LYS A 1 402 ? -9.582 -5.806 23.328 1.00 96.44 402 LYS A O 1
ATOM 3111 N N . GLN A 1 403 ? -9.378 -7.107 25.138 1.00 94.25 403 GLN A N 1
ATOM 3112 C CA . GLN A 1 403 ? -9.301 -8.360 24.387 1.00 94.25 403 GLN A CA 1
ATOM 3113 C C . GLN A 1 403 ? -10.691 -8.965 24.221 1.00 94.25 403 GLN A C 1
ATOM 3115 O O . GLN A 1 403 ? -11.418 -9.123 25.200 1.00 94.25 403 GLN A O 1
ATOM 3120 N N . GLY A 1 404 ? -11.055 -9.303 22.985 1.00 90.69 404 GLY A N 1
ATOM 3121 C CA . GLY A 1 404 ? -12.253 -10.091 22.735 1.00 90.69 404 GLY A CA 1
ATOM 3122 C C . GLY A 1 404 ? -12.045 -11.531 23.188 1.00 90.69 404 GLY A C 1
ATOM 3123 O O . GLY A 1 404 ? -10.977 -12.115 22.997 1.00 90.69 404 GLY A O 1
ATOM 3124 N N . ILE A 1 405 ? -13.075 -12.091 23.811 1.00 85.19 405 ILE A N 1
ATOM 3125 C CA . ILE A 1 405 ? -13.076 -13.469 24.293 1.00 85.19 405 ILE A CA 1
ATOM 3126 C C . ILE A 1 405 ? -13.746 -14.327 23.221 1.00 85.19 405 ILE A C 1
ATOM 3128 O O . ILE A 1 405 ? -14.908 -14.107 22.882 1.00 85.19 405 ILE A O 1
ATOM 3132 N N . PHE A 1 406 ? -13.011 -15.301 22.687 1.00 71.50 406 PHE A N 1
ATOM 3133 C CA . PHE A 1 406 ? -13.579 -16.332 21.823 1.00 71.50 406 PHE A CA 1
ATOM 3134 C C . PHE A 1 406 ? -14.216 -17.401 22.714 1.00 71.50 406 PHE A C 1
ATOM 3136 O O . PHE A 1 406 ? -13.512 -18.108 23.431 1.00 71.50 406 PHE A O 1
ATOM 3143 N N . GLY A 1 407 ? -15.545 -17.478 22.712 1.00 65.50 407 GLY A N 1
ATOM 3144 C CA . GLY A 1 407 ? -16.305 -18.442 23.506 1.00 65.50 407 GLY A CA 1
ATOM 3145 C C . GLY A 1 407 ? -16.961 -19.509 22.636 1.00 65.50 407 GLY A C 1
ATOM 3146 O O . GLY A 1 407 ? -17.630 -19.182 21.656 1.00 65.50 407 GLY A O 1
ATOM 3147 N N . VAL A 1 408 ? -16.784 -20.772 23.033 1.00 54.25 408 VAL A N 1
ATOM 3148 C CA . VAL A 1 408 ? -17.707 -21.873 22.724 1.00 54.25 408 VAL A CA 1
ATOM 3149 C C . VAL A 1 408 ? -19.001 -21.551 23.468 1.00 54.25 408 VAL A C 1
ATOM 3151 O O . VAL A 1 408 ? -18.953 -21.299 24.673 1.00 54.25 408 VAL A O 1
ATOM 3154 N N . ARG A 1 409 ? -20.108 -21.449 22.734 1.00 45.03 409 ARG A N 1
ATOM 3155 C CA . ARG A 1 409 ? -21.429 -21.229 23.325 1.00 45.03 409 ARG A CA 1
ATOM 3156 C C . ARG A 1 409 ? -21.890 -22.452 24.099 1.00 45.03 409 ARG A C 1
ATOM 3158 O O . ARG A 1 409 ? -21.623 -23.570 23.602 1.00 45.03 409 ARG A O 1
#

Sequence (409 aa):
MDGFTGSLDDSMSAASVSDVNDRLSALELRVQQQEDELTVMKAALADVLRRLAVSEDSAAAASKKQHGGKGGAGLREAYSMSCISNGGTSGRKRDSTSVTRKETVSSAAKRGPSVKRSSGIERSQSSTWDSSEDTRNKLVKVASTSKLLGKLGKNAEKHKDAGVSQAKMSTREKNSQADGNSIKMFMRGRPITMFIPSNVENYDDVRTELPPERLKLEWVYGYRGRDCRANVYLLPTGEIVYFIASVVVLFNYEERTQRHYFGHTDCIKCLAIHPDKIRIATGQIAGVDKDGRALQPHVRVWDSVSLSTLQVIGLGTFERGVGSLAFSKADSGQHLSVIDDCNDHMLTIWNWQKKSKIAEIKTTNEVVLAVEFHPTDPDIIITCGKSHIFFWTWNGNTLCRKQGIFGVR

Organism: Nothobranchius kuhntae (NCBI:txid321403)

Foldseek 3Di:
DDDDDDDDDPCPDPVNVVVVVVVVVVVVVVVVVVVVVVVVVVVVVVVVVVVVVVVVVVVVVVVVVVPPDDDDDDDDDDDDDDDDDDDDDDDDDDDDDDDDDDDDDDDDDDDDDDDDDDDDDDDDDDDDDDDDDDDDDDDDDDDDDDDDDDDDDDDDDDDDDDDDDDPDPPPDDDPPPDDVQWDWDADVNDTDIDGHPPPDPPPVPPDDDDDPDDDDDWDDDDAPPPQAPPAWDQAPVCWIWGDDWQKIWTARPVVRGIDIQNPGPTGWHEKEAFLVSFKIKIKWFWDADPVRDIRFIWMFIAGNPVSDTQFIAQGVNAPGIWHEKYAFAQVRRQKMWTFHPPQQGKTWIDSGNVSDTFEIDRDHSFDWRYKYHDNNDRQWIWIDDDPWIWIWGHDGHDTDTDTDDDDDD

Radius of gyration: 35.23 Å; chains: 1; bounding box: 104×104×75 Å

pLDDT: mean 74.19, std 29.23, range [23.62, 98.81]

InterPro domains:
  IPR001680 WD40 repeat [SM00320] (254-303)
  IPR001680 WD40 repeat [SM00320] (354-393)
  IPR005108 HELP motif [PF03451] (211-249)
  IPR015943 WD40/YVTN repeat-like-containing domain superfamily [G3DSA:2.130.10.10] (211-222)
  IPR015943 WD40/YVTN repeat-like-containing domain superfamily [G3DSA:2.130.10.10] (223-407)
  IPR036322 WD40-repeat-containing domain superfamily [SSF50978] (213-400)
  IPR050630 WD repeat Echinoderm Microtubule-associated Protein-like [PTHR13720] (16-407)
  IPR055439 EML-like, first beta-propeller domain [PF23409] (257-407)

Secondary structure (DSSP, 8-state):
-------------HHHHHHHHHHHHHHHHHHHHHHHHHHHHHHHHHHHHHHHHHHHHHHHHHHHHT--S------------------------------------------------------------------------------------------------------------S-TTEEEEEETTEEEEEEPPTT---GGG---PPPS-------------SS--S-EEE-TTSEEEEEETTEEEEEETTTTEEEEE---SS-EEEEEE-TTSSEEEEEEB-EE-TTSPEEPP-EEEEETTT--EEEEE-TTT--SBEEEEEE-STTSS-EEEEEE-STT-EEEEEETTTTEEEEEEE--SSPEEEEEE-SS-TTEEEEEETTEEEEEEEETTEEEEEEPP----